Protein AF-A0A8H4FI56-F1 (afdb_monomer_lite)

Structure (mmCIF, N/CA/C/O backbone):
data_AF-A0A8H4FI56-F1
#
_entry.id   AF-A0A8H4FI56-F1
#
loop_
_atom_site.group_PDB
_atom_site.id
_atom_site.type_symbol
_atom_site.label_atom_id
_atom_site.label_alt_id
_atom_site.label_comp_id
_atom_site.label_asym_id
_atom_site.label_entity_id
_atom_site.label_seq_id
_atom_site.pdbx_PDB_ins_code
_atom_site.Cartn_x
_atom_site.Cartn_y
_atom_site.Cartn_z
_atom_site.occupancy
_atom_site.B_iso_or_equiv
_atom_site.auth_seq_id
_atom_site.auth_comp_id
_atom_site.auth_asym_id
_atom_site.auth_atom_id
_atom_site.pdbx_PDB_model_num
ATOM 1 N N . GLN A 1 1 ? 50.919 -42.129 -31.102 1.00 36.25 1 GLN A N 1
ATOM 2 C CA . GLN A 1 1 ? 52.203 -41.890 -30.414 1.00 36.25 1 GLN A CA 1
ATOM 3 C C . GLN A 1 1 ? 51.949 -40.836 -29.340 1.00 36.25 1 GLN A C 1
ATOM 5 O O . GLN A 1 1 ? 51.335 -39.847 -29.699 1.00 36.25 1 GLN A O 1
ATOM 10 N N . THR A 1 2 ? 52.339 -40.893 -28.066 1.00 32.94 2 THR A N 1
ATOM 11 C CA . THR A 1 2 ? 52.724 -41.938 -27.087 1.00 32.94 2 THR A CA 1
ATOM 12 C C . THR A 1 2 ? 53.370 -41.179 -25.913 1.00 32.94 2 THR A C 1
ATOM 14 O O . THR A 1 2 ? 54.327 -40.464 -26.176 1.00 32.94 2 THR A O 1
ATOM 17 N N . PHE A 1 3 ? 52.918 -41.416 -24.668 1.00 32.06 3 PHE A N 1
ATOM 18 C CA . PHE A 1 3 ? 53.574 -41.075 -23.376 1.00 32.06 3 PHE A CA 1
ATOM 19 C C . PHE A 1 3 ? 53.639 -39.567 -22.986 1.00 32.06 3 PHE A C 1
ATOM 21 O O . PHE A 1 3 ? 54.011 -38.738 -23.804 1.00 32.06 3 PHE A O 1
ATOM 28 N N . SER A 1 4 ? 53.087 -39.109 -21.840 1.00 35.12 4 SER A N 1
ATOM 29 C CA . SER A 1 4 ? 53.415 -39.332 -20.391 1.00 35.12 4 SER A CA 1
ATOM 30 C C . SER A 1 4 ? 54.455 -38.313 -19.879 1.00 35.12 4 SER A C 1
ATOM 32 O O . SER A 1 4 ? 55.302 -37.908 -20.660 1.00 35.12 4 SER A O 1
ATOM 34 N N . SER A 1 5 ? 54.519 -37.839 -18.622 1.00 36.38 5 SER A N 1
ATOM 35 C CA . SER A 1 5 ? 53.807 -38.034 -17.324 1.00 36.38 5 SER A CA 1
ATOM 36 C C . SER A 1 5 ? 54.239 -36.871 -16.382 1.00 36.38 5 SER A C 1
ATOM 38 O O . SER A 1 5 ? 55.270 -36.274 -16.661 1.00 36.38 5 SER A O 1
ATOM 40 N N . MET A 1 6 ? 53.553 -36.436 -15.312 1.00 31.11 6 MET A N 1
ATOM 41 C CA . MET A 1 6 ? 53.336 -37.045 -13.972 1.00 31.11 6 MET A CA 1
ATOM 42 C C . MET A 1 6 ? 52.372 -36.114 -13.175 1.00 31.11 6 MET A C 1
ATOM 44 O O . MET A 1 6 ? 52.423 -34.909 -13.386 1.00 31.11 6 MET A O 1
ATOM 48 N N . ALA A 1 7 ? 51.348 -36.599 -12.448 1.00 32.53 7 ALA A N 1
ATOM 49 C CA . ALA A 1 7 ? 51.330 -37.022 -11.021 1.00 32.53 7 ALA A CA 1
ATOM 50 C C . ALA A 1 7 ? 51.568 -35.868 -10.004 1.00 32.53 7 ALA A C 1
ATOM 52 O O . ALA A 1 7 ? 52.431 -35.037 -10.246 1.00 32.53 7 ALA A O 1
ATOM 53 N N . ALA A 1 8 ? 50.908 -35.734 -8.842 1.00 30.38 8 ALA A N 1
ATOM 54 C CA . ALA A 1 8 ? 49.791 -36.430 -8.171 1.00 30.38 8 ALA A CA 1
ATOM 55 C C . ALA A 1 8 ? 49.087 -35.392 -7.236 1.00 30.38 8 ALA A C 1
ATOM 57 O O . ALA A 1 8 ? 49.667 -34.352 -6.946 1.00 30.38 8 ALA A O 1
ATOM 58 N N . SER A 1 9 ? 47.861 -35.557 -6.730 1.00 28.83 9 SER A N 1
ATOM 59 C CA . SER A 1 9 ? 47.464 -36.588 -5.761 1.00 28.83 9 SER A CA 1
ATOM 60 C C . SER A 1 9 ? 45.939 -36.691 -5.616 1.00 28.83 9 SER A C 1
ATOM 62 O O . SER A 1 9 ? 45.189 -35.792 -5.985 1.00 28.83 9 SER A O 1
ATOM 64 N N . SER A 1 10 ? 45.493 -37.832 -5.096 1.00 27.53 10 SER A N 1
ATOM 65 C CA . SER A 1 10 ? 44.099 -38.270 -5.030 1.00 27.53 10 SER A CA 1
ATOM 66 C C . SER A 1 10 ? 43.668 -38.581 -3.600 1.00 27.53 10 SER A C 1
ATOM 68 O O . SER A 1 10 ? 44.426 -39.226 -2.876 1.00 27.53 10 SER A O 1
ATOM 70 N N . SER A 1 11 ? 42.403 -38.329 -3.271 1.00 27.34 11 SER A N 1
ATOM 71 C CA . SER A 1 11 ? 41.674 -39.154 -2.298 1.00 27.34 11 SER A CA 1
ATOM 72 C C . SER A 1 11 ? 40.161 -39.044 -2.500 1.00 27.34 11 SER A C 1
ATOM 74 O O . SER A 1 11 ? 39.512 -38.092 -2.081 1.00 27.34 11 SER A O 1
ATOM 76 N N . GLY A 1 12 ? 39.592 -40.061 -3.144 1.00 28.73 12 GLY A N 1
ATOM 77 C CA . GLY A 1 12 ? 38.156 -40.305 -3.176 1.00 28.73 12 GLY A CA 1
ATOM 78 C C . GLY A 1 12 ? 37.890 -41.778 -2.888 1.00 28.73 12 GLY A C 1
ATOM 79 O O . GLY A 1 12 ? 38.498 -42.638 -3.520 1.00 28.73 12 GLY A O 1
ATOM 80 N N . SER A 1 13 ? 37.006 -42.047 -1.929 1.00 27.70 13 SER A N 1
ATOM 81 C CA . SER A 1 13 ? 36.428 -43.360 -1.603 1.00 27.70 13 SER A CA 1
ATOM 82 C C . SER A 1 13 ? 35.533 -43.191 -0.369 1.00 27.70 13 SER A C 1
ATOM 84 O O . SER A 1 13 ? 35.938 -42.483 0.546 1.00 27.70 13 SER A O 1
ATOM 86 N N . SER A 1 14 ? 34.388 -43.842 -0.173 1.00 27.80 14 SER A N 1
ATOM 87 C CA . SER A 1 14 ? 33.391 -44.516 -1.027 1.00 27.80 14 SER A CA 1
ATOM 88 C C . SER A 1 14 ? 32.421 -45.225 -0.065 1.00 27.80 14 SER A C 1
ATOM 90 O O . SER A 1 14 ? 32.820 -45.597 1.035 1.00 27.80 14 SER A O 1
ATOM 92 N N . PHE A 1 15 ? 31.174 -45.437 -0.485 1.00 29.56 15 PHE A N 1
ATOM 93 C CA . PHE A 1 15 ? 30.120 -46.162 0.243 1.00 29.56 15 PHE A CA 1
ATOM 94 C C . PHE A 1 15 ? 30.553 -47.426 1.015 1.00 29.56 15 PHE A C 1
ATOM 96 O O . PHE A 1 15 ? 31.252 -48.280 0.472 1.00 29.56 15 PHE A O 1
ATOM 103 N N . THR A 1 16 ? 29.936 -47.639 2.183 1.00 27.47 16 THR A N 1
ATOM 104 C CA . THR A 1 16 ? 29.592 -48.972 2.711 1.00 27.47 16 THR A CA 1
ATOM 105 C C . THR A 1 16 ? 28.159 -48.976 3.260 1.00 27.47 16 THR A C 1
ATOM 107 O O . THR A 1 16 ? 27.634 -47.946 3.677 1.00 27.47 16 THR A O 1
ATOM 110 N N . SER A 1 17 ? 27.497 -50.136 3.203 1.00 29.23 17 SER A N 1
ATOM 111 C CA . SER A 1 17 ? 26.104 -50.350 3.620 1.00 29.23 17 SER A CA 1
ATOM 112 C C . SER A 1 17 ? 25.955 -51.731 4.262 1.00 29.23 17 SER A C 1
ATOM 114 O O . SER A 1 17 ? 26.362 -52.721 3.657 1.00 29.23 17 SER A O 1
ATOM 116 N N . SER A 1 18 ? 25.365 -51.778 5.461 1.00 27.78 18 SER A N 1
ATOM 117 C CA . SER A 1 18 ? 24.793 -52.962 6.137 1.00 27.78 18 SER A CA 1
ATOM 118 C C . SER A 1 18 ? 24.203 -52.488 7.484 1.00 27.78 18 SER A C 1
ATOM 120 O O . SER A 1 18 ? 24.958 -51.925 8.269 1.00 27.78 18 SER A O 1
ATOM 122 N N . SER A 1 19 ? 22.901 -52.485 7.808 1.00 28.89 19 SER A N 1
ATOM 123 C CA . SER A 1 19 ? 21.794 -53.466 7.710 1.00 28.89 19 SER A CA 1
ATOM 124 C C . SER A 1 19 ? 21.613 -54.329 8.975 1.00 28.89 19 SER A C 1
ATOM 126 O O . SER A 1 19 ? 22.568 -54.974 9.393 1.00 28.89 19 SER A O 1
ATOM 128 N N . LEU A 1 20 ? 20.351 -54.450 9.439 1.00 28.12 20 LEU A N 1
ATOM 129 C CA . LEU A 1 20 ? 19.827 -55.298 10.543 1.00 28.12 20 LEU A CA 1
ATOM 130 C C . LEU A 1 20 ? 20.104 -54.775 11.980 1.00 28.12 20 LEU A C 1
ATOM 132 O O . LEU A 1 20 ? 21.231 -54.434 12.299 1.00 28.12 20 LEU A O 1
ATOM 136 N N . GLY A 1 21 ? 19.152 -54.722 12.927 1.00 24.56 21 GLY A N 1
ATOM 137 C CA . GLY A 1 21 ? 17.684 -54.859 12.850 1.00 24.56 21 GLY A CA 1
ATOM 138 C C . GLY A 1 21 ? 17.033 -55.344 14.167 1.00 24.56 21 GLY A C 1
ATOM 139 O O . GLY A 1 21 ? 17.520 -56.321 14.724 1.00 24.56 21 GLY A O 1
ATOM 140 N N . ARG A 1 22 ? 15.930 -54.702 14.622 1.00 26.75 22 ARG A N 1
ATOM 141 C CA . ARG A 1 22 ? 14.758 -55.243 15.388 1.00 26.75 22 ARG A CA 1
ATOM 142 C C . ARG A 1 22 ? 14.023 -54.182 16.256 1.00 26.75 22 ARG A C 1
ATOM 144 O O . ARG A 1 22 ? 14.681 -53.519 17.049 1.00 26.75 22 ARG A O 1
ATOM 151 N N . PRO A 1 23 ? 12.675 -54.102 16.196 1.00 40.78 23 PRO A N 1
ATOM 152 C CA . PRO A 1 23 ? 11.778 -53.650 17.282 1.00 40.78 23 PRO A CA 1
ATOM 153 C C . PRO A 1 23 ? 11.349 -54.867 18.165 1.00 40.78 23 PRO A C 1
ATOM 155 O O . PRO A 1 23 ? 11.703 -55.992 17.786 1.00 40.78 23 PRO A O 1
ATOM 158 N N . PRO A 1 24 ? 10.669 -54.730 19.337 1.00 39.53 24 PRO A N 1
ATOM 159 C CA . PRO A 1 24 ? 9.262 -54.277 19.507 1.00 39.53 24 PRO A CA 1
ATOM 160 C C . PRO A 1 24 ? 9.117 -53.312 20.735 1.00 39.53 24 PRO A C 1
ATOM 162 O O . PRO A 1 24 ? 10.091 -52.624 21.012 1.00 39.53 24 PRO A O 1
ATOM 165 N N . SER A 1 25 ? 8.022 -53.113 21.502 1.00 26.92 25 SER A N 1
ATOM 166 C CA . SER A 1 25 ? 6.653 -53.688 21.622 1.00 26.92 25 SER A CA 1
ATOM 167 C C . SER A 1 25 ? 5.662 -52.702 22.298 1.00 26.92 25 SER A C 1
ATOM 169 O O . SER A 1 25 ? 6.083 -51.775 22.980 1.00 26.92 25 SER A O 1
ATOM 171 N N . TYR A 1 26 ? 4.350 -52.950 22.166 1.00 29.66 26 TYR A N 1
ATOM 172 C CA . TYR A 1 26 ? 3.237 -52.293 22.893 1.00 29.66 26 TYR A CA 1
ATOM 173 C C . TYR A 1 26 ? 2.880 -52.979 24.238 1.00 29.66 26 TYR A C 1
ATOM 175 O O . TYR A 1 26 ? 3.225 -54.147 24.407 1.00 29.66 26 TYR A O 1
ATOM 183 N N . ALA A 1 27 ? 2.079 -52.276 25.074 1.00 26.28 27 ALA A N 1
ATOM 184 C CA . ALA A 1 27 ? 1.256 -52.682 26.254 1.00 26.28 27 ALA A CA 1
ATOM 185 C C . ALA A 1 27 ? 1.642 -51.913 27.545 1.00 26.28 27 ALA A C 1
ATOM 187 O O . ALA A 1 27 ? 2.825 -51.702 27.774 1.00 26.28 27 ALA A O 1
ATOM 188 N N . GLN A 1 28 ? 0.743 -51.474 28.443 1.00 29.70 28 GLN A N 1
ATOM 189 C CA . GLN A 1 28 ? -0.738 -51.481 28.514 1.00 29.70 28 GLN A CA 1
ATOM 190 C C . GLN A 1 28 ? -1.218 -50.290 29.416 1.00 29.70 28 GLN A C 1
ATOM 192 O O . GLN A 1 28 ? -0.362 -49.578 29.942 1.00 29.70 28 GLN A O 1
ATOM 197 N N . PRO A 1 29 ? -2.534 -50.007 29.584 1.00 33.06 29 PRO A N 1
ATOM 198 C CA . PRO A 1 29 ? -3.024 -48.785 30.240 1.00 33.06 29 PRO A CA 1
ATOM 199 C C . PRO A 1 29 ? -3.115 -48.891 31.772 1.00 33.06 29 PRO A C 1
ATOM 201 O O . PRO A 1 29 ? -3.218 -49.988 32.317 1.00 33.06 29 PRO A O 1
ATOM 204 N N . TYR A 1 30 ? -3.192 -47.742 32.455 1.00 25.28 30 TYR A N 1
ATOM 205 C CA . TYR A 1 30 ? -3.590 -47.669 33.865 1.00 25.28 30 TYR A CA 1
ATOM 206 C C . TYR A 1 30 ? -5.029 -47.166 34.010 1.00 25.28 30 TYR A C 1
ATOM 208 O O . TYR A 1 30 ? -5.388 -46.116 33.480 1.00 25.28 30 TYR A O 1
ATOM 216 N N . ALA A 1 31 ? -5.838 -47.937 34.735 1.00 27.17 31 ALA A N 1
ATOM 217 C CA . ALA A 1 31 ? -7.211 -47.609 35.099 1.00 27.17 31 ALA A CA 1
ATOM 218 C C . ALA A 1 31 ? -7.295 -47.099 36.549 1.00 27.17 31 ALA A C 1
ATOM 220 O O . ALA A 1 31 ? -6.373 -47.283 37.346 1.00 27.17 31 ALA A O 1
ATOM 221 N N . SER A 1 32 ? -8.420 -46.465 36.878 1.00 28.72 32 SER A N 1
ATOM 222 C CA . SER A 1 32 ? -8.768 -45.974 38.215 1.00 28.72 32 SER A CA 1
ATOM 223 C C . SER A 1 32 ? -8.839 -47.079 39.276 1.00 28.72 32 SER A C 1
ATOM 225 O O . SER A 1 32 ? -9.089 -48.242 38.956 1.00 28.72 32 SER A O 1
ATOM 227 N N . PRO A 1 33 ? -8.822 -46.670 40.552 1.00 31.88 33 PRO A N 1
ATOM 228 C CA . PRO A 1 33 ? -9.726 -47.247 41.538 1.00 31.88 33 PRO A CA 1
ATOM 229 C C . PRO A 1 33 ? -10.733 -46.206 42.049 1.00 31.88 33 PRO A C 1
ATOM 231 O O . PRO A 1 33 ? -10.364 -45.188 42.631 1.00 31.88 33 PRO A O 1
ATOM 234 N N . LEU A 1 34 ? -12.018 -46.527 41.890 1.00 25.83 34 LEU A N 1
ATOM 235 C CA . LEU A 1 34 ? -12.984 -46.375 42.984 1.00 25.83 34 LEU A CA 1
ATOM 236 C C . LEU A 1 34 ? -12.501 -47.304 44.135 1.00 25.83 34 LEU A C 1
ATOM 238 O O . LEU A 1 34 ? -11.790 -48.273 43.878 1.00 25.83 34 LEU A O 1
ATOM 242 N N . ASP A 1 35 ? -12.801 -47.101 45.413 1.00 24.52 35 ASP A N 1
ATOM 243 C CA . ASP A 1 35 ? -14.032 -46.544 45.961 1.00 24.52 35 ASP A CA 1
ATOM 244 C C . ASP A 1 35 ? -13.861 -46.129 47.441 1.00 24.52 35 ASP A C 1
ATOM 246 O O . ASP A 1 35 ? -12.836 -46.402 48.068 1.00 24.52 35 ASP A O 1
ATOM 250 N N . SER A 1 36 ? -14.963 -45.627 48.004 1.00 25.52 36 SER A N 1
ATOM 251 C CA . SER A 1 36 ? -15.395 -45.702 49.413 1.00 25.52 36 SER A CA 1
ATOM 252 C C . SER A 1 36 ? -15.419 -44.405 50.238 1.00 25.52 36 SER A C 1
ATOM 254 O O . SER A 1 36 ? -14.457 -44.005 50.878 1.00 25.52 36 SER A O 1
ATOM 256 N N . THR A 1 37 ? -16.635 -43.842 50.297 1.00 25.50 37 THR A N 1
ATOM 257 C CA . THR A 1 37 ? -17.363 -43.415 51.517 1.00 25.50 37 THR A CA 1
ATOM 258 C C . THR A 1 37 ? -16.670 -42.511 52.548 1.00 25.50 37 THR A C 1
ATOM 260 O O . THR A 1 37 ? -15.665 -42.886 53.132 1.00 25.50 37 THR A O 1
ATOM 263 N N . TRP A 1 38 ? -17.337 -41.419 52.943 1.00 23.73 38 TRP A N 1
ATOM 264 C CA . TRP A 1 38 ? -18.018 -41.301 54.253 1.00 23.73 38 TRP A CA 1
ATOM 265 C C . TRP A 1 38 ? -18.738 -39.939 54.350 1.00 23.73 38 TRP A C 1
ATOM 267 O O . TRP A 1 38 ? -18.118 -38.881 54.289 1.00 23.73 38 TRP A O 1
ATOM 277 N N . THR A 1 39 ? -20.064 -39.971 54.494 1.00 26.44 39 THR A N 1
ATOM 278 C CA . THR A 1 39 ? -20.932 -38.814 54.797 1.00 26.44 39 THR A CA 1
ATOM 279 C C . THR A 1 39 ? -21.144 -38.680 56.326 1.00 26.44 39 THR A C 1
ATOM 281 O O . THR A 1 39 ? -20.649 -39.520 57.079 1.00 26.44 39 THR A O 1
ATOM 284 N N . PRO A 1 40 ? -21.750 -37.587 56.838 1.00 36.50 40 PRO A N 1
ATOM 285 C CA . PRO A 1 40 ? -21.234 -36.929 58.040 1.00 36.50 40 PRO A CA 1
ATOM 286 C C . PRO A 1 40 ? -21.939 -37.316 59.345 1.00 36.50 40 PRO A C 1
ATOM 288 O O . PRO A 1 40 ? -23.089 -37.750 59.352 1.00 36.50 40 PRO A O 1
ATOM 291 N N . THR A 1 41 ? -21.294 -36.998 60.470 1.00 26.11 41 THR A N 1
ATOM 292 C CA . THR A 1 41 ? -21.938 -36.952 61.792 1.00 26.11 41 THR A CA 1
ATOM 293 C C . THR A 1 41 ? -21.767 -35.596 62.463 1.00 26.11 41 THR A C 1
ATOM 295 O O . THR A 1 41 ? -20.663 -35.171 62.797 1.00 26.11 41 THR A O 1
ATOM 298 N N . SER A 1 42 ? -22.907 -34.960 62.707 1.00 30.38 42 SER A N 1
ATOM 299 C CA . SER A 1 42 ? -23.114 -33.855 63.640 1.00 30.38 42 SER A CA 1
ATOM 300 C C . SER A 1 42 ? -22.668 -34.193 65.069 1.00 30.38 42 SER A C 1
ATOM 302 O O . SER A 1 42 ? -22.961 -35.284 65.557 1.00 30.38 42 SER A O 1
ATOM 304 N N . GLY A 1 43 ? -22.088 -33.221 65.776 1.00 25.72 43 GLY A N 1
ATOM 305 C CA . GLY A 1 43 ? -21.849 -33.269 67.221 1.00 25.72 43 GLY A CA 1
ATOM 306 C C . GLY A 1 43 ? -22.146 -31.906 67.845 1.00 25.72 43 GLY A C 1
ATOM 307 O O . GLY A 1 43 ? -21.622 -30.895 67.385 1.00 25.72 43 GLY A O 1
ATOM 308 N N . ALA A 1 44 ? -23.024 -31.873 68.846 1.00 25.59 44 ALA A N 1
ATOM 309 C CA . ALA A 1 44 ? -23.480 -30.651 69.509 1.00 25.59 44 ALA A CA 1
ATOM 310 C C . ALA A 1 44 ? -22.858 -30.494 70.909 1.00 25.59 44 ALA A C 1
ATOM 312 O O . ALA A 1 44 ? -22.434 -31.482 71.508 1.00 25.59 44 ALA A O 1
ATOM 313 N N . SER A 1 45 ? -22.948 -29.273 71.457 1.00 24.95 45 SER A N 1
ATOM 314 C CA . SER A 1 45 ? -22.621 -28.911 72.855 1.00 24.95 45 SER A CA 1
ATOM 315 C C . SER A 1 45 ? -21.104 -28.828 73.164 1.00 24.95 45 SER A C 1
ATOM 317 O O . SER A 1 45 ? -20.302 -29.492 72.526 1.00 24.95 45 SER A O 1
ATOM 319 N N . SER A 1 46 ? -20.618 -28.011 74.110 1.00 24.81 46 SER A N 1
ATOM 320 C CA . SER A 1 46 ? -21.307 -27.295 75.197 1.00 24.81 46 SER A CA 1
ATOM 321 C C . SER A 1 46 ? -20.660 -25.954 75.592 1.00 24.81 46 SER A C 1
ATOM 323 O O . SER A 1 46 ? -19.458 -25.753 75.467 1.00 24.81 46 SER A O 1
ATOM 325 N N . ILE A 1 47 ? -21.502 -25.102 76.179 1.00 27.92 47 ILE A N 1
ATOM 326 C CA . ILE A 1 47 ? -21.250 -23.837 76.889 1.00 27.92 47 ILE A CA 1
ATOM 327 C C . ILE A 1 47 ? -20.016 -23.849 77.819 1.00 27.92 47 ILE A C 1
ATOM 329 O O . ILE A 1 47 ? -19.870 -24.751 78.643 1.00 27.92 47 ILE A O 1
ATOM 333 N N . SER A 1 48 ? -19.261 -22.745 77.834 1.00 26.34 48 SER A N 1
ATOM 334 C CA . SER A 1 48 ? -18.648 -22.201 79.056 1.00 26.34 48 SER A CA 1
ATOM 335 C C . SER A 1 48 ? -18.668 -20.666 79.013 1.00 26.34 48 SER A C 1
ATOM 337 O O . SER A 1 48 ? -18.343 -20.055 77.998 1.00 26.34 48 SER A O 1
ATOM 339 N N . ALA A 1 49 ? -19.121 -20.036 80.098 1.00 26.92 49 ALA A N 1
ATOM 340 C CA . ALA A 1 49 ? -19.210 -18.581 80.219 1.00 26.92 49 ALA A CA 1
ATOM 341 C C . ALA A 1 49 ? -18.064 -18.044 81.084 1.00 26.92 49 ALA A C 1
ATOM 343 O O . ALA A 1 49 ? -17.700 -18.677 82.073 1.00 26.92 49 ALA A O 1
ATOM 344 N N . LEU A 1 50 ? -17.565 -16.848 80.765 1.00 26.34 50 LEU A N 1
ATOM 345 C CA . LEU A 1 50 ? -16.792 -16.017 81.688 1.00 26.34 50 LEU A CA 1
ATOM 346 C C . LEU A 1 50 ? -17.069 -14.535 81.408 1.00 26.34 50 LEU A C 1
ATOM 348 O O . LEU A 1 50 ? -17.185 -14.112 80.261 1.00 26.34 50 LEU A O 1
ATOM 352 N N . THR A 1 51 ? -17.228 -13.773 82.484 1.00 26.73 51 THR A N 1
ATOM 353 C CA . THR A 1 51 ? -17.727 -12.394 82.511 1.00 26.73 51 THR A CA 1
ATOM 354 C C . THR A 1 51 ? -16.607 -11.373 82.701 1.00 26.73 51 THR A C 1
ATOM 356 O O . THR A 1 51 ? -15.788 -11.546 83.603 1.00 26.73 51 THR A O 1
ATOM 359 N N . SER A 1 52 ? -16.669 -10.242 81.999 1.00 28.31 52 SER A N 1
ATOM 360 C CA . SER A 1 52 ? -16.187 -8.953 82.518 1.00 28.31 52 SER A CA 1
ATOM 361 C C . SER A 1 52 ? -16.910 -7.784 81.840 1.00 28.31 52 SER A C 1
ATOM 363 O O . SER A 1 52 ? -17.198 -7.818 80.645 1.00 28.31 52 SER A O 1
ATOM 365 N N . GLU A 1 53 ? -17.258 -6.767 82.627 1.00 27.28 53 GLU A N 1
ATOM 366 C CA . GLU A 1 53 ? -18.026 -5.600 82.183 1.00 27.28 53 GLU A CA 1
ATOM 367 C C . GLU A 1 53 ? -17.130 -4.524 81.547 1.00 27.28 53 GLU A C 1
ATOM 369 O O . GLU A 1 53 ? -16.038 -4.241 82.038 1.00 27.28 53 GLU A O 1
ATOM 374 N N . ALA A 1 54 ? -17.643 -3.851 80.513 1.00 27.16 54 ALA A N 1
ATOM 375 C CA . ALA A 1 54 ? -17.229 -2.505 80.114 1.00 27.16 54 ALA A CA 1
ATOM 376 C C . ALA A 1 54 ? -18.419 -1.785 79.451 1.00 27.16 54 ALA A C 1
ATOM 378 O O . ALA A 1 54 ? -19.213 -2.399 78.737 1.00 27.16 54 ALA A O 1
ATOM 379 N N . SER A 1 55 ? -18.585 -0.491 79.726 1.00 27.78 55 SER A N 1
ATOM 380 C CA . SER A 1 55 ? -19.874 0.200 79.604 1.00 27.78 55 SER A CA 1
ATOM 381 C C . SER A 1 55 ? -19.977 1.199 78.440 1.00 27.78 55 SER A C 1
ATOM 383 O O . SER A 1 55 ? -19.344 2.248 78.504 1.00 27.78 55 SER A O 1
ATOM 385 N N . ALA A 1 56 ? -20.900 0.912 77.507 1.00 28.16 56 ALA A N 1
ATOM 386 C CA . ALA A 1 56 ? -21.727 1.835 76.696 1.00 28.16 56 ALA A CA 1
ATOM 387 C C . ALA A 1 56 ? -21.063 2.898 75.766 1.00 28.16 56 ALA A C 1
ATOM 389 O O . ALA A 1 56 ? -19.919 3.288 75.974 1.00 28.16 56 ALA A O 1
ATOM 390 N N . PRO A 1 57 ? -21.793 3.465 74.772 1.00 34.00 57 PRO A N 1
ATOM 391 C CA . PRO A 1 57 ? -23.062 3.038 74.168 1.00 34.00 57 PRO A CA 1
ATOM 392 C C . PRO A 1 57 ? -22.933 2.783 72.647 1.00 34.00 57 PRO A C 1
ATOM 394 O O . PRO A 1 57 ? -22.630 3.697 71.882 1.00 34.00 57 PRO A O 1
ATOM 397 N N . HIS A 1 58 ? -23.271 1.581 72.167 1.00 26.06 58 HIS A N 1
ATOM 398 C CA . HIS A 1 58 ? -23.570 1.405 70.739 1.00 26.06 58 HIS A CA 1
ATOM 399 C C . HIS A 1 58 ? -25.046 1.701 70.465 1.00 26.06 58 HIS A C 1
ATOM 401 O O . HIS A 1 58 ? -25.923 1.270 71.213 1.00 26.06 58 HIS A O 1
ATOM 407 N N . ALA A 1 59 ? -25.297 2.456 69.393 1.00 26.45 59 ALA A N 1
ATOM 408 C CA . ALA A 1 59 ? -26.629 2.868 68.973 1.00 26.45 59 ALA A CA 1
ATOM 409 C C . ALA A 1 59 ? -27.578 1.671 68.823 1.00 26.45 59 ALA A C 1
ATOM 411 O O . ALA A 1 59 ? -27.206 0.624 68.286 1.00 26.45 59 ALA A O 1
ATOM 412 N N . SER A 1 60 ? -28.822 1.855 69.265 1.00 25.70 60 SER A N 1
ATOM 413 C CA . SER A 1 60 ? -29.884 0.873 69.100 1.00 25.70 60 SER A CA 1
ATOM 414 C C . SER A 1 60 ? -30.084 0.543 67.620 1.00 25.70 60 SER A C 1
ATOM 416 O O . SER A 1 60 ? -30.470 1.384 66.809 1.00 25.70 60 SER A O 1
ATOM 418 N N . LEU A 1 61 ? -29.864 -0.726 67.277 1.00 28.42 61 LEU A N 1
ATOM 419 C CA . LEU A 1 61 ? -30.480 -1.327 66.101 1.00 28.42 61 LEU A CA 1
ATOM 420 C C . LEU A 1 61 ? -31.997 -1.147 66.243 1.00 28.42 61 LEU A C 1
ATOM 422 O O . LEU A 1 61 ? -32.598 -1.722 67.152 1.00 28.42 61 LEU A O 1
ATOM 426 N N . ARG A 1 62 ? -32.611 -0.336 65.371 1.00 31.70 62 ARG A N 1
ATOM 427 C CA . ARG A 1 62 ? -34.071 -0.355 65.221 1.00 31.70 62 ARG A CA 1
ATOM 428 C C . ARG A 1 62 ? -34.477 -1.784 64.814 1.00 31.70 62 ARG A C 1
ATOM 430 O O . ARG A 1 62 ? -33.757 -2.387 64.013 1.00 31.70 62 ARG A O 1
ATOM 437 N N . PRO A 1 63 ? -35.577 -2.341 65.352 1.00 33.22 63 PRO A N 1
ATOM 438 C CA . PRO A 1 63 ? -36.148 -3.579 64.827 1.00 33.22 63 PRO A CA 1
ATOM 439 C C . PRO A 1 63 ? -36.408 -3.447 63.322 1.00 33.22 63 PRO A C 1
ATOM 441 O O . PRO A 1 63 ? -36.677 -2.338 62.856 1.00 33.22 63 PRO A O 1
ATOM 444 N N . LEU A 1 64 ? -36.359 -4.557 62.574 1.00 39.78 64 LEU A N 1
ATOM 445 C CA . LEU A 1 64 ? -36.892 -4.554 61.212 1.00 39.78 64 LEU A CA 1
ATOM 446 C C . LEU A 1 64 ? -38.384 -4.233 61.290 1.00 39.78 64 LEU A C 1
ATOM 448 O O . LEU A 1 64 ? -39.175 -5.042 61.778 1.00 39.78 64 LEU A O 1
ATOM 452 N N . ASP A 1 65 ? -38.738 -3.048 60.809 1.00 44.41 65 ASP A N 1
ATOM 453 C CA . ASP A 1 65 ? -40.112 -2.652 60.558 1.00 44.41 65 ASP A CA 1
ATOM 454 C C . ASP A 1 65 ? -40.573 -3.477 59.347 1.00 44.41 65 ASP A C 1
ATOM 456 O O . ASP A 1 65 ? -40.214 -3.195 58.203 1.00 44.41 65 ASP A O 1
ATOM 460 N N . LEU A 1 66 ? -41.260 -4.594 59.608 1.00 54.28 66 LEU A N 1
ATOM 461 C CA . LEU A 1 66 ? -41.878 -5.396 58.554 1.00 54.28 66 LEU A CA 1
ATOM 462 C C . LEU A 1 66 ? -42.972 -4.532 57.930 1.00 54.28 66 LEU A C 1
ATOM 464 O O . LEU A 1 66 ? -44.035 -4.353 58.527 1.00 54.28 66 LEU A O 1
ATOM 468 N N . GLY A 1 67 ? -42.664 -3.964 56.762 1.00 60.94 67 GLY A N 1
ATOM 469 C CA . GLY A 1 67 ? -43.508 -2.979 56.102 1.00 60.94 67 GLY A CA 1
ATOM 470 C C . GLY A 1 67 ? -44.944 -3.471 55.860 1.00 60.94 67 GLY A C 1
ATOM 471 O O . GLY A 1 67 ? -45.205 -4.680 55.832 1.00 60.94 67 GLY A O 1
ATOM 472 N N . PRO A 1 68 ? -45.896 -2.539 55.684 1.00 72.06 68 PRO A N 1
ATOM 473 C CA . PRO A 1 68 ? -47.310 -2.850 55.496 1.00 72.06 68 PRO A CA 1
ATOM 474 C C . PRO A 1 68 ? -47.528 -3.867 54.355 1.00 72.06 68 PRO A C 1
ATOM 476 O O . PRO A 1 68 ? -46.893 -3.743 53.306 1.00 72.06 68 PRO A O 1
ATOM 479 N N . PRO A 1 69 ? -48.419 -4.868 54.516 1.00 69.62 69 PRO A N 1
ATOM 480 C CA . PRO A 1 69 ? -48.551 -5.961 53.553 1.00 69.62 69 PRO A CA 1
ATOM 481 C C . PRO A 1 69 ? -48.795 -5.483 52.114 1.00 69.62 69 PRO A C 1
ATOM 483 O O . PRO A 1 69 ? -49.766 -4.780 51.847 1.00 69.62 69 PRO A O 1
ATOM 486 N N . GLY A 1 70 ? -47.945 -5.924 51.181 1.00 73.56 70 GLY A N 1
ATOM 487 C CA . GLY A 1 70 ? -48.091 -5.652 49.746 1.00 73.56 70 GLY A CA 1
ATOM 488 C C . GLY A 1 70 ? -47.248 -4.500 49.183 1.00 73.56 70 GLY A C 1
ATOM 489 O O . GLY A 1 70 ? -47.359 -4.226 47.988 1.00 73.56 70 GLY A O 1
ATOM 490 N N . TYR A 1 71 ? -46.394 -3.852 49.984 1.00 84.56 71 TYR A N 1
ATOM 491 C CA . TYR A 1 71 ? -45.430 -2.877 49.459 1.00 84.56 71 TYR A CA 1
ATOM 492 C C . TYR A 1 71 ? -44.397 -3.524 48.510 1.00 84.56 71 TYR A C 1
ATOM 494 O O . TYR A 1 71 ? -43.956 -4.662 48.695 1.00 84.56 71 TYR A O 1
ATOM 502 N N . GLN A 1 72 ? -44.029 -2.790 47.461 1.00 86.75 72 GLN A N 1
ATOM 503 C CA . GLN A 1 72 ? -43.109 -3.198 46.396 1.00 86.75 72 GLN A CA 1
ATOM 504 C C . GLN A 1 72 ? -41.767 -2.463 46.464 1.00 86.75 72 GLN A C 1
ATOM 506 O O . GLN A 1 72 ? -40.759 -3.023 46.035 1.00 86.75 72 GLN A O 1
ATOM 511 N N . ALA A 1 73 ? -41.745 -1.246 47.017 1.00 89.62 73 ALA A N 1
ATOM 512 C CA . ALA A 1 73 ? -40.528 -0.477 47.259 1.00 89.62 73 ALA A CA 1
ATOM 513 C C . ALA A 1 73 ? -40.672 0.485 48.452 1.00 89.62 73 ALA A C 1
ATOM 515 O O . ALA A 1 73 ? -41.766 0.692 48.978 1.00 89.62 73 ALA A O 1
ATOM 516 N N . THR A 1 74 ? -39.575 1.107 48.870 1.00 89.94 74 THR A N 1
ATOM 517 C CA . THR A 1 74 ? -39.551 2.247 49.795 1.00 89.94 74 THR A CA 1
ATOM 518 C C . THR A 1 74 ? -38.806 3.430 49.174 1.00 89.94 74 THR A C 1
ATOM 520 O O . THR A 1 74 ? -38.013 3.261 48.249 1.00 89.94 74 THR A O 1
ATOM 523 N N . ILE A 1 75 ? -39.067 4.638 49.678 1.00 89.75 75 ILE A N 1
ATOM 524 C CA . ILE A 1 75 ? -38.273 5.850 49.418 1.00 89.75 75 ILE A CA 1
ATOM 525 C C . ILE A 1 75 ? -38.165 6.661 50.711 1.00 89.75 75 ILE A C 1
ATOM 527 O O . ILE A 1 75 ? -39.143 6.779 51.451 1.00 89.75 75 ILE A O 1
ATOM 531 N N . THR A 1 76 ? -37.000 7.243 50.991 1.00 88.44 76 THR A N 1
ATOM 532 C CA . THR A 1 76 ? -36.802 8.110 52.164 1.00 88.44 76 THR A CA 1
ATOM 533 C C . THR A 1 76 ? -36.926 9.576 51.765 1.00 88.44 76 THR A C 1
ATOM 535 O O . THR A 1 76 ? -36.134 10.081 50.978 1.00 88.44 76 THR A O 1
ATOM 538 N N . LEU A 1 77 ? -37.917 10.269 52.328 1.00 86.50 77 LEU A N 1
ATOM 539 C CA . LEU A 1 77 ? -38.101 11.714 52.206 1.00 86.50 77 LEU A CA 1
ATOM 540 C C . LEU A 1 77 ? -37.399 12.439 53.362 1.00 86.50 77 LEU A C 1
ATOM 542 O O . LEU A 1 77 ? -37.362 11.936 54.484 1.00 86.50 77 LEU A O 1
ATOM 546 N N . PHE A 1 78 ? -36.897 13.648 53.095 1.00 83.50 78 PHE A N 1
ATOM 547 C CA . PHE A 1 78 ? -36.200 14.501 54.072 1.00 83.50 78 PHE A CA 1
ATOM 548 C C . PHE A 1 78 ? -34.981 13.836 54.756 1.00 83.50 78 PHE A C 1
ATOM 550 O O . PHE A 1 78 ? -34.740 14.062 55.946 1.00 83.50 78 PHE A O 1
ATOM 557 N N . GLU A 1 79 ? -34.229 13.027 54.000 1.00 80.06 79 GLU A N 1
ATOM 558 C CA . GLU A 1 79 ? -33.001 12.330 54.423 1.00 80.06 79 GLU A CA 1
ATOM 559 C C . GLU A 1 79 ? -32.033 13.272 55.173 1.00 80.06 79 GLU A C 1
ATOM 561 O O . GLU A 1 79 ? -31.785 14.398 54.737 1.00 80.06 79 GLU A O 1
ATOM 566 N N . ASN A 1 80 ? -31.476 12.815 56.298 1.00 77.88 80 ASN A N 1
ATOM 567 C CA . ASN A 1 80 ? -30.576 13.565 57.186 1.00 77.88 80 ASN A CA 1
ATOM 568 C C . ASN A 1 80 ? -31.189 14.811 57.868 1.00 77.88 80 ASN A C 1
ATOM 570 O O . ASN A 1 80 ? -30.457 15.682 58.345 1.00 77.88 80 ASN A O 1
ATOM 574 N N . THR A 1 81 ? -32.520 14.906 57.972 1.00 80.81 81 THR A N 1
ATOM 575 C CA . THR A 1 81 ? -33.204 15.982 58.719 1.00 80.81 81 THR A CA 1
ATOM 576 C C . THR A 1 81 ? -34.007 15.441 59.912 1.00 80.81 81 THR A C 1
ATOM 578 O O . THR A 1 81 ? -34.357 14.262 59.937 1.00 80.81 81 THR A O 1
ATOM 581 N N . PRO A 1 82 ? -34.409 16.287 60.885 1.00 77.00 82 PRO A N 1
ATOM 582 C CA . PRO A 1 82 ? -35.327 15.880 61.958 1.00 77.00 82 PRO A CA 1
ATOM 583 C C . PRO A 1 82 ? -36.706 15.382 61.484 1.00 77.00 82 PRO A C 1
ATOM 585 O O . PRO A 1 82 ? -37.446 14.819 62.286 1.00 77.00 82 PRO A O 1
ATOM 588 N N . ASN A 1 83 ? -37.054 15.602 60.210 1.00 79.75 83 ASN A N 1
ATOM 589 C CA . ASN A 1 83 ? -38.330 15.227 59.597 1.00 79.75 83 ASN A CA 1
ATOM 590 C C . ASN A 1 83 ? -38.215 14.003 58.665 1.00 79.75 83 ASN A C 1
ATOM 592 O O . ASN A 1 83 ? -39.156 13.726 57.920 1.00 79.75 83 ASN A O 1
ATOM 596 N N . GLU A 1 84 ? -37.077 13.298 58.679 1.00 83.81 84 GLU A N 1
ATOM 597 C CA . GLU A 1 84 ? -36.827 12.116 57.847 1.00 83.81 84 GLU A CA 1
ATOM 598 C C . GLU A 1 84 ? -37.950 11.072 57.975 1.00 83.81 84 GLU A C 1
ATOM 600 O O . GLU A 1 84 ? -38.351 10.688 59.079 1.00 83.81 84 GLU A O 1
ATOM 605 N N . ARG A 1 85 ? -38.467 10.610 56.831 1.00 85.88 85 ARG A N 1
ATOM 606 C CA . ARG A 1 85 ? -39.572 9.650 56.762 1.00 85.88 85 ARG A CA 1
ATOM 607 C C . ARG A 1 85 ? -39.406 8.692 55.588 1.00 85.88 85 ARG A C 1
ATOM 609 O O . ARG A 1 85 ? -39.403 9.116 54.436 1.00 85.88 85 ARG A O 1
ATOM 616 N N . THR A 1 86 ? -39.390 7.397 55.878 1.00 86.62 86 THR A N 1
ATOM 617 C CA . THR A 1 86 ? -39.537 6.343 54.868 1.00 86.62 86 THR A CA 1
ATOM 618 C C . THR A 1 86 ? -41.008 6.202 54.471 1.00 86.62 86 THR A C 1
ATOM 620 O O . THR A 1 86 ? -41.883 6.093 55.331 1.00 86.62 86 THR A O 1
ATOM 623 N N . VAL A 1 87 ? -41.287 6.220 53.170 1.00 88.75 87 VAL A N 1
ATOM 624 C CA . VAL A 1 87 ? -42.614 6.010 52.581 1.00 88.75 87 VAL A CA 1
ATOM 625 C C . VAL A 1 87 ? -42.640 4.631 51.927 1.00 88.75 87 VAL A C 1
ATOM 627 O O . VAL A 1 87 ? -41.780 4.315 51.106 1.00 88.75 87 VAL A O 1
ATOM 630 N N . TYR A 1 88 ? -43.627 3.813 52.295 1.00 89.12 88 TYR A N 1
ATOM 631 C CA . TYR A 1 88 ? -43.833 2.470 51.750 1.00 89.12 88 TYR A CA 1
ATOM 632 C C . TYR A 1 88 ? -44.690 2.533 50.482 1.00 89.12 88 TYR A C 1
ATOM 634 O O . TYR A 1 88 ? -45.866 2.905 50.535 1.00 89.12 88 TYR A O 1
ATOM 642 N N . LEU A 1 89 ? -44.116 2.144 49.349 1.00 89.88 89 LEU A N 1
ATOM 643 C CA . LEU A 1 89 ? -44.700 2.248 48.015 1.00 89.88 89 LEU A CA 1
ATOM 644 C C . LEU A 1 89 ? -45.271 0.893 47.583 1.00 89.88 89 LEU A C 1
ATOM 646 O O . LEU A 1 89 ? -44.561 -0.109 47.583 1.00 89.88 89 LEU A O 1
ATOM 650 N N . GLY A 1 90 ? -46.552 0.858 47.234 1.00 87.94 90 GLY A N 1
ATOM 651 C CA . GLY A 1 90 ? -47.256 -0.281 46.643 1.00 87.94 90 GLY A CA 1
ATOM 652 C C . GLY A 1 90 ? -47.104 -0.317 45.115 1.00 87.94 90 GLY A C 1
ATOM 653 O O . GLY A 1 90 ? -46.025 -0.016 44.612 1.00 87.94 90 GLY A O 1
ATOM 654 N N . PRO A 1 91 ? -48.152 -0.687 44.355 1.00 87.19 91 PRO A N 1
ATOM 655 C CA . PRO A 1 91 ? -48.111 -0.686 42.893 1.00 87.19 91 PRO A CA 1
ATOM 656 C C . PRO A 1 91 ? -47.837 0.697 42.287 1.00 87.19 91 PRO A C 1
ATOM 658 O O . PRO A 1 91 ? -48.315 1.715 42.801 1.00 87.19 91 PRO A O 1
ATOM 661 N N . TRP A 1 92 ? -47.132 0.715 41.152 1.00 91.88 92 TRP A N 1
ATOM 662 C CA . TRP A 1 92 ? -46.935 1.910 40.329 1.00 91.88 92 TRP A CA 1
ATOM 663 C C . TRP A 1 92 ? -47.725 1.872 39.013 1.00 91.88 92 TRP A C 1
ATOM 665 O O . TRP A 1 92 ? -48.007 0.808 38.461 1.00 91.88 92 TRP A O 1
ATOM 675 N N . GLU A 1 93 ? -48.015 3.054 38.473 1.00 89.06 93 GLU A N 1
ATOM 676 C CA . GLU A 1 93 ? -48.510 3.268 37.111 1.00 89.06 93 GLU A CA 1
ATOM 677 C C . GLU A 1 93 ? -47.666 4.354 36.422 1.00 89.06 93 GLU A C 1
ATOM 679 O O . GLU A 1 93 ? -47.367 5.386 37.025 1.00 89.06 93 GLU A O 1
ATOM 684 N N . VAL A 1 94 ? -47.271 4.147 35.162 1.00 85.62 94 VAL A N 1
ATOM 685 C CA . VAL A 1 94 ? -46.553 5.160 34.366 1.00 85.62 94 VAL A CA 1
ATOM 686 C C . VAL A 1 94 ? -47.555 5.878 33.465 1.00 85.62 94 VAL A C 1
ATOM 688 O O . VAL A 1 94 ? -48.158 5.258 32.591 1.00 85.62 94 VAL A O 1
ATOM 691 N N . VAL A 1 95 ? -47.746 7.183 33.677 1.00 82.31 95 VAL A N 1
ATOM 692 C CA . VAL A 1 95 ? -48.863 7.953 33.108 1.00 82.31 95 VAL A CA 1
ATOM 693 C C . VAL A 1 95 ? -48.381 9.132 32.257 1.00 82.31 95 VAL A C 1
ATOM 695 O O . VAL A 1 95 ? -47.487 9.896 32.629 1.00 82.31 95 VAL A O 1
ATOM 698 N N . GLY A 1 96 ? -49.049 9.319 31.116 1.00 68.94 96 GLY A N 1
ATOM 699 C CA . GLY A 1 96 ? -48.802 10.386 30.143 1.00 68.94 96 GLY A CA 1
ATOM 700 C C . GLY A 1 96 ? -48.251 9.852 28.820 1.00 68.94 96 GLY A C 1
ATOM 701 O O . GLY A 1 96 ? -47.559 8.840 28.794 1.00 68.94 96 GLY A O 1
ATOM 702 N N . SER A 1 97 ? -48.533 10.554 27.717 1.00 56.94 97 SER A N 1
ATOM 703 C CA . SER A 1 97 ? -48.172 10.140 26.347 1.00 56.94 97 SER A CA 1
ATOM 704 C C . SER A 1 97 ? -46.667 9.971 26.096 1.00 56.94 97 SER A C 1
ATOM 706 O O . SER A 1 97 ? -46.282 9.344 25.119 1.00 56.94 97 SER A O 1
ATOM 708 N N . GLU A 1 98 ? -45.830 10.516 26.979 1.00 57.78 98 GLU A N 1
ATOM 709 C CA . GLU A 1 98 ? -44.363 10.461 26.928 1.00 57.78 98 GLU A CA 1
ATOM 710 C C . GLU A 1 98 ? -43.769 10.056 28.294 1.00 57.78 98 GLU A C 1
ATOM 712 O O . GLU A 1 98 ? -42.730 10.563 28.699 1.00 57.78 98 GLU A O 1
ATOM 717 N N . GLN A 1 99 ? -44.473 9.215 29.067 1.00 61.34 99 GLN A N 1
ATOM 718 C CA . GLN A 1 99 ? -44.015 8.689 30.369 1.00 61.34 99 GLN A CA 1
ATOM 719 C C . GLN A 1 99 ? -43.535 9.736 31.397 1.00 61.34 99 GLN A C 1
ATOM 721 O O . GLN A 1 99 ? -42.658 9.482 32.216 1.00 61.34 99 GLN A O 1
ATOM 726 N N . ARG A 1 100 ? -44.125 10.933 31.407 1.00 69.00 100 ARG A N 1
ATOM 727 C CA . ARG A 1 100 ? -43.599 12.052 32.210 1.00 69.00 100 ARG A CA 1
ATOM 728 C C . ARG A 1 100 ? -43.805 11.910 33.732 1.00 69.00 100 ARG A C 1
ATOM 730 O O . ARG A 1 100 ? -43.212 12.683 34.485 1.00 69.00 100 ARG A O 1
ATOM 737 N N . ARG A 1 101 ? -44.648 10.975 34.199 1.00 85.25 101 ARG A N 1
ATOM 738 C CA . ARG A 1 101 ? -44.964 10.739 35.625 1.00 85.25 101 ARG A CA 1
ATOM 739 C C . ARG A 1 101 ? -45.085 9.249 35.945 1.00 85.25 101 ARG A C 1
ATOM 741 O O . ARG A 1 101 ? -45.827 8.539 35.272 1.00 85.25 101 ARG A O 1
ATOM 748 N N . VAL A 1 102 ? -44.454 8.817 37.033 1.00 89.38 102 VAL A N 1
ATOM 749 C CA . VAL A 1 102 ? -44.787 7.575 37.742 1.00 89.38 102 VAL A CA 1
ATOM 750 C C . VAL A 1 102 ? -45.678 7.919 38.934 1.00 89.38 102 VAL A C 1
ATOM 752 O O . VAL A 1 102 ? -45.361 8.826 39.704 1.00 89.38 102 VAL A O 1
ATOM 755 N N . LEU A 1 103 ? -46.788 7.204 39.085 1.00 90.62 103 LEU A N 1
ATOM 756 C CA . LEU A 1 103 ? -47.707 7.296 40.214 1.00 90.62 103 LEU A CA 1
ATOM 757 C C . LEU A 1 103 ? -47.552 6.050 41.082 1.00 90.62 103 LEU A C 1
ATOM 759 O O . LEU A 1 103 ? -47.870 4.955 40.633 1.00 90.62 103 LEU A O 1
ATOM 763 N N . TRP A 1 104 ? -47.094 6.215 42.317 1.00 91.44 104 TRP A N 1
ATOM 764 C CA . TRP A 1 104 ? -47.008 5.158 43.319 1.00 91.44 104 TRP A CA 1
ATOM 765 C C . TRP A 1 104 ? -48.196 5.242 44.277 1.00 91.44 104 TRP A C 1
ATOM 767 O O . TRP A 1 104 ? -48.403 6.271 44.927 1.00 91.44 104 TRP A O 1
ATOM 777 N N . GLN A 1 105 ? -48.949 4.149 44.410 1.00 86.94 105 GLN A N 1
ATOM 778 C CA . GLN A 1 105 ? -49.931 4.007 45.486 1.00 86.94 105 GLN A CA 1
ATOM 779 C C . GLN A 1 105 ? -49.185 3.758 46.796 1.00 86.94 105 GLN A C 1
ATOM 781 O O . GLN A 1 105 ? -48.532 2.728 46.944 1.00 86.94 105 GLN A O 1
ATOM 786 N N . CYS A 1 106 ? -49.244 4.683 47.749 1.00 85.50 106 CYS A N 1
ATOM 787 C CA . CYS A 1 106 ? -48.566 4.501 49.029 1.00 85.50 106 CYS A CA 1
ATOM 788 C C . CYS A 1 106 ? -49.378 3.577 49.952 1.00 85.50 106 CYS A C 1
ATOM 790 O O . CYS A 1 106 ? -50.595 3.448 49.840 1.00 85.50 106 CYS A O 1
ATOM 792 N N . SER A 1 107 ? -48.688 2.895 50.864 1.00 68.31 107 SER A N 1
ATOM 793 C CA . SER A 1 107 ? -49.271 1.784 51.635 1.00 68.31 107 SER A CA 1
ATOM 794 C C . SER A 1 107 ? -50.166 2.229 52.801 1.00 68.31 107 SER A C 1
ATOM 796 O O . SER A 1 107 ? -50.902 1.416 53.362 1.00 68.31 107 SER A O 1
ATOM 798 N N . TYR A 1 108 ? -50.123 3.512 53.170 1.00 67.06 108 TYR A N 1
ATOM 799 C CA . TYR A 1 108 ? -51.120 4.135 54.039 1.00 67.06 108 TYR A CA 1
ATOM 800 C C . TYR A 1 108 ? -52.290 4.638 53.180 1.00 67.06 108 TYR A C 1
ATOM 802 O O . TYR A 1 108 ? -52.092 5.175 52.092 1.00 67.06 108 TYR A O 1
ATOM 810 N N . GLN A 1 109 ? -53.523 4.420 53.646 1.00 63.09 109 GLN A N 1
ATOM 811 C CA . GLN A 1 109 ? -54.719 4.543 52.806 1.00 63.09 109 GLN A CA 1
ATOM 812 C C . GLN A 1 109 ? -54.865 5.930 52.152 1.00 63.09 109 GLN A C 1
ATOM 814 O O . GLN A 1 109 ? -54.801 6.961 52.819 1.00 63.09 109 GLN A O 1
ATOM 819 N N . SER A 1 110 ? -55.119 5.916 50.840 1.00 72.19 110 SER A N 1
ATOM 820 C CA . SER A 1 110 ? -55.318 7.088 49.970 1.00 72.19 110 SER A CA 1
ATOM 821 C C . SER A 1 110 ? -54.104 8.009 49.771 1.00 72.19 110 SER A C 1
ATOM 823 O O . SER A 1 110 ? -54.244 9.046 49.127 1.00 72.19 110 SER A O 1
ATOM 825 N N . GLU A 1 111 ? -52.917 7.655 50.266 1.00 86.12 111 GLU A N 1
ATOM 826 C CA . GLU A 1 111 ? -51.698 8.422 49.998 1.00 86.12 111 GLU A CA 1
ATOM 827 C C . GLU A 1 111 ? -51.141 8.161 48.584 1.00 86.12 111 GLU A C 1
ATOM 829 O O . GLU A 1 111 ? -51.163 7.035 48.080 1.00 86.12 111 GLU A O 1
ATOM 834 N N . LEU A 1 112 ? -50.593 9.204 47.953 1.00 90.38 112 LEU A N 1
ATOM 835 C CA . LEU A 1 112 ? -50.052 9.162 46.590 1.00 90.38 112 LEU A CA 1
ATOM 836 C C . LEU A 1 112 ? -48.649 9.773 46.549 1.00 90.38 112 LEU A C 1
ATOM 838 O O . LEU A 1 112 ? -48.437 10.879 47.058 1.00 90.38 112 LEU A O 1
ATOM 842 N N . LEU A 1 113 ? -47.712 9.097 45.883 1.00 93.06 113 LEU A N 1
ATOM 843 C CA . LEU A 1 113 ? -46.416 9.668 45.521 1.00 93.06 113 LEU A CA 1
ATOM 844 C C . LEU A 1 113 ? -46.281 9.759 43.997 1.00 93.06 113 LEU A C 1
ATOM 846 O O . LEU A 1 113 ? -46.424 8.775 43.279 1.00 93.06 113 LEU A O 1
ATOM 850 N N . GLU A 1 114 ? -46.004 10.961 43.503 1.00 92.44 114 GLU A N 1
ATOM 851 C CA . GLU A 1 114 ? -45.743 11.257 42.100 1.00 92.44 114 GLU A CA 1
ATOM 852 C C . GLU A 1 114 ? -44.245 11.490 41.882 1.00 92.44 114 GLU A C 1
ATOM 854 O O . GLU A 1 114 ? -43.640 12.361 42.514 1.00 92.44 114 GLU A O 1
ATOM 859 N N . HIS A 1 115 ? -43.655 10.770 40.934 1.00 91.62 115 HIS A N 1
ATOM 860 C CA . HIS A 1 115 ? -42.275 10.957 40.495 1.00 91.62 115 HIS A CA 1
ATOM 861 C C . HIS A 1 115 ? -42.266 11.463 39.057 1.00 91.62 115 HIS A C 1
ATOM 863 O O . HIS A 1 115 ? -42.745 10.787 38.149 1.00 91.62 115 HIS A O 1
ATOM 869 N N . PHE A 1 116 ? -41.754 12.674 38.848 1.00 87.38 116 PHE A N 1
ATOM 870 C CA . PHE A 1 116 ? -41.697 13.300 37.529 1.00 87.38 116 PHE A CA 1
ATOM 871 C C . PHE A 1 116 ? -40.349 12.984 36.873 1.00 87.38 116 PHE A C 1
ATOM 873 O O . PHE A 1 116 ? -39.295 13.273 37.447 1.00 87.38 116 PHE A O 1
ATOM 880 N N . LEU A 1 117 ? -40.389 12.397 35.677 1.00 81.50 117 LEU A N 1
ATOM 881 C CA . LEU A 1 117 ? -39.202 12.034 34.901 1.00 81.50 117 LEU A CA 1
ATOM 882 C C . LEU A 1 117 ? -38.806 13.204 33.974 1.00 81.50 117 LEU A C 1
ATOM 884 O O . LEU A 1 117 ? -39.690 13.791 33.344 1.00 81.50 117 LEU A O 1
ATOM 888 N N . PRO A 1 118 ? -37.512 13.578 33.892 1.00 70.81 118 PRO A N 1
ATOM 889 C CA . PRO A 1 118 ? -37.060 14.738 33.114 1.00 70.81 118 PRO A CA 1
ATOM 890 C C . PRO A 1 118 ? -36.934 14.463 31.606 1.00 70.81 118 PRO A C 1
ATOM 892 O O . PRO A 1 118 ? -36.907 15.407 30.821 1.00 70.81 118 PRO A O 1
ATOM 895 N N . SER A 1 119 ? -36.861 13.191 31.208 1.00 66.75 119 SER A N 1
ATOM 896 C CA . SER A 1 119 ? -36.650 12.718 29.835 1.00 66.75 119 SER A CA 1
ATOM 897 C C . SER A 1 119 ? -37.491 11.465 29.575 1.00 66.75 119 SER A C 1
ATOM 899 O O . SER A 1 119 ? -37.816 10.732 30.511 1.00 66.75 119 SER A O 1
ATOM 901 N N . ASP A 1 120 ? -37.825 11.216 28.309 1.00 57.56 120 ASP A N 1
ATOM 902 C CA . ASP A 1 120 ? -38.581 10.050 27.838 1.00 57.56 120 ASP A CA 1
ATOM 903 C C . ASP A 1 120 ? -37.712 8.777 27.755 1.00 57.56 120 ASP A C 1
ATOM 905 O O . ASP A 1 120 ? -38.218 7.651 27.791 1.00 57.56 120 ASP A O 1
ATOM 909 N N . VAL A 1 121 ? -36.393 8.944 27.668 1.00 58.19 121 VAL A N 1
ATOM 910 C CA . VAL A 1 121 ? -35.400 7.931 28.033 1.00 58.19 121 VAL A CA 1
ATOM 911 C C . VAL A 1 121 ? -34.642 8.471 29.247 1.00 58.19 121 VAL A C 1
ATOM 913 O O . VAL A 1 121 ? -33.796 9.357 29.089 1.00 58.19 121 VAL A O 1
ATOM 916 N N . PRO A 1 122 ? -34.919 7.990 30.474 1.00 56.06 122 PRO A N 1
ATOM 917 C CA . PRO A 1 122 ? -34.071 8.293 31.614 1.00 56.06 122 PRO A CA 1
ATOM 918 C C . PRO A 1 122 ? -32.741 7.579 31.380 1.00 56.06 122 PRO A C 1
ATOM 920 O O . PRO A 1 122 ? -32.641 6.361 31.532 1.00 56.06 122 PRO A O 1
ATOM 923 N N . ALA A 1 123 ? -31.735 8.354 30.971 1.00 46.84 123 ALA A N 1
ATOM 924 C CA . ALA A 1 123 ? -30.442 7.877 30.472 1.00 46.84 123 ALA A CA 1
ATOM 925 C C . ALA A 1 123 ? -29.639 7.031 31.481 1.00 46.84 123 ALA A C 1
ATOM 927 O O . ALA A 1 123 ? -28.621 6.448 31.135 1.00 46.84 123 ALA A O 1
ATOM 928 N N . ASP A 1 124 ? -30.090 7.014 32.733 1.00 53.84 124 ASP A N 1
ATOM 929 C CA . ASP A 1 124 ? -29.236 6.957 33.906 1.00 53.84 124 ASP A CA 1
ATOM 930 C C . ASP A 1 124 ? -30.023 6.405 35.113 1.00 53.84 124 ASP A C 1
ATOM 932 O O . ASP A 1 124 ? -30.141 7.036 36.165 1.00 53.84 124 ASP A O 1
ATOM 936 N N . VAL A 1 125 ? -30.605 5.212 34.941 1.00 54.84 125 VAL A N 1
ATOM 937 C CA . VAL A 1 125 ? -31.186 4.411 36.032 1.00 54.84 125 VAL A CA 1
ATOM 938 C C . VAL A 1 125 ? -30.099 3.476 36.571 1.00 54.84 125 VAL A C 1
ATOM 940 O O . VAL A 1 125 ? -29.692 2.537 35.887 1.00 54.84 125 VAL A O 1
ATOM 943 N N . PHE A 1 126 ? -29.611 3.721 37.787 1.00 57.50 126 PHE A N 1
ATOM 944 C CA . PHE A 1 126 ? -28.560 2.919 38.426 1.00 57.50 126 PHE A CA 1
ATOM 945 C C . PHE A 1 126 ? -29.140 2.002 39.492 1.00 57.50 126 PHE A C 1
ATOM 947 O O . PHE A 1 126 ? -29.940 2.472 40.297 1.00 57.50 126 PHE A O 1
ATOM 954 N N . PRO A 1 127 ? -28.651 0.762 39.631 1.00 50.00 127 PRO A N 1
ATOM 955 C CA . PRO A 1 127 ? -28.606 0.137 40.936 1.00 50.00 127 PRO A CA 1
ATOM 956 C C . PRO A 1 127 ? -27.656 0.930 41.836 1.00 50.00 127 PRO A C 1
ATOM 958 O O . PRO A 1 127 ? -26.483 1.112 41.501 1.00 50.00 127 PRO A O 1
ATOM 961 N N . HIS A 1 128 ? -28.165 1.455 42.949 1.00 41.22 128 HIS A N 1
ATOM 962 C CA . HIS A 1 128 ? -27.391 2.347 43.809 1.00 41.22 128 HIS A CA 1
ATOM 963 C C . HIS A 1 128 ? -26.767 1.616 44.993 1.00 41.22 128 HIS A C 1
ATOM 965 O O . HIS A 1 128 ? -27.446 1.279 45.960 1.00 41.22 128 HIS A O 1
ATOM 971 N N . THR A 1 129 ? -25.445 1.462 44.975 1.00 35.47 129 THR A N 1
ATOM 972 C CA . THR A 1 129 ? -24.693 1.109 46.183 1.00 35.47 129 THR A CA 1
ATOM 973 C C . THR A 1 129 ? -24.430 2.350 47.030 1.00 35.47 129 THR A C 1
ATOM 975 O O . THR A 1 129 ? -23.398 3.003 46.853 1.00 35.47 129 THR A O 1
ATOM 978 N N . LEU A 1 130 ? -25.304 2.639 47.999 1.00 30.78 130 LEU A N 1
ATOM 979 C CA . LEU A 1 130 ? -24.923 3.456 49.154 1.00 30.78 130 LEU A CA 1
ATOM 980 C C . LEU A 1 130 ? -24.506 2.545 50.309 1.00 30.78 130 LEU A C 1
ATOM 982 O O . LEU A 1 130 ? -25.158 1.553 50.627 1.00 30.78 130 LEU A O 1
ATOM 986 N N . HIS A 1 131 ? -23.392 2.897 50.946 1.00 36.38 131 HIS A N 1
ATOM 987 C CA . HIS A 1 131 ? -22.891 2.228 52.138 1.00 36.38 131 HIS A CA 1
ATOM 988 C C . HIS A 1 131 ? -23.962 2.137 53.236 1.00 36.38 131 HIS A C 1
ATOM 990 O O . HIS A 1 131 ? -24.256 3.127 53.904 1.00 36.38 131 HIS A O 1
ATOM 996 N N . SER A 1 132 ? -24.385 0.916 53.566 1.00 30.27 132 SER A N 1
ATOM 997 C CA . SER A 1 132 ? -24.714 0.586 54.950 1.00 30.27 132 SER A CA 1
ATOM 998 C C . SER A 1 132 ? -23.771 -0.514 55.467 1.00 30.27 132 SER A C 1
ATOM 1000 O O . SER A 1 132 ? -23.909 -1.698 55.192 1.00 30.27 132 SER A O 1
ATOM 1002 N N . ARG A 1 133 ? -22.780 -0.084 56.266 1.00 35.44 133 ARG A N 1
ATOM 1003 C CA . ARG A 1 133 ? -21.977 -0.919 57.187 1.00 35.44 133 ARG A CA 1
ATOM 1004 C C . ARG A 1 133 ? -21.052 -1.988 56.569 1.00 35.44 133 ARG A C 1
ATOM 1006 O O . ARG A 1 133 ? -21.261 -3.176 56.787 1.00 35.44 133 ARG A O 1
ATOM 1013 N N . HIS A 1 134 ? -19.948 -1.553 55.952 1.00 35.38 134 HIS A N 1
ATOM 1014 C CA . HIS A 1 134 ? -18.676 -2.304 55.838 1.00 35.38 134 HIS A CA 1
ATOM 1015 C C . HIS A 1 134 ? -18.774 -3.837 55.640 1.00 35.38 134 HIS A C 1
ATOM 1017 O O . HIS A 1 134 ? -18.081 -4.605 56.312 1.00 35.38 134 HIS A O 1
ATOM 1023 N N . ARG A 1 135 ? -19.606 -4.294 54.701 1.00 37.78 135 ARG A N 1
ATOM 1024 C CA . ARG A 1 135 ? -19.616 -5.679 54.221 1.00 37.78 135 ARG A CA 1
ATOM 1025 C C . ARG A 1 135 ? -19.433 -5.698 52.705 1.00 37.78 135 ARG A C 1
ATOM 1027 O O . ARG A 1 135 ? -20.078 -4.900 52.030 1.00 37.78 135 ARG A O 1
ATOM 1034 N N . PRO A 1 136 ? -18.592 -6.592 52.160 1.00 41.72 136 PRO A N 1
ATOM 1035 C CA . PRO A 1 136 ? -18.703 -6.961 50.758 1.00 41.72 136 PRO A CA 1
ATOM 1036 C C . PRO A 1 136 ? -20.034 -7.698 50.547 1.00 41.72 136 PRO A C 1
ATOM 1038 O O . PRO A 1 136 ? -20.398 -8.551 51.360 1.00 41.72 136 PRO A O 1
ATOM 1041 N N . TYR A 1 137 ? -20.745 -7.361 49.471 1.00 45.19 137 TYR A N 1
ATOM 1042 C CA . TYR A 1 137 ? -21.930 -8.096 49.027 1.00 45.19 137 TYR A CA 1
ATOM 1043 C C . TYR A 1 137 ? -21.536 -9.522 48.629 1.00 45.19 137 TYR A C 1
ATOM 1045 O O . TYR A 1 137 ? -20.475 -9.727 48.031 1.00 45.19 137 TYR A O 1
ATOM 1053 N N . THR A 1 138 ? -22.378 -10.497 48.963 1.00 46.00 138 THR A N 1
ATOM 1054 C CA . THR A 1 138 ? -22.153 -11.915 48.618 1.00 46.00 138 THR A CA 1
ATOM 1055 C C . THR A 1 138 ? -22.985 -12.387 47.429 1.00 46.00 138 THR A C 1
ATOM 1057 O O . THR A 1 138 ? -22.673 -13.436 46.874 1.00 46.00 138 THR A O 1
ATOM 1060 N N . ASP A 1 139 ? -24.004 -11.625 47.024 1.00 57.88 139 ASP A N 1
ATOM 1061 C CA . ASP A 1 139 ? -24.902 -11.957 45.916 1.00 57.88 139 ASP A CA 1
ATOM 1062 C C . ASP A 1 139 ? -25.141 -10.714 45.023 1.00 57.88 139 ASP A C 1
ATOM 1064 O O . ASP A 1 139 ? -25.576 -9.678 45.536 1.00 57.88 139 ASP A O 1
ATOM 1068 N N . PRO A 1 140 ? -24.892 -10.776 43.696 1.00 57.25 140 PRO A N 1
ATOM 1069 C CA . PRO A 1 140 ? -25.219 -9.697 42.756 1.00 57.25 140 PRO A CA 1
ATOM 1070 C C . PRO A 1 140 ? -26.681 -9.227 42.814 1.00 57.25 140 PRO A C 1
ATOM 1072 O O . PRO A 1 140 ? -26.961 -8.072 42.495 1.00 57.25 140 PRO A O 1
ATOM 1075 N N . CYS A 1 141 ? -27.612 -10.082 43.248 1.00 62.69 141 CYS A N 1
ATOM 1076 C CA . CYS A 1 141 ? -29.023 -9.738 43.412 1.00 62.69 141 CYS A CA 1
ATOM 1077 C C . CYS A 1 141 ? -29.257 -8.635 44.458 1.00 62.69 141 CYS A C 1
ATOM 1079 O O . CYS A 1 141 ? -30.209 -7.869 44.314 1.00 62.69 141 CYS A O 1
ATOM 1081 N N . GLU A 1 142 ? -28.385 -8.499 45.467 1.00 63.59 142 GLU A N 1
ATOM 1082 C CA . GLU A 1 142 ? -28.481 -7.443 46.491 1.00 63.59 142 GLU A CA 1
ATOM 1083 C C . GLU A 1 142 ? -28.295 -6.038 45.890 1.00 63.59 142 GLU A C 1
ATOM 1085 O O . GLU A 1 142 ? -28.867 -5.069 46.388 1.00 63.59 142 GLU A O 1
ATOM 1090 N N . LEU A 1 143 ? -27.547 -5.920 44.786 1.00 60.44 143 LEU A N 1
ATOM 1091 C CA . LEU A 1 143 ? -27.347 -4.655 44.072 1.00 60.44 143 LEU A CA 1
ATOM 1092 C C . LEU A 1 143 ? -28.622 -4.203 43.349 1.00 60.44 143 LEU A C 1
ATOM 1094 O O . LEU A 1 143 ? -28.867 -3.008 43.215 1.00 60.44 143 LEU A O 1
ATOM 1098 N N . GLU A 1 144 ? -29.438 -5.149 42.883 1.00 71.06 144 GLU A N 1
ATOM 1099 C CA . GLU A 1 144 ? -30.589 -4.863 42.020 1.00 71.06 144 GLU A CA 1
ATOM 1100 C C . GLU A 1 144 ? -31.826 -4.400 42.785 1.00 71.06 144 GLU A C 1
ATOM 1102 O O . GLU A 1 144 ? -32.751 -3.868 42.176 1.00 71.06 144 GLU A O 1
ATOM 1107 N N . LEU A 1 145 ? -31.853 -4.585 44.105 1.00 76.62 145 LEU A N 1
ATOM 1108 C CA . LEU A 1 145 ? -32.939 -4.104 44.957 1.00 76.62 145 LEU A CA 1
ATOM 1109 C C . LEU A 1 145 ? -32.938 -2.576 45.074 1.00 76.62 145 LEU A C 1
ATOM 1111 O O . LEU A 1 145 ? -33.989 -1.982 45.281 1.00 76.62 145 LEU A O 1
ATOM 1115 N N . TYR A 1 146 ? -31.796 -1.920 44.896 1.00 77.31 146 TYR A N 1
ATOM 1116 C CA . TYR A 1 146 ? -31.703 -0.464 44.954 1.00 77.31 146 TYR A CA 1
ATOM 1117 C C . TYR A 1 146 ? -31.856 0.134 43.557 1.00 77.31 146 TYR A C 1
ATOM 1119 O O . TYR A 1 146 ? -31.343 -0.424 42.595 1.00 77.31 146 TYR A O 1
ATOM 1127 N N . VAL A 1 147 ? -32.526 1.281 43.429 1.00 80.12 147 VAL A N 1
ATOM 1128 C CA . VAL A 1 147 ? -32.599 2.055 42.178 1.00 80.12 147 VAL A CA 1
ATOM 1129 C C . VAL A 1 147 ? -32.446 3.545 42.475 1.00 80.12 147 VAL A C 1
ATOM 1131 O O . VAL A 1 147 ? -33.229 4.105 43.240 1.00 80.12 147 VAL A O 1
ATOM 1134 N N . SER A 1 148 ? -31.482 4.209 41.839 1.00 77.88 148 SER A N 1
ATOM 1135 C CA . SER A 1 148 ? -31.344 5.666 41.848 1.00 77.88 148 SER A CA 1
ATOM 1136 C C . SER A 1 148 ? -31.176 6.257 40.452 1.00 77.88 148 SER A C 1
ATOM 1138 O O . SER A 1 148 ? -31.015 5.551 39.457 1.00 77.88 148 SER A O 1
ATOM 1140 N N . PHE A 1 149 ? -31.196 7.584 40.402 1.00 76.94 149 PHE A N 1
ATOM 1141 C CA . PHE A 1 149 ? -31.014 8.391 39.201 1.00 76.94 149 PHE A CA 1
ATOM 1142 C C . PHE A 1 149 ? -29.783 9.292 39.396 1.00 76.94 149 PHE A C 1
ATOM 1144 O O . PHE A 1 149 ? -29.467 9.639 40.536 1.00 76.94 149 PHE A O 1
ATOM 1151 N N . ARG A 1 150 ? -29.053 9.641 38.322 1.00 69.44 150 ARG A N 1
ATOM 1152 C CA . ARG A 1 150 ? -27.854 10.514 38.429 1.00 69.44 150 ARG A CA 1
ATOM 1153 C C . ARG A 1 150 ? -28.198 11.944 38.837 1.00 69.44 150 ARG A C 1
ATOM 1155 O O . ARG A 1 150 ? -27.387 12.606 39.474 1.00 69.44 150 ARG A O 1
ATOM 1162 N N . GLU A 1 151 ? -29.373 12.413 38.433 1.00 77.38 151 GLU A N 1
ATOM 1163 C CA . GLU A 1 151 ? -29.839 13.776 38.666 1.00 77.38 151 GLU A CA 1
ATOM 1164 C C . GLU A 1 151 ? -30.975 13.794 39.704 1.00 77.38 151 GLU A C 1
ATOM 1166 O O . GLU A 1 151 ? -31.738 12.827 39.805 1.00 77.38 151 GLU A O 1
ATOM 1171 N N . PRO A 1 152 ? -31.138 14.883 40.478 1.00 83.06 152 PRO A N 1
ATOM 1172 C CA . PRO A 1 152 ? -32.297 15.056 41.343 1.00 83.06 152 PRO A CA 1
ATOM 1173 C C . PRO A 1 152 ? -33.594 15.144 40.529 1.00 83.06 152 PRO A C 1
ATOM 1175 O O . PRO A 1 152 ? -33.738 16.008 39.666 1.00 83.06 152 PRO A O 1
ATOM 1178 N N . HIS A 1 153 ? -34.573 14.289 40.825 1.00 86.69 153 HIS A N 1
ATOM 1179 C CA . HIS A 1 153 ? -35.889 14.318 40.180 1.00 86.69 153 HIS A CA 1
ATOM 1180 C C . HIS A 1 153 ? -36.927 14.945 41.114 1.00 86.69 153 HIS A C 1
ATOM 1182 O O . HIS A 1 153 ? -36.777 14.957 42.338 1.00 86.69 153 HIS A O 1
ATOM 1188 N N . ARG A 1 154 ? -38.018 15.467 40.544 1.00 90.50 154 ARG A N 1
ATOM 1189 C CA . ARG A 1 154 ? -39.103 16.052 41.337 1.00 90.50 154 ARG A CA 1
ATOM 1190 C C . ARG A 1 154 ? -39.973 14.937 41.910 1.00 90.50 154 ARG A C 1
ATOM 1192 O O . ARG A 1 154 ? -40.560 14.162 41.153 1.00 90.50 154 ARG A O 1
ATOM 1199 N N . ILE A 1 155 ? -40.087 14.909 43.235 1.00 92.50 155 ILE A N 1
ATOM 1200 C CA . ILE A 1 155 ? -40.984 14.023 43.978 1.00 92.50 155 ILE A CA 1
ATOM 1201 C C . ILE A 1 155 ? -42.072 14.865 44.635 1.00 92.50 155 ILE A C 1
ATOM 1203 O O . ILE A 1 155 ? -41.771 15.755 45.437 1.00 92.50 155 ILE A O 1
ATOM 1207 N N . ARG A 1 156 ? -43.337 14.549 44.343 1.00 92.38 156 ARG A N 1
ATOM 1208 C CA . ARG A 1 156 ? -44.479 15.033 45.121 1.00 92.38 156 ARG A CA 1
ATOM 1209 C C . ARG A 1 156 ? -45.060 13.898 45.951 1.00 92.38 156 ARG A C 1
ATOM 1211 O O . ARG A 1 156 ? -45.339 12.839 45.414 1.00 92.38 156 ARG A O 1
ATOM 1218 N N . TYR A 1 157 ? -45.315 14.133 47.231 1.00 91.56 157 TYR A N 1
ATOM 1219 C CA . TYR A 1 157 ? -46.017 13.192 48.106 1.00 91.56 157 TYR A CA 1
ATOM 1220 C C . TYR A 1 157 ? -47.209 13.889 48.762 1.00 91.56 157 TYR A C 1
ATOM 1222 O O . TYR A 1 157 ? -47.084 15.000 49.284 1.00 91.56 157 TYR A O 1
ATOM 1230 N N . THR A 1 158 ? -48.380 13.264 48.663 1.00 90.31 158 THR A N 1
ATOM 1231 C CA . THR A 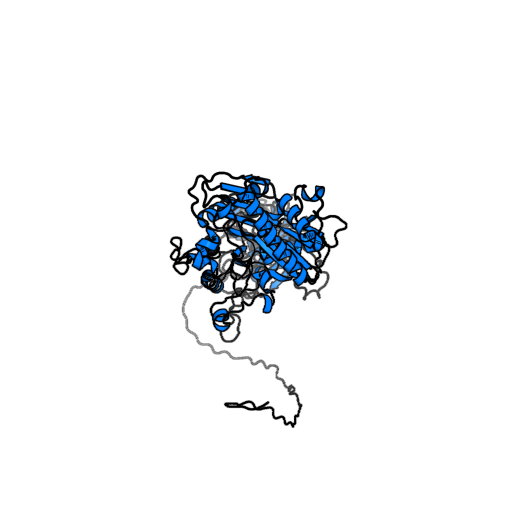1 158 ? -49.679 13.809 49.078 1.00 90.31 158 THR A CA 1
ATOM 1232 C C . THR A 1 158 ? -50.380 12.818 50.003 1.00 90.31 158 THR A C 1
ATOM 1234 O O . THR A 1 158 ? -50.446 11.627 49.698 1.00 90.31 158 THR A O 1
ATOM 1237 N N . THR A 1 159 ? -50.888 13.302 51.140 1.00 84.75 159 THR A N 1
ATOM 1238 C CA . THR A 1 159 ? -51.612 12.464 52.110 1.00 84.75 159 THR A CA 1
ATOM 1239 C C . THR A 1 159 ? -52.997 12.067 51.596 1.00 84.75 159 THR A C 1
ATOM 1241 O O . THR A 1 159 ? -53.534 12.694 50.682 1.00 84.75 159 THR A O 1
ATOM 1244 N N . GLY A 1 160 ? -53.635 11.095 52.255 1.00 78.06 160 GLY A N 1
ATOM 1245 C CA . GLY A 1 160 ? -55.028 10.719 51.987 1.00 78.06 160 GLY A CA 1
ATOM 1246 C C . GLY A 1 160 ? -56.064 11.834 52.198 1.00 78.06 160 GLY A C 1
ATOM 1247 O O . GLY A 1 160 ? -57.187 11.715 51.717 1.00 78.06 160 GLY A O 1
ATOM 1248 N N . GLU A 1 161 ? -55.690 12.934 52.860 1.00 81.19 161 GLU A N 1
ATOM 1249 C CA . GLU A 1 161 ? -56.512 14.146 53.014 1.00 81.19 161 GLU A CA 1
ATOM 1250 C C . GLU A 1 161 ? -56.273 15.182 51.893 1.00 81.19 161 GLU A C 1
ATOM 1252 O O . GLU A 1 161 ? -56.853 16.265 51.907 1.00 81.19 161 GLU A O 1
ATOM 1257 N N . GLY A 1 162 ? -55.414 14.874 50.913 1.00 80.69 162 GLY A N 1
ATOM 1258 C CA . GLY A 1 162 ? -55.067 15.769 49.805 1.00 80.69 162 GLY A CA 1
ATOM 1259 C C . GLY A 1 162 ? -54.003 16.822 50.140 1.00 80.69 162 GLY A C 1
ATOM 1260 O O . GLY A 1 162 ? -53.763 17.723 49.336 1.00 80.69 162 GLY A O 1
ATOM 1261 N N . MET A 1 163 ? -53.349 16.733 51.304 1.00 85.69 163 MET A N 1
ATOM 1262 C CA . MET A 1 163 ? -52.312 17.687 51.707 1.00 85.69 163 MET A CA 1
ATOM 1263 C C . MET A 1 163 ? -50.953 17.307 51.110 1.00 85.69 163 MET A C 1
ATOM 1265 O O . MET A 1 163 ? -50.458 16.198 51.317 1.00 85.69 163 MET A O 1
ATOM 1269 N N . VAL A 1 164 ? -50.328 18.240 50.390 1.00 89.12 164 VAL A N 1
ATOM 1270 C CA . VAL A 1 164 ? -48.984 18.059 49.823 1.00 89.12 164 VAL A CA 1
ATOM 1271 C C . VAL A 1 164 ? -47.944 18.187 50.936 1.00 89.12 164 VAL A C 1
ATOM 1273 O O . VAL A 1 164 ? -47.747 19.266 51.488 1.00 89.12 164 VAL A O 1
ATOM 1276 N N . MET A 1 165 ? -47.277 17.079 51.257 1.00 86.88 165 MET A N 1
ATOM 1277 C CA . MET A 1 165 ? -46.243 17.003 52.298 1.00 86.88 165 MET A CA 1
ATOM 1278 C C . MET A 1 165 ? -44.845 17.296 51.754 1.00 86.88 165 MET A C 1
ATOM 1280 O O . MET A 1 165 ? -43.997 17.799 52.481 1.00 86.88 165 MET A O 1
ATOM 1284 N N . HIS A 1 166 ? -44.600 16.970 50.485 1.00 88.06 166 HIS A N 1
ATOM 1285 C CA . HIS A 1 166 ? -43.332 17.179 49.786 1.00 88.06 166 HIS A CA 1
ATOM 1286 C C . HIS A 1 166 ? -43.638 17.529 48.326 1.00 88.06 166 HIS A C 1
ATOM 1288 O O . HIS A 1 166 ? -44.499 16.881 47.735 1.00 88.06 166 HIS A O 1
ATOM 1294 N N . ASP A 1 167 ? -42.960 18.522 47.744 1.00 92.19 167 ASP A N 1
ATOM 1295 C CA . ASP A 1 167 ? -42.999 18.837 46.303 1.00 92.19 167 ASP A CA 1
ATOM 1296 C C . ASP A 1 167 ? -41.697 19.547 45.882 1.00 92.19 167 ASP A C 1
ATOM 1298 O O . ASP A 1 167 ? -41.662 20.754 45.630 1.00 92.19 167 ASP A O 1
ATOM 1302 N N . HIS A 1 168 ? -40.595 18.793 45.878 1.00 88.44 168 HIS A N 1
ATOM 1303 C CA . HIS A 1 168 ? -39.243 19.304 45.641 1.00 88.44 168 HIS A CA 1
ATOM 1304 C C . HIS A 1 168 ? -38.416 18.361 44.757 1.00 88.44 168 HIS A C 1
ATOM 1306 O O . HIS A 1 168 ? -38.754 17.188 44.583 1.00 88.44 168 HIS A O 1
ATOM 1312 N N . LEU A 1 169 ? -37.325 18.893 44.195 1.00 87.25 169 LEU A N 1
ATOM 1313 C CA . LEU A 1 169 ? -36.259 18.100 43.580 1.00 87.25 169 LEU A CA 1
ATOM 1314 C C . LEU A 1 169 ? -35.450 17.408 44.683 1.00 87.25 169 LEU A C 1
ATOM 1316 O O . LEU A 1 169 ? -35.038 18.066 45.637 1.00 87.25 169 LEU A O 1
ATOM 1320 N N . MET A 1 170 ? -35.205 16.109 44.539 1.00 86.94 170 MET A N 1
ATOM 1321 C CA . MET A 1 170 ? -34.360 15.333 45.448 1.00 86.94 170 MET A CA 1
ATOM 1322 C C . MET A 1 170 ? -33.649 14.198 44.709 1.00 86.94 170 MET A C 1
ATOM 1324 O O . MET A 1 170 ? -34.116 13.747 43.662 1.00 86.94 170 MET A O 1
ATOM 1328 N N . GLU A 1 171 ? -32.541 13.706 45.265 1.00 84.44 171 GLU A N 1
ATOM 1329 C CA . GLU A 1 171 ? -31.992 12.414 44.848 1.00 84.44 171 GLU A CA 1
ATOM 1330 C C . GLU A 1 171 ? -33.033 11.326 45.114 1.00 84.44 171 GLU A C 1
ATOM 1332 O O . GLU A 1 171 ? -33.474 11.128 46.247 1.00 84.44 171 GLU A O 1
ATOM 1337 N N . VAL A 1 172 ? -33.448 10.625 44.062 1.00 84.56 172 VAL A N 1
ATOM 1338 C CA . VAL A 1 172 ? -34.416 9.536 44.183 1.00 84.56 172 VAL A CA 1
ATOM 1339 C C . VAL A 1 172 ? -33.656 8.243 44.417 1.00 84.56 172 VAL A C 1
ATOM 1341 O O . VAL A 1 172 ? -32.825 7.862 43.596 1.00 84.56 172 VAL A O 1
ATOM 1344 N N . LYS A 1 173 ? -33.952 7.585 45.540 1.00 85.81 173 LYS A N 1
ATOM 1345 C CA . LYS A 1 173 ? -33.400 6.292 45.957 1.00 85.81 173 LYS A CA 1
ATOM 1346 C C . LYS A 1 173 ? -34.577 5.390 46.330 1.00 85.81 173 LYS A C 1
ATOM 1348 O O . LYS A 1 173 ? -35.214 5.616 47.358 1.00 85.81 173 LYS A O 1
ATOM 1353 N N . TYR A 1 174 ? -34.882 4.417 45.481 1.00 87.88 174 TYR A N 1
ATOM 1354 C CA . TYR A 1 174 ? -35.855 3.365 45.760 1.00 87.88 174 TYR A CA 1
ATOM 1355 C C . TYR A 1 174 ? -35.145 2.115 46.287 1.00 87.88 174 TYR A C 1
ATOM 1357 O O . TYR A 1 174 ? -34.098 1.738 45.763 1.00 87.88 174 TYR A O 1
ATOM 1365 N N . GLU A 1 175 ? -35.734 1.453 47.278 1.00 87.75 175 GLU A N 1
ATOM 1366 C CA . GLU A 1 175 ? -35.335 0.122 47.754 1.00 87.75 175 GLU A CA 1
ATOM 1367 C C . GLU A 1 175 ? -36.516 -0.838 47.555 1.00 87.75 175 GLU A C 1
ATOM 1369 O O . GLU A 1 175 ? -37.553 -0.715 48.202 1.00 87.75 175 GLU A O 1
ATOM 1374 N N . PHE A 1 176 ? -36.386 -1.758 46.604 1.00 86.19 176 PHE A N 1
ATOM 1375 C CA . PHE A 1 176 ? -37.401 -2.725 46.201 1.00 86.19 176 PHE A CA 1
ATOM 1376 C C . PHE A 1 176 ? -37.420 -3.956 47.105 1.00 86.19 176 PHE A C 1
ATOM 1378 O O . PHE A 1 176 ? -36.386 -4.437 47.561 1.00 86.19 176 PHE A O 1
ATOM 1385 N N . THR A 1 177 ? -38.606 -4.535 47.294 1.00 85.31 177 THR A N 1
ATOM 1386 C CA . THR A 1 177 ? -38.776 -5.781 48.058 1.00 85.31 177 THR A CA 1
ATOM 1387 C C . THR A 1 177 ? -38.371 -7.032 47.279 1.00 85.31 177 THR A C 1
ATOM 1389 O O . THR A 1 177 ? -38.105 -8.066 47.888 1.00 85.31 177 THR A O 1
ATOM 1392 N N . THR A 1 178 ? -38.309 -6.962 45.943 1.00 84.06 178 THR A N 1
ATOM 1393 C CA . THR A 1 178 ? -37.840 -8.061 45.083 1.00 84.06 178 THR A CA 1
ATOM 1394 C C . THR A 1 178 ? -37.069 -7.545 43.867 1.00 84.06 178 THR A C 1
ATOM 1396 O O . THR A 1 178 ? -37.330 -6.449 43.361 1.00 84.06 178 THR A O 1
ATOM 1399 N N . VAL A 1 179 ? -36.157 -8.376 43.352 1.00 79.75 179 VAL A N 1
ATOM 1400 C CA . VAL A 1 179 ? -35.418 -8.112 42.106 1.00 79.75 179 VAL A CA 1
ATOM 1401 C C . VAL A 1 179 ? -36.373 -8.008 40.913 1.00 79.75 179 VAL A C 1
ATOM 1403 O O . VAL A 1 179 ? -36.223 -7.112 40.089 1.00 79.75 179 VAL A O 1
ATOM 1406 N N . GLU A 1 180 ? -37.401 -8.859 40.846 1.00 83.88 180 GLU A N 1
ATOM 1407 C CA . GLU A 1 180 ? -38.405 -8.843 39.773 1.00 83.88 180 GLU A CA 1
ATOM 1408 C C . GLU A 1 180 ? -39.163 -7.505 39.717 1.00 83.88 180 GLU A C 1
ATOM 1410 O O . GLU A 1 180 ? -39.289 -6.912 38.644 1.00 83.88 180 GLU A O 1
ATOM 1415 N N . SER A 1 181 ? -39.585 -6.974 40.873 1.00 83.88 181 SER A N 1
ATOM 1416 C CA . SER A 1 181 ? -40.208 -5.646 40.968 1.00 83.88 181 SER A CA 1
ATOM 1417 C C . SER A 1 181 ? -39.273 -4.544 40.455 1.00 83.88 181 SER A C 1
ATOM 1419 O O . SER A 1 181 ? -39.704 -3.688 39.685 1.00 83.88 181 SER A O 1
ATOM 1421 N N . SER A 1 182 ? -37.992 -4.586 40.834 1.00 86.25 182 SER A N 1
ATOM 1422 C CA . SER A 1 182 ? -36.989 -3.607 40.397 1.00 86.25 182 SER A CA 1
ATOM 1423 C C . SER A 1 182 ? -36.727 -3.673 38.889 1.00 86.25 182 SER A C 1
ATOM 1425 O O . SER A 1 182 ? -36.742 -2.647 38.209 1.00 86.25 182 SER A O 1
ATOM 1427 N N . LEU A 1 183 ? -36.549 -4.875 38.329 1.00 83.12 183 LEU A N 1
ATOM 1428 C CA . LEU A 1 183 ? -36.336 -5.079 36.892 1.00 83.12 183 LEU A CA 1
ATOM 1429 C C . LEU A 1 183 ? -37.549 -4.635 36.068 1.00 83.12 183 LEU A C 1
ATOM 1431 O O . LEU A 1 183 ? -37.388 -3.982 35.034 1.00 83.12 183 LEU A O 1
ATOM 1435 N N . ARG A 1 184 ? -38.765 -4.927 36.546 1.00 86.75 184 ARG A N 1
ATOM 1436 C CA . ARG A 1 184 ? -40.002 -4.465 35.914 1.00 86.75 184 ARG A CA 1
ATOM 1437 C C . ARG A 1 184 ? -40.111 -2.939 35.948 1.00 86.75 184 ARG A C 1
ATOM 1439 O O . ARG A 1 184 ? -40.415 -2.344 34.919 1.00 86.75 184 ARG A O 1
ATOM 1446 N N . PHE A 1 185 ? -39.815 -2.306 37.085 1.00 87.12 185 PHE A N 1
ATOM 1447 C CA . PHE A 1 185 ? -39.799 -0.847 37.206 1.00 87.12 185 PHE A CA 1
ATOM 1448 C C . PHE A 1 185 ? -38.769 -0.207 36.264 1.00 87.12 185 PHE A C 1
ATOM 1450 O O . PHE A 1 185 ? -39.105 0.722 35.531 1.00 87.12 185 PHE A O 1
ATOM 1457 N N . GLN A 1 186 ? -37.545 -0.748 36.215 1.00 84.12 186 GLN A N 1
ATOM 1458 C CA . GLN A 1 186 ? -36.498 -0.326 35.277 1.00 84.12 186 GLN A CA 1
ATOM 1459 C C . GLN A 1 186 ? -36.979 -0.411 33.819 1.00 84.12 186 GLN A C 1
ATOM 1461 O O . GLN A 1 186 ? -36.755 0.525 33.057 1.00 84.12 186 GLN A O 1
ATOM 1466 N N . GLY A 1 187 ? -37.655 -1.496 33.427 1.00 81.75 187 GLY A N 1
ATOM 1467 C CA . GLY A 1 187 ? -38.214 -1.655 32.081 1.00 81.75 187 GLY A CA 1
ATOM 1468 C C . GLY A 1 187 ? -39.355 -0.681 31.776 1.00 81.75 187 GLY A C 1
ATOM 1469 O O . GLY A 1 187 ? -39.338 -0.008 30.743 1.00 81.75 187 GLY A O 1
ATOM 1470 N N . ASP A 1 188 ? -40.310 -0.544 32.700 1.00 84.56 188 ASP A N 1
ATOM 1471 C CA . ASP A 1 188 ? -41.466 0.347 32.559 1.00 84.56 188 ASP A CA 1
ATOM 1472 C C . ASP A 1 188 ? -41.058 1.817 32.428 1.00 84.56 188 ASP A C 1
ATOM 1474 O O . ASP A 1 188 ? -41.603 2.513 31.576 1.00 84.56 188 ASP A O 1
ATOM 1478 N N . VAL A 1 189 ? -40.069 2.265 33.206 1.00 81.69 189 VAL A N 1
ATOM 1479 C CA . VAL A 1 189 ? -39.527 3.637 33.193 1.00 81.69 189 VAL A CA 1
ATOM 1480 C C . VAL A 1 189 ? -38.594 3.903 31.999 1.00 81.69 189 VAL A C 1
ATOM 1482 O O . VAL A 1 189 ? -38.347 5.057 31.663 1.00 81.69 189 VAL A O 1
ATOM 1485 N N . ARG A 1 190 ? -38.081 2.860 31.330 1.00 78.25 190 ARG A N 1
ATOM 1486 C CA . ARG A 1 190 ? -37.171 2.974 30.167 1.00 78.25 190 ARG A CA 1
ATOM 1487 C C . ARG A 1 190 ? -37.822 2.609 28.827 1.00 78.25 190 ARG A C 1
ATOM 1489 O O . ARG A 1 190 ? -37.122 2.614 27.820 1.00 78.25 190 ARG A O 1
ATOM 1496 N N . ARG A 1 191 ? -39.121 2.274 28.800 1.00 78.94 191 ARG A N 1
ATOM 1497 C CA . ARG A 1 191 ? -39.854 1.716 27.633 1.00 78.94 191 ARG A CA 1
ATOM 1498 C C . ARG A 1 191 ? -39.219 0.446 27.047 1.00 78.94 191 ARG A C 1
ATOM 1500 O O . ARG A 1 191 ? -39.333 0.188 25.851 1.00 78.94 191 ARG A O 1
ATOM 1507 N N . LYS A 1 192 ? -38.592 -0.375 27.892 1.00 82.25 192 LYS A N 1
ATOM 1508 C CA . LYS A 1 192 ? -37.890 -1.600 27.485 1.00 82.25 192 LYS A CA 1
ATOM 1509 C C . LYS A 1 192 ? -38.497 -2.844 28.140 1.00 82.25 192 LYS A C 1
ATOM 1511 O O . LYS A 1 192 ? -38.891 -2.828 29.305 1.00 82.25 192 LYS A O 1
ATOM 1516 N N . ASP A 1 193 ? -38.535 -3.937 27.392 1.00 82.88 193 ASP A N 1
ATOM 1517 C CA . ASP A 1 193 ? -38.769 -5.282 27.914 1.00 82.88 193 ASP A CA 1
ATOM 1518 C C . ASP A 1 193 ? -37.421 -5.926 28.237 1.00 82.88 193 ASP A C 1
ATOM 1520 O O . ASP A 1 193 ? -36.499 -5.876 27.419 1.00 82.88 193 ASP A O 1
ATOM 1524 N N . LEU A 1 194 ? -37.293 -6.546 29.410 1.00 81.88 194 LEU A N 1
ATOM 1525 C CA . LEU A 1 194 ? -36.156 -7.417 29.694 1.00 81.88 194 LEU A CA 1
ATOM 1526 C C . LEU A 1 194 ? -36.361 -8.726 28.924 1.00 81.88 194 LEU A C 1
ATOM 1528 O O . LEU A 1 194 ? -37.360 -9.411 29.134 1.00 81.88 194 LEU A O 1
ATOM 1532 N N . VAL A 1 195 ? -35.436 -9.049 28.022 1.00 80.69 195 VAL A N 1
ATOM 1533 C CA . VAL A 1 195 ? -35.450 -10.299 27.251 1.00 80.69 195 VAL A CA 1
ATOM 1534 C C . VAL A 1 195 ? -34.887 -11.430 28.103 1.00 80.69 195 VAL A C 1
ATOM 1536 O O . VAL A 1 195 ? -35.525 -12.468 28.241 1.00 80.69 195 VAL A O 1
ATOM 1539 N N . ASP A 1 196 ? -33.701 -11.213 28.676 1.00 77.69 196 ASP A N 1
ATOM 1540 C CA . ASP A 1 196 ? -33.027 -12.150 29.577 1.00 77.69 196 ASP A CA 1
ATOM 1541 C C . ASP A 1 196 ? -31.914 -11.425 30.362 1.00 77.69 196 ASP A C 1
ATOM 1543 O O . ASP A 1 196 ? -31.516 -10.304 30.011 1.00 77.69 196 ASP A O 1
ATOM 1547 N N . TYR A 1 197 ? -31.385 -12.062 31.406 1.00 77.94 197 TYR A N 1
ATOM 1548 C CA . TYR A 1 197 ? -30.198 -11.591 32.119 1.00 77.94 197 TYR A CA 1
ATOM 1549 C C . TYR A 1 197 ? -29.268 -12.744 32.510 1.00 77.94 197 TYR A C 1
ATOM 1551 O O . TYR A 1 197 ? -29.705 -13.850 32.820 1.00 77.94 197 TYR A O 1
ATOM 1559 N N . TYR A 1 198 ? -27.964 -12.471 32.508 1.00 70.44 198 TYR A N 1
ATOM 1560 C CA . TYR A 1 198 ? -26.922 -13.472 32.724 1.00 70.44 198 TYR A CA 1
ATOM 1561 C C . TYR A 1 198 ? -25.912 -12.975 33.752 1.00 70.44 198 TYR A C 1
ATOM 1563 O O . TYR A 1 198 ? -25.340 -11.897 33.588 1.00 70.44 198 TYR A O 1
ATOM 1571 N N . ASP A 1 199 ? -25.654 -13.785 34.774 1.00 68.94 199 ASP A N 1
ATOM 1572 C CA . ASP A 1 199 ? -24.477 -13.627 35.624 1.00 68.94 199 ASP A CA 1
ATOM 1573 C C . ASP A 1 199 ? -23.281 -14.278 34.929 1.00 68.94 199 ASP A C 1
ATOM 1575 O O . ASP A 1 199 ? -23.326 -15.458 34.573 1.00 68.94 199 ASP A O 1
ATOM 1579 N N . ILE A 1 200 ? -22.223 -13.499 34.709 1.00 60.06 200 ILE A N 1
ATOM 1580 C CA . ILE A 1 200 ? -21.005 -13.942 34.033 1.00 60.06 200 ILE A CA 1
ATOM 1581 C C . ILE A 1 200 ? -19.764 -13.606 34.863 1.00 60.06 200 ILE A C 1
ATOM 1583 O O . ILE A 1 200 ? -19.576 -12.479 35.325 1.00 60.06 200 ILE A O 1
ATOM 1587 N N . ASP A 1 201 ? -18.870 -14.579 35.014 1.00 52.75 201 ASP A N 1
ATOM 1588 C CA . ASP A 1 201 ? -17.518 -14.325 35.505 1.00 52.75 201 ASP A CA 1
ATOM 1589 C C . ASP A 1 201 ? -16.684 -13.733 34.366 1.00 52.75 201 ASP A C 1
ATOM 1591 O O . ASP A 1 201 ? -16.377 -14.409 33.381 1.00 52.75 201 ASP A O 1
ATOM 1595 N N . VAL A 1 202 ? -16.316 -12.456 34.485 1.00 49.41 202 VAL A N 1
ATOM 1596 C CA . VAL A 1 202 ? -15.519 -11.775 33.458 1.00 49.41 202 VAL A CA 1
ATOM 1597 C C . VAL A 1 202 ? -14.041 -11.895 33.791 1.00 49.41 202 VAL A C 1
ATOM 1599 O O . VAL A 1 202 ? -13.481 -11.156 34.608 1.00 49.41 202 VAL A O 1
ATOM 1602 N N . ILE A 1 203 ? -13.402 -12.838 33.104 1.00 46.31 203 ILE A N 1
ATOM 1603 C CA . ILE A 1 203 ? -11.950 -12.947 33.037 1.00 46.31 203 ILE A CA 1
ATOM 1604 C C . ILE A 1 203 ? -11.448 -11.801 32.155 1.00 46.31 203 ILE A C 1
ATOM 1606 O O . ILE A 1 203 ? -11.520 -11.865 30.930 1.00 46.31 203 ILE A O 1
ATOM 1610 N N . TRP A 1 204 ? -10.933 -10.747 32.784 1.00 43.59 204 TRP A N 1
ATOM 1611 C CA . TRP A 1 204 ? -10.182 -9.714 32.081 1.00 43.59 204 TRP A CA 1
ATOM 1612 C C . TRP A 1 204 ? -8.772 -10.243 31.810 1.00 43.59 204 TRP A C 1
ATOM 1614 O O . TRP A 1 204 ? -7.938 -10.278 32.712 1.00 43.59 204 TRP A O 1
ATOM 1624 N N . SER A 1 205 ? -8.496 -10.644 30.573 1.00 39.97 205 SER A N 1
ATOM 1625 C CA . SER A 1 205 ? -7.124 -10.719 30.070 1.00 39.97 205 SER A CA 1
ATOM 1626 C C . SER A 1 205 ? -6.789 -9.409 29.370 1.00 39.97 205 SER A C 1
ATOM 1628 O O . SER A 1 205 ? -7.511 -9.014 28.454 1.00 39.97 205 SER A O 1
ATOM 1630 N N . ASP A 1 206 ? -5.677 -8.769 29.732 1.00 39.69 206 ASP A N 1
ATOM 1631 C CA . ASP A 1 206 ? -5.019 -7.912 28.749 1.00 39.69 206 ASP A CA 1
ATOM 1632 C C . ASP A 1 206 ? -4.506 -8.783 27.585 1.00 39.69 206 ASP A C 1
ATOM 1634 O O . ASP A 1 206 ? -4.240 -9.982 27.732 1.00 39.69 206 ASP A O 1
ATOM 1638 N N . VAL A 1 207 ? -4.386 -8.184 26.401 1.00 44.38 207 VAL A N 1
ATOM 1639 C CA . VAL A 1 207 ? -3.944 -8.872 25.173 1.00 44.38 207 VAL A CA 1
ATOM 1640 C C . VAL A 1 207 ? -2.443 -9.238 25.244 1.00 44.38 207 VAL A C 1
ATOM 1642 O O . VAL A 1 207 ? -1.880 -9.800 24.306 1.00 44.38 207 VAL A O 1
ATOM 1645 N N . HIS A 1 208 ? -1.756 -8.919 26.349 1.00 42.25 208 HIS A N 1
ATOM 1646 C CA . HIS A 1 208 ? -0.297 -8.964 26.494 1.00 42.25 208 HIS A CA 1
ATOM 1647 C C . HIS A 1 208 ? 0.191 -9.813 27.677 1.00 42.25 208 HIS A C 1
ATOM 1649 O O . HIS A 1 208 ? 1.340 -9.702 28.101 1.00 42.25 208 HIS A O 1
ATOM 1655 N N . GLY A 1 209 ? -0.642 -10.764 28.102 1.00 50.41 209 GLY A N 1
ATOM 1656 C CA . GLY A 1 209 ? -0.219 -12.046 28.646 1.00 50.41 209 GLY A CA 1
ATOM 1657 C C . GLY A 1 209 ? 0.485 -11.996 29.999 1.00 50.41 209 GLY A C 1
ATOM 1658 O O . GLY A 1 209 ? 1.698 -11.817 30.091 1.00 50.41 209 GLY A O 1
ATOM 1659 N N . ARG A 1 210 ? -0.245 -12.386 31.050 1.00 54.12 210 ARG A N 1
ATOM 1660 C CA . ARG A 1 210 ? 0.352 -13.042 32.222 1.00 54.12 210 ARG A CA 1
ATOM 1661 C C . ARG A 1 210 ? -0.592 -14.044 32.874 1.00 54.12 210 ARG A C 1
ATOM 1663 O O . ARG A 1 210 ? -1.366 -13.733 33.780 1.00 54.12 210 ARG A O 1
ATOM 1670 N N . THR A 1 211 ? -0.377 -15.305 32.520 1.00 50.59 211 THR A N 1
ATOM 1671 C CA . THR A 1 211 ? -0.228 -16.285 33.591 1.00 50.59 211 THR A CA 1
ATOM 1672 C C . THR A 1 211 ? 0.996 -15.924 34.439 1.00 50.59 211 THR A C 1
ATOM 1674 O O . THR A 1 211 ? 1.960 -15.346 33.932 1.00 50.59 211 THR A O 1
ATOM 1677 N N . ASP A 1 212 ? 1.003 -16.266 35.724 1.00 46.19 212 ASP A N 1
ATOM 1678 C CA . ASP A 1 212 ? 2.242 -16.239 36.502 1.00 46.19 212 ASP A CA 1
ATOM 1679 C C . ASP A 1 212 ? 3.257 -17.293 36.003 1.00 46.19 212 ASP A C 1
ATOM 1681 O O . ASP A 1 212 ? 2.999 -18.042 35.056 1.00 46.19 212 ASP A O 1
ATOM 1685 N N . GLY A 1 213 ? 4.425 -17.369 36.652 1.00 37.94 213 GLY A N 1
ATOM 1686 C CA . GLY A 1 213 ? 5.477 -18.339 36.315 1.00 37.94 213 GLY A CA 1
ATOM 1687 C C . GLY A 1 213 ? 5.092 -19.819 36.486 1.00 37.94 213 GLY A C 1
ATOM 1688 O O . GLY A 1 213 ? 5.936 -20.677 36.247 1.00 37.94 213 GLY A O 1
ATOM 1689 N N . PHE A 1 214 ? 3.852 -20.119 36.892 1.00 39.25 214 PHE A N 1
ATOM 1690 C CA . PHE A 1 214 ? 3.293 -21.464 37.031 1.00 39.25 214 PHE A CA 1
ATOM 1691 C C . PHE A 1 214 ? 2.058 -21.713 36.147 1.00 39.25 214 PHE A C 1
ATOM 1693 O O . PHE A 1 214 ? 1.493 -22.803 36.208 1.00 39.25 214 PHE A O 1
ATOM 1700 N N . GLY A 1 215 ? 1.644 -20.755 35.309 1.00 42.66 215 GLY A N 1
ATOM 1701 C CA . GLY A 1 215 ? 0.515 -20.935 34.389 1.00 42.66 215 GLY A CA 1
ATOM 1702 C C . GLY A 1 215 ? -0.849 -20.469 34.918 1.00 42.66 215 GLY A C 1
ATOM 1703 O O . GLY A 1 215 ? -1.854 -20.713 34.256 1.00 42.66 215 GLY A O 1
ATOM 1704 N N . ASN A 1 216 ? -0.919 -19.768 36.058 1.00 43.91 216 ASN A N 1
ATOM 1705 C CA . ASN A 1 216 ? -2.195 -19.295 36.616 1.00 43.91 216 ASN A CA 1
ATOM 1706 C C . ASN A 1 216 ? -2.524 -17.859 36.182 1.00 43.91 216 ASN A C 1
ATOM 1708 O O . ASN A 1 216 ? -1.704 -16.957 36.360 1.00 43.91 216 ASN A O 1
ATOM 1712 N N . ILE A 1 217 ? -3.732 -17.633 35.651 1.00 49.03 217 ILE A N 1
ATOM 1713 C CA . ILE A 1 217 ? -4.227 -16.309 35.229 1.00 49.03 217 ILE A CA 1
ATOM 1714 C C . ILE A 1 217 ? -4.289 -15.358 36.434 1.00 49.03 217 ILE A C 1
ATOM 1716 O O . ILE A 1 217 ? -4.900 -15.671 37.459 1.00 49.03 217 ILE A O 1
ATOM 1720 N N . ARG A 1 218 ? -3.688 -14.168 36.313 1.00 39.47 218 ARG A N 1
ATOM 1721 C CA . ARG A 1 218 ? -3.737 -13.146 37.367 1.00 39.47 218 ARG A CA 1
ATOM 1722 C C . ARG A 1 218 ? -5.010 -12.299 37.297 1.00 39.47 218 ARG A C 1
ATOM 1724 O O . ARG A 1 218 ? -5.032 -11.275 36.629 1.00 39.47 218 ARG A O 1
ATOM 1731 N N . GLY A 1 219 ? -5.998 -12.669 38.109 1.00 43.69 219 GLY A N 1
ATOM 1732 C CA . GLY A 1 219 ? -7.120 -11.801 38.478 1.00 43.69 219 GLY A CA 1
ATOM 1733 C C . GLY A 1 219 ? -8.446 -12.182 37.826 1.00 43.69 219 GLY A C 1
ATOM 1734 O O . GLY A 1 219 ? -8.726 -11.817 36.690 1.00 43.69 219 GLY A O 1
ATOM 1735 N N . MET A 1 220 ? -9.306 -12.854 38.590 1.00 41.19 220 MET A N 1
ATOM 1736 C CA . MET A 1 220 ? -10.729 -12.948 38.261 1.00 41.19 220 MET A CA 1
ATOM 1737 C C . MET A 1 220 ? -11.408 -11.632 38.654 1.00 41.19 220 MET A C 1
ATOM 1739 O O . MET A 1 220 ? -11.377 -11.247 39.825 1.00 41.19 220 MET A O 1
ATOM 1743 N N . GLY A 1 221 ? -12.020 -10.942 37.690 1.00 44.84 221 GLY A N 1
ATOM 1744 C CA . GLY A 1 221 ? -12.936 -9.846 37.984 1.00 44.84 221 GLY A CA 1
ATOM 1745 C C . GLY A 1 221 ? -14.251 -10.421 38.501 1.00 44.84 221 GLY A C 1
ATOM 1746 O O . GLY A 1 221 ? -14.871 -11.225 37.811 1.00 44.84 221 GLY A O 1
ATOM 1747 N N . LEU A 1 222 ? -14.660 -10.029 39.710 1.00 52.25 222 LEU A N 1
ATOM 1748 C CA . LEU A 1 222 ? -15.901 -10.498 40.334 1.00 52.25 222 LEU A CA 1
ATOM 1749 C C . LEU A 1 222 ? -17.122 -10.238 39.436 1.00 52.25 222 LEU A C 1
ATOM 1751 O O . LEU A 1 222 ? -17.244 -9.144 38.879 1.00 52.25 222 LEU A O 1
ATOM 1755 N N . VAL A 1 223 ? -17.983 -11.261 39.355 1.00 52.34 223 VAL A N 1
ATOM 1756 C CA . VAL A 1 223 ? -19.283 -11.371 38.667 1.00 52.34 223 VAL A CA 1
ATOM 1757 C C . VAL A 1 223 ? -19.833 -10.065 38.084 1.00 52.34 223 VAL A C 1
ATOM 1759 O O . VAL A 1 223 ? -20.138 -9.115 38.809 1.00 52.34 223 VAL A O 1
ATOM 1762 N N . GLN A 1 224 ? -20.039 -10.057 36.767 1.00 62.00 224 GLN A N 1
ATOM 1763 C CA . GLN A 1 224 ? -20.793 -9.022 36.062 1.00 62.00 224 GLN A CA 1
ATOM 1764 C C . GLN A 1 224 ? -22.182 -9.545 35.700 1.00 62.00 224 GLN A C 1
ATOM 1766 O O . GLN A 1 224 ? -22.327 -10.707 35.326 1.00 62.00 224 GLN A O 1
ATOM 1771 N N . ARG A 1 225 ? -23.198 -8.680 35.767 1.00 72.00 225 ARG A N 1
ATOM 1772 C CA . ARG A 1 225 ? -24.555 -9.007 35.305 1.00 72.00 225 ARG A CA 1
ATOM 1773 C C . ARG A 1 225 ? -24.812 -8.339 33.960 1.00 72.00 225 ARG A C 1
ATOM 1775 O O . ARG A 1 225 ? -24.769 -7.113 33.853 1.00 72.00 225 ARG A O 1
ATOM 1782 N N . LEU A 1 226 ? -25.084 -9.146 32.941 1.00 72.44 226 LEU A N 1
ATOM 1783 C CA . LEU A 1 226 ? -25.580 -8.699 31.643 1.00 72.44 226 LEU A CA 1
ATOM 1784 C C . LEU A 1 226 ? -27.106 -8.672 31.656 1.00 72.44 226 LEU A C 1
ATOM 1786 O O . LEU A 1 226 ? -27.725 -9.628 32.114 1.00 72.44 226 LEU A O 1
ATOM 1790 N N . LYS A 1 227 ? -27.717 -7.627 31.095 1.00 78.81 227 LYS A N 1
ATOM 1791 C CA . LYS A 1 227 ? -29.161 -7.566 30.816 1.00 78.81 227 LYS A CA 1
ATOM 1792 C C . LYS A 1 227 ? -29.384 -7.261 29.347 1.00 78.81 227 LYS A C 1
ATOM 1794 O O . LYS A 1 227 ? -28.934 -6.215 28.877 1.00 78.81 227 LYS A O 1
ATOM 1799 N N . LEU A 1 228 ? -30.088 -8.142 28.645 1.00 80.00 228 LEU A N 1
ATOM 1800 C CA . LEU A 1 228 ? -30.533 -7.888 27.281 1.00 80.00 228 LEU A CA 1
ATOM 1801 C C . LEU A 1 228 ? -31.927 -7.267 27.327 1.00 80.00 228 LEU A C 1
ATOM 1803 O O . LEU A 1 228 ? -32.881 -7.890 27.787 1.00 80.00 228 LEU A O 1
ATOM 1807 N N . TRP A 1 229 ? -32.044 -6.047 26.824 1.00 82.25 229 TRP A N 1
ATOM 1808 C CA . TRP A 1 229 ? -33.302 -5.328 26.703 1.00 82.25 229 TRP A CA 1
ATOM 1809 C C . TRP A 1 229 ? -33.748 -5.266 25.244 1.00 82.25 229 TRP A C 1
ATOM 1811 O O . TRP A 1 229 ? -32.918 -5.161 24.341 1.00 82.25 229 TRP A O 1
ATOM 1821 N N . ARG A 1 230 ? -35.060 -5.256 25.025 1.00 82.88 230 ARG A N 1
ATOM 1822 C CA . ARG A 1 230 ? -35.700 -4.930 23.747 1.00 82.88 230 ARG A CA 1
ATOM 1823 C C . ARG A 1 230 ? -36.539 -3.674 23.930 1.00 82.88 230 ARG A C 1
ATOM 1825 O O . ARG A 1 230 ? -37.280 -3.570 24.905 1.00 82.88 230 ARG A O 1
ATOM 1832 N N . ASP A 1 231 ? -36.438 -2.727 23.012 1.00 80.44 231 ASP A N 1
ATOM 1833 C CA . ASP A 1 231 ? -37.305 -1.550 23.009 1.00 80.44 231 ASP A CA 1
ATOM 1834 C C . ASP A 1 231 ? -38.768 -1.937 22.698 1.00 80.44 231 ASP A C 1
ATOM 1836 O O . ASP A 1 231 ? -39.030 -2.800 21.861 1.00 80.44 231 ASP A O 1
ATOM 1840 N N . ARG A 1 232 ? -39.747 -1.334 23.388 1.00 81.25 232 ARG A N 1
ATOM 1841 C CA . ARG A 1 232 ? -41.172 -1.697 23.231 1.00 81.25 232 ARG A CA 1
ATOM 1842 C C . ARG A 1 232 ? -41.809 -1.191 21.931 1.00 81.25 232 ARG A C 1
ATOM 1844 O O . ARG A 1 232 ? -42.903 -1.642 21.592 1.00 81.25 232 ARG A O 1
ATOM 1851 N N . TYR A 1 233 ? -41.173 -0.254 21.226 1.00 76.00 233 TYR A N 1
ATOM 1852 C CA . TYR A 1 233 ? -41.755 0.464 20.085 1.00 76.00 233 TYR A CA 1
ATOM 1853 C C . TYR A 1 233 ? -40.925 0.352 18.795 1.00 76.00 233 TYR A C 1
ATOM 1855 O O . TYR A 1 233 ? -41.330 0.870 17.754 1.00 76.00 233 TYR A O 1
ATOM 1863 N N . SER A 1 234 ? -39.792 -0.348 18.838 1.00 72.06 234 SER A N 1
ATOM 1864 C CA . SER A 1 234 ? -38.879 -0.564 17.717 1.00 72.06 234 SER A CA 1
ATOM 1865 C C . SER A 1 234 ? -38.260 -1.967 17.764 1.00 72.06 234 SER A C 1
ATOM 1867 O O . SER A 1 234 ? -38.493 -2.742 18.687 1.00 72.06 234 SER A O 1
ATOM 1869 N N . THR A 1 235 ? -37.474 -2.327 16.749 1.00 68.94 235 THR A N 1
ATOM 1870 C CA . THR A 1 235 ? -36.751 -3.611 16.696 1.00 68.94 235 THR A CA 1
ATOM 1871 C C . THR A 1 235 ? -35.392 -3.573 17.403 1.00 68.94 235 THR A C 1
ATOM 1873 O O . THR A 1 235 ? -34.669 -4.573 17.395 1.00 68.94 235 THR A O 1
ATOM 1876 N N . TYR A 1 236 ? -35.014 -2.433 17.989 1.00 71.56 236 TYR A N 1
ATOM 1877 C CA . TYR A 1 236 ? -33.712 -2.261 18.623 1.00 71.56 236 TYR A CA 1
ATOM 1878 C C . TYR A 1 236 ? -33.616 -3.015 19.948 1.00 71.56 236 TYR A C 1
ATOM 1880 O O . TYR A 1 236 ? -34.570 -3.108 20.726 1.00 71.56 236 TYR A O 1
ATOM 1888 N N . HIS A 1 237 ? -32.420 -3.534 20.204 1.00 77.31 237 HIS A N 1
ATOM 1889 C CA . HIS A 1 237 ? -32.060 -4.160 21.467 1.00 77.31 237 HIS A CA 1
ATOM 1890 C C . HIS A 1 237 ? -30.920 -3.365 22.117 1.00 77.31 237 HIS A C 1
ATOM 1892 O O . HIS A 1 237 ? -30.211 -2.615 21.446 1.00 77.31 237 HIS A O 1
ATOM 1898 N N . SER A 1 238 ? -30.724 -3.516 23.424 1.00 72.94 238 SER A N 1
ATOM 1899 C CA . SER A 1 238 ? -29.554 -2.964 24.112 1.00 72.94 238 SER A CA 1
ATOM 1900 C C . SER A 1 238 ? -29.039 -3.905 25.193 1.00 72.94 238 SER A C 1
ATOM 1902 O O . SER A 1 238 ? -29.815 -4.575 25.875 1.00 72.94 238 SER A O 1
ATOM 1904 N N . LEU A 1 239 ? -27.718 -3.957 25.354 1.00 76.31 239 LEU A N 1
ATOM 1905 C CA . LEU A 1 239 ? -27.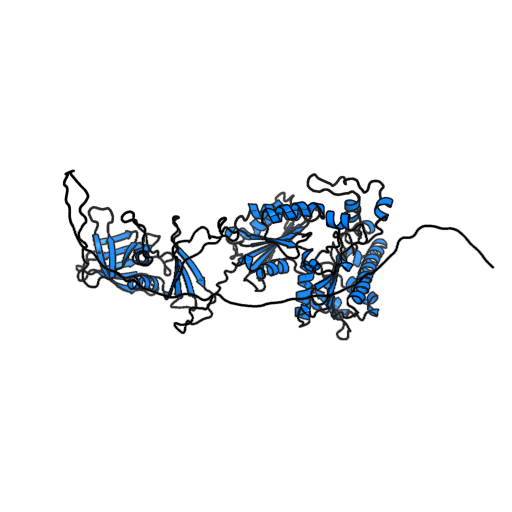053 -4.758 26.377 1.00 76.31 239 LEU A CA 1
ATOM 1906 C C . LEU A 1 239 ? -26.575 -3.842 27.502 1.00 76.31 239 LEU A C 1
ATOM 1908 O O . LEU A 1 239 ? -25.708 -3.003 27.277 1.00 76.31 239 LEU A O 1
ATOM 1912 N N . THR A 1 240 ? -27.106 -4.004 28.714 1.00 73.62 240 THR A N 1
ATOM 1913 C CA . THR A 1 240 ? -26.556 -3.345 29.908 1.00 73.62 240 THR A CA 1
ATOM 1914 C C . THR A 1 240 ? -25.558 -4.271 30.595 1.00 73.62 240 THR A C 1
ATOM 1916 O O . THR A 1 240 ? -25.911 -5.394 30.951 1.00 73.62 240 THR A O 1
ATOM 1919 N N . VAL A 1 241 ? -24.334 -3.793 30.816 1.00 68.69 241 VAL A N 1
ATOM 1920 C CA . VAL A 1 241 ? -23.265 -4.492 31.542 1.00 68.69 241 VAL A CA 1
ATOM 1921 C C . VAL A 1 241 ? -23.099 -3.853 32.918 1.00 68.69 241 VAL A C 1
ATOM 1923 O O . VAL A 1 241 ? -22.731 -2.682 33.002 1.00 68.69 241 VAL A O 1
ATOM 1926 N N . PHE A 1 242 ? -23.342 -4.604 33.993 1.00 65.81 242 PHE A N 1
ATOM 1927 C CA . PHE A 1 242 ? -23.073 -4.179 35.371 1.00 65.81 242 PHE A CA 1
ATOM 1928 C C . PHE A 1 242 ? -21.740 -4.739 35.854 1.00 65.81 242 PHE A C 1
ATOM 1930 O O . PHE A 1 242 ? -21.571 -5.956 35.903 1.00 65.81 242 PHE A O 1
ATOM 1937 N N . ALA A 1 243 ? -20.809 -3.863 36.240 1.00 58.50 243 ALA A N 1
ATOM 1938 C CA . ALA A 1 243 ? -19.464 -4.250 36.651 1.00 58.50 243 ALA A CA 1
ATOM 1939 C C . ALA A 1 243 ? -19.085 -3.654 38.011 1.00 58.50 243 ALA A C 1
ATOM 1941 O O . ALA A 1 243 ? -19.142 -2.441 38.226 1.00 58.50 243 ALA A O 1
ATOM 1942 N N . ASN A 1 244 ? -18.612 -4.509 38.920 1.00 51.59 244 ASN A N 1
ATOM 1943 C CA . ASN A 1 244 ? -18.134 -4.097 40.236 1.00 51.59 244 ASN A CA 1
ATOM 1944 C C . ASN A 1 244 ? -16.738 -3.443 40.140 1.00 51.59 244 ASN A C 1
ATOM 1946 O O . ASN A 1 244 ? -15.712 -4.079 40.378 1.00 51.59 244 ASN A O 1
ATOM 1950 N N . ARG A 1 245 ? -16.691 -2.164 39.738 1.00 47.41 245 ARG A N 1
ATOM 1951 C CA . ARG A 1 245 ? -15.471 -1.339 39.703 1.00 47.41 245 ARG A CA 1
ATOM 1952 C C . ARG A 1 245 ? -15.480 -0.294 40.820 1.00 47.41 245 ARG A C 1
ATOM 1954 O O . ARG A 1 245 ? -16.425 0.479 40.953 1.00 47.41 245 ARG A O 1
ATOM 1961 N N . ALA A 1 246 ? -14.369 -0.186 41.548 1.00 38.31 246 ALA A N 1
ATOM 1962 C CA . ALA A 1 246 ? -14.161 0.759 42.654 1.00 38.31 246 ALA A CA 1
ATOM 1963 C C . ALA A 1 246 ? -13.954 2.236 42.217 1.00 38.31 246 ALA A C 1
ATOM 1965 O O . ALA A 1 246 ? -13.226 2.977 42.871 1.00 38.31 246 ALA A O 1
ATOM 1966 N N . GLY A 1 247 ? -14.541 2.659 41.089 1.00 40.09 247 GLY A N 1
ATOM 1967 C CA . GLY A 1 247 ? -14.177 3.894 40.373 1.00 40.09 247 GLY A CA 1
ATOM 1968 C C . GLY A 1 247 ? -15.339 4.675 39.746 1.00 40.09 247 GLY A C 1
ATOM 1969 O O . GLY A 1 247 ? -15.148 5.333 38.729 1.00 40.09 247 GLY A O 1
ATOM 1970 N N . GLY A 1 248 ? -16.554 4.585 40.295 1.00 42.91 248 GLY A N 1
ATOM 1971 C CA . GLY A 1 248 ? -17.667 5.501 39.976 1.00 42.91 248 GLY A CA 1
ATOM 1972 C C . GLY A 1 248 ? -18.408 5.298 38.642 1.00 42.91 248 GLY A C 1
ATOM 1973 O O . GLY A 1 248 ? -19.534 5.768 38.510 1.00 42.91 248 GLY A O 1
ATOM 1974 N N . ARG A 1 249 ? -17.854 4.560 37.670 1.00 44.66 249 ARG A N 1
ATOM 1975 C CA . ARG A 1 249 ? -18.595 4.054 36.494 1.00 44.66 249 ARG A CA 1
ATOM 1976 C C . ARG A 1 249 ? -18.909 2.565 36.691 1.00 44.66 249 ARG A C 1
ATOM 1978 O O . ARG A 1 249 ? -18.050 1.721 36.450 1.00 44.66 249 ARG A O 1
ATOM 1985 N N . GLN A 1 250 ? -20.116 2.266 37.182 1.00 58.06 250 GLN A N 1
ATOM 1986 C CA . GLN A 1 250 ? -20.555 0.913 37.583 1.00 58.06 250 GLN A CA 1
ATOM 1987 C C . GLN A 1 250 ? -21.416 0.170 36.541 1.00 58.06 250 GLN A C 1
ATOM 1989 O O . GLN A 1 250 ? -21.668 -1.024 36.706 1.00 58.06 250 GLN A O 1
ATOM 1994 N N . HIS A 1 251 ? -21.856 0.830 35.465 1.00 57.41 251 HIS A N 1
ATOM 1995 C CA . HIS A 1 251 ? -22.486 0.148 34.333 1.00 57.41 251 HIS A CA 1
ATOM 1996 C C . HIS A 1 251 ? -22.212 0.850 33.002 1.00 57.41 251 HIS A C 1
ATOM 1998 O O . HIS A 1 251 ? -21.887 2.039 32.983 1.00 57.41 251 HIS A O 1
ATOM 2004 N N . GLN A 1 252 ? -22.379 0.117 31.902 1.00 57.44 252 GLN A N 1
ATOM 2005 C CA . GLN A 1 252 ? -22.347 0.650 30.540 1.00 57.44 252 GLN A CA 1
ATOM 2006 C C . GLN A 1 252 ? -23.424 -0.036 29.688 1.00 57.44 252 GLN A C 1
ATOM 2008 O O . GLN A 1 252 ? -23.620 -1.245 29.800 1.00 57.44 252 GLN A O 1
ATOM 2013 N N . GLU A 1 253 ? -24.152 0.734 28.878 1.00 62.38 253 GLU A N 1
ATOM 2014 C CA . GLU A 1 253 ? -25.143 0.213 27.929 1.00 62.38 253 GLU A CA 1
ATOM 2015 C C . GLU A 1 253 ? -24.615 0.329 26.494 1.00 62.38 253 GLU A C 1
ATOM 2017 O O . GLU A 1 253 ? -24.010 1.336 26.129 1.00 62.38 253 GLU A O 1
ATOM 2022 N N . TYR A 1 254 ? -24.842 -0.717 25.700 1.00 59.88 254 TYR A N 1
ATOM 2023 C CA . TYR A 1 254 ? -24.453 -0.818 24.296 1.00 59.88 254 TYR A CA 1
ATOM 2024 C C . TYR A 1 254 ? -25.709 -0.991 23.438 1.00 59.88 254 TYR A C 1
ATOM 2026 O O . TYR A 1 254 ? -26.543 -1.853 23.730 1.00 59.88 254 TYR A O 1
ATOM 2034 N N . GLU A 1 255 ? -25.853 -0.186 22.386 1.00 58.84 255 GLU A N 1
ATOM 2035 C CA . GLU A 1 255 ? -26.940 -0.328 21.412 1.00 58.84 255 GLU A CA 1
ATOM 2036 C C . GLU A 1 255 ? -26.656 -1.492 20.452 1.00 58.84 255 GLU A C 1
ATOM 2038 O O . GLU A 1 255 ? -25.533 -1.676 19.984 1.00 58.84 255 GLU A O 1
ATOM 2043 N N . ILE A 1 256 ? -27.681 -2.297 20.165 1.00 58.94 256 ILE A N 1
ATOM 2044 C CA . ILE A 1 256 ? -27.599 -3.450 19.265 1.00 58.94 256 ILE A CA 1
ATOM 2045 C C . ILE A 1 256 ? -28.453 -3.142 18.034 1.00 58.94 256 ILE A C 1
ATOM 2047 O O . ILE A 1 256 ? -29.680 -3.278 18.051 1.00 58.94 256 ILE A O 1
ATOM 2051 N N . HIS A 1 257 ? -27.789 -2.728 16.954 1.00 47.31 257 HIS A N 1
ATOM 2052 C CA . HIS A 1 257 ? -28.450 -2.379 15.692 1.00 47.31 257 HIS A CA 1
ATOM 2053 C C . HIS A 1 257 ? -28.782 -3.601 14.815 1.00 47.31 257 HIS A C 1
ATOM 2055 O O . HIS A 1 257 ? -29.738 -3.540 14.049 1.00 47.31 257 HIS A O 1
ATOM 2061 N N . ASN A 1 258 ? -28.055 -4.716 14.968 1.00 48.03 258 ASN A N 1
ATOM 2062 C CA . ASN A 1 258 ? -28.341 -6.004 14.326 1.00 48.03 258 ASN A CA 1
ATOM 2063 C C . ASN A 1 258 ? -28.455 -7.107 15.389 1.00 48.03 258 ASN A C 1
ATOM 2065 O O . ASN A 1 258 ? -27.488 -7.394 16.093 1.00 48.03 258 ASN A O 1
ATOM 2069 N N . PHE A 1 259 ? -29.626 -7.743 15.488 1.00 45.47 259 PHE A N 1
ATOM 2070 C CA . PHE A 1 259 ? -29.880 -8.864 16.399 1.00 45.47 259 PHE A CA 1
ATOM 2071 C C . PHE A 1 259 ? -30.529 -10.034 15.644 1.00 45.47 259 PHE A C 1
ATOM 2073 O O . PHE A 1 259 ? -31.751 -10.117 15.515 1.00 45.47 259 PHE A O 1
ATOM 2080 N N . GLU A 1 260 ? -29.705 -10.947 15.125 1.00 39.31 260 GLU A N 1
ATOM 2081 C CA . GLU A 1 260 ? -30.172 -12.160 14.444 1.00 39.31 260 GLU A CA 1
ATOM 2082 C C . GLU A 1 260 ? -30.369 -13.325 15.429 1.00 39.31 260 GLU A C 1
ATOM 2084 O O . GLU A 1 260 ? -29.509 -14.194 15.582 1.00 39.31 260 GLU A O 1
ATOM 2089 N N . GLY A 1 261 ? -31.533 -13.388 16.084 1.00 46.75 261 GLY A N 1
ATOM 2090 C CA . GLY A 1 261 ? -31.942 -14.615 16.772 1.00 46.75 261 GLY A CA 1
ATOM 2091 C C . GLY A 1 261 ? -33.064 -14.472 17.794 1.00 46.75 261 GLY A C 1
ATOM 2092 O O . GLY A 1 261 ? -32.860 -13.954 18.884 1.00 46.75 261 GLY A O 1
ATOM 2093 N N . GLU A 1 262 ? -34.225 -15.068 17.517 1.00 41.12 262 GLU A N 1
ATOM 2094 C CA . GLU A 1 262 ? -35.158 -15.414 18.593 1.00 41.12 262 GLU A CA 1
ATOM 2095 C C . GLU A 1 262 ? -34.590 -16.582 19.417 1.00 41.12 262 GLU A C 1
ATOM 2097 O O . GLU A 1 262 ? -34.390 -17.683 18.894 1.00 41.12 262 GLU A O 1
ATOM 2102 N N . LEU A 1 263 ? -34.383 -16.365 20.719 1.00 44.50 263 LEU A N 1
ATOM 2103 C CA . LEU A 1 263 ? -34.141 -17.434 21.691 1.00 44.50 263 LEU A CA 1
ATOM 2104 C C . LEU A 1 263 ? -35.418 -18.273 21.827 1.00 44.50 263 LEU A C 1
ATOM 2106 O O . LEU A 1 263 ? -36.3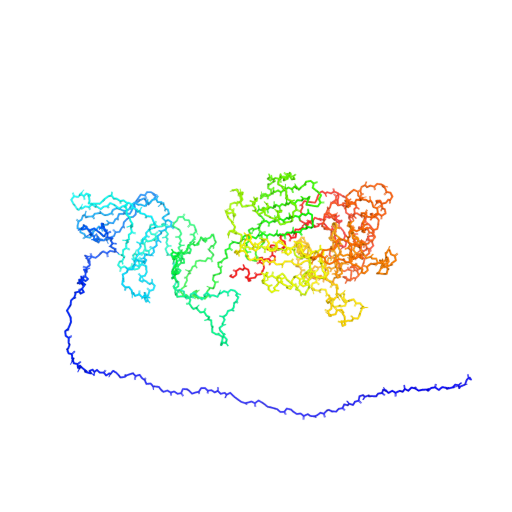75 -17.862 22.480 1.00 44.50 263 LEU A O 1
ATOM 2110 N N . ARG A 1 264 ? -35.453 -19.443 21.176 1.00 44.06 264 ARG A N 1
ATOM 2111 C CA . ARG A 1 264 ? -36.662 -20.283 21.113 1.00 44.06 264 ARG A CA 1
ATOM 2112 C C . ARG A 1 264 ? -36.680 -21.454 22.094 1.00 44.06 264 ARG A C 1
ATOM 2114 O O . ARG A 1 264 ? -37.759 -22.005 22.293 1.00 44.06 264 ARG A O 1
ATOM 2121 N N . ASN A 1 265 ? -35.556 -21.858 22.701 1.00 41.31 265 ASN A N 1
ATOM 2122 C CA . ASN A 1 265 ? -35.544 -22.959 23.675 1.00 41.31 265 ASN A CA 1
ATOM 2123 C C . ASN A 1 265 ? -34.415 -22.912 24.720 1.00 41.31 265 ASN A C 1
ATOM 2125 O O . ASN A 1 265 ? -33.333 -22.377 24.505 1.00 41.31 265 ASN A O 1
ATOM 2129 N N . ARG A 1 266 ? -34.663 -23.590 25.849 1.00 42.31 266 ARG A N 1
ATOM 2130 C CA . ARG A 1 266 ? -33.807 -23.659 27.057 1.00 42.31 266 ARG A CA 1
ATOM 2131 C C . ARG A 1 266 ? -32.473 -24.421 26.880 1.00 42.31 266 ARG A C 1
ATOM 2133 O O . ARG A 1 266 ? -31.670 -24.489 27.819 1.00 42.31 266 ARG A O 1
ATOM 2140 N N . ASP A 1 267 ? -32.246 -24.971 25.689 1.00 42.97 267 ASP A N 1
ATOM 2141 C CA . ASP A 1 267 ? -31.066 -25.760 25.308 1.00 42.97 267 ASP A CA 1
ATOM 2142 C C . ASP A 1 267 ? -30.090 -25.005 24.380 1.00 42.97 267 ASP A C 1
ATOM 2144 O O . ASP A 1 267 ? -28.998 -25.503 24.125 1.00 42.97 267 ASP A O 1
ATOM 2148 N N . ASP A 1 268 ? -30.392 -23.769 23.953 1.00 44.19 268 ASP A N 1
ATOM 2149 C CA . ASP A 1 268 ? -29.490 -22.931 23.128 1.00 44.19 268 ASP A CA 1
ATOM 2150 C C . ASP A 1 268 ? -28.228 -22.415 23.881 1.00 44.19 268 ASP A C 1
ATOM 2152 O O . ASP A 1 268 ? -27.465 -21.605 23.355 1.00 44.19 268 ASP A O 1
ATOM 2156 N N . ARG A 1 269 ? -27.946 -22.926 25.092 1.00 41.34 269 ARG A N 1
ATOM 2157 C CA . ARG A 1 269 ? -26.864 -22.509 26.020 1.00 41.34 269 ARG A CA 1
ATOM 2158 C C . ARG A 1 269 ? -25.419 -22.701 25.514 1.00 41.34 269 ARG A C 1
ATOM 2160 O O . ARG A 1 269 ? -24.477 -22.452 26.260 1.00 41.34 269 ARG A O 1
ATOM 2167 N N . HIS A 1 270 ? -25.232 -23.113 24.262 1.00 34.78 270 HIS A N 1
ATOM 2168 C CA . HIS A 1 270 ? -23.926 -23.250 23.607 1.00 34.78 270 HIS A CA 1
ATOM 2169 C C . HIS A 1 270 ? -23.741 -22.364 22.362 1.00 34.78 270 HIS A C 1
ATOM 2171 O O . HIS A 1 270 ? -22.739 -22.505 21.661 1.00 34.78 270 HIS A O 1
ATOM 2177 N N . ARG A 1 271 ? -24.652 -21.420 22.080 1.00 35.06 271 ARG A N 1
ATOM 2178 C CA . ARG A 1 271 ? -24.410 -20.395 21.052 1.00 35.06 271 ARG A CA 1
ATOM 2179 C C . ARG A 1 271 ? -23.467 -19.311 21.582 1.00 35.06 271 ARG A C 1
ATOM 2181 O O . ARG A 1 271 ? -23.846 -18.518 22.437 1.00 35.06 271 ARG A O 1
ATOM 2188 N N . GLN A 1 272 ? -22.251 -19.251 21.040 1.00 33.25 272 GLN A N 1
ATOM 2189 C CA . GLN A 1 272 ? -21.408 -18.059 21.146 1.00 33.25 272 GLN A CA 1
ATOM 2190 C C . GLN A 1 272 ? -21.937 -16.985 20.189 1.00 33.25 272 GLN A C 1
ATOM 2192 O O . GLN A 1 272 ? -21.760 -17.092 18.976 1.00 33.25 272 GLN A O 1
ATOM 2197 N N . SER A 1 273 ? -22.571 -15.951 20.737 1.00 33.53 273 SER A N 1
ATOM 2198 C CA . SER A 1 273 ? -22.938 -14.740 19.996 1.00 33.53 273 SER A CA 1
ATOM 2199 C C . SER A 1 273 ? -21.788 -13.737 20.069 1.00 33.53 273 SER A C 1
ATOM 2201 O O . SER A 1 273 ? -21.515 -13.188 21.135 1.00 33.53 273 SER A O 1
ATOM 2203 N N . ALA A 1 274 ? -21.099 -13.507 18.950 1.00 35.75 274 ALA A N 1
ATOM 2204 C CA . ALA A 1 274 ? -20.057 -12.489 18.855 1.00 35.75 274 ALA A CA 1
ATOM 2205 C C . ALA A 1 274 ? -20.681 -11.139 18.471 1.00 35.75 274 ALA A C 1
ATOM 2207 O O . ALA A 1 274 ? -21.238 -10.998 17.383 1.00 35.75 274 ALA A O 1
ATOM 2208 N N . PHE A 1 275 ? -20.586 -10.154 19.363 1.00 41.16 275 PHE A N 1
ATOM 2209 C CA . PHE A 1 275 ? -20.989 -8.775 19.092 1.00 41.16 275 PHE A CA 1
ATOM 2210 C C . PHE A 1 275 ? -19.774 -8.004 18.584 1.00 41.16 275 PHE A C 1
ATOM 2212 O O . PHE A 1 275 ? -18.779 -7.886 19.297 1.00 41.16 275 PHE A O 1
ATOM 2219 N N . PHE A 1 276 ? -19.848 -7.471 17.367 1.00 47.81 276 PHE A N 1
ATOM 2220 C CA . PHE A 1 276 ? -18.758 -6.695 16.790 1.00 47.81 276 PHE A CA 1
ATOM 2221 C C . PHE A 1 276 ? -19.076 -5.205 16.853 1.00 47.81 276 PHE A C 1
ATOM 2223 O O . PHE A 1 276 ? -20.015 -4.725 16.223 1.00 47.81 276 PHE A O 1
ATOM 2230 N N . VAL A 1 277 ? -18.286 -4.474 17.638 1.00 64.06 277 VAL A N 1
ATOM 2231 C CA . VAL A 1 277 ? -18.342 -3.012 17.686 1.00 64.06 277 VAL A CA 1
ATOM 2232 C C . VAL A 1 277 ? -17.665 -2.468 16.430 1.00 64.06 277 VAL A C 1
ATOM 2234 O O . VAL A 1 277 ? -16.523 -2.831 16.143 1.00 64.06 277 VAL A O 1
ATOM 2237 N N . MET A 1 278 ? -18.359 -1.598 15.693 1.00 82.19 278 MET A N 1
ATOM 2238 C CA . MET A 1 278 ? -17.788 -0.880 14.552 1.00 82.19 278 MET A CA 1
ATOM 2239 C C . MET A 1 278 ? -16.575 -0.062 15.016 1.00 82.19 278 MET A C 1
ATOM 2241 O O . MET A 1 278 ? -16.681 0.728 15.954 1.00 82.19 278 MET A O 1
ATOM 2245 N N . LYS A 1 279 ? -15.430 -0.234 14.352 1.00 89.88 279 LYS A N 1
ATOM 2246 C CA . LYS A 1 279 ? -14.180 0.472 14.665 1.00 89.88 279 LYS A CA 1
ATOM 2247 C C . LYS A 1 279 ? -13.867 1.525 13.612 1.00 89.88 279 LYS A C 1
ATOM 2249 O O . LYS A 1 279 ? -14.102 1.307 12.421 1.00 89.88 279 LYS A O 1
ATOM 2254 N N . ILE A 1 280 ? -13.309 2.651 14.052 1.00 95.12 280 ILE A N 1
ATOM 2255 C CA . ILE A 1 280 ? -12.755 3.674 13.160 1.00 95.12 280 ILE A CA 1
ATOM 2256 C C . ILE A 1 280 ? -11.268 3.391 12.950 1.00 95.12 280 ILE A C 1
ATOM 2258 O O . ILE A 1 280 ? -10.525 3.180 13.915 1.00 95.12 280 ILE A O 1
ATOM 2262 N N . ILE A 1 281 ? -10.862 3.375 11.679 1.00 97.06 281 ILE A N 1
ATOM 2263 C CA . ILE A 1 281 ? -9.498 3.107 11.221 1.00 97.06 281 ILE A CA 1
ATOM 2264 C C . ILE A 1 281 ? -8.965 4.332 10.472 1.00 97.06 281 ILE A C 1
ATOM 2266 O O . ILE A 1 281 ? -9.582 4.771 9.500 1.00 97.06 281 ILE A O 1
ATOM 2270 N N . LEU A 1 282 ? -7.797 4.843 10.868 1.00 97.44 282 LEU A N 1
ATOM 2271 C CA . LEU A 1 282 ? -7.013 5.775 10.047 1.00 97.44 282 LEU A CA 1
ATOM 2272 C C . LEU A 1 282 ? -5.953 5.013 9.249 1.00 97.44 282 LEU A C 1
ATOM 2274 O O . LEU A 1 282 ? -5.062 4.405 9.838 1.00 97.44 282 LEU A O 1
ATOM 2278 N N . ALA A 1 283 ? -6.011 5.071 7.920 1.00 97.50 283 ALA A N 1
ATOM 2279 C CA . ALA A 1 283 ? -4.971 4.545 7.038 1.00 97.50 283 ALA A CA 1
ATOM 2280 C C . ALA A 1 283 ? -4.026 5.668 6.601 1.00 97.50 283 ALA A C 1
ATOM 2282 O O . ALA A 1 283 ? -4.441 6.614 5.929 1.00 97.50 283 ALA A O 1
ATOM 2283 N N . ILE A 1 284 ? -2.756 5.566 6.993 1.00 95.69 284 ILE A N 1
ATOM 2284 C CA . ILE A 1 284 ? -1.776 6.652 6.942 1.00 95.69 284 ILE A CA 1
ATOM 2285 C C . ILE A 1 284 ? -0.631 6.291 5.987 1.00 95.69 284 ILE A C 1
ATOM 2287 O O . ILE A 1 284 ? 0.049 5.274 6.144 1.00 95.69 284 ILE A O 1
ATOM 2291 N N . ASN A 1 285 ? -0.394 7.155 4.996 1.00 93.00 285 ASN A N 1
ATOM 2292 C CA . ASN A 1 285 ? 0.677 7.023 4.006 1.00 93.00 285 ASN A CA 1
ATOM 2293 C C . ASN A 1 285 ? 1.571 8.275 4.054 1.00 93.00 285 ASN A C 1
ATOM 2295 O O . ASN A 1 285 ? 1.162 9.365 3.641 1.00 93.00 285 ASN A O 1
ATOM 2299 N N . ALA A 1 286 ? 2.781 8.118 4.597 1.00 86.38 286 ALA A N 1
ATOM 2300 C CA . ALA A 1 286 ? 3.750 9.191 4.815 1.00 86.38 286 ALA A CA 1
ATOM 2301 C C . ALA A 1 286 ? 4.856 9.161 3.744 1.00 86.38 286 ALA A C 1
ATOM 2303 O O . ALA A 1 286 ? 5.912 8.552 3.915 1.00 86.38 286 ALA A O 1
ATOM 2304 N N . GLY A 1 287 ? 4.617 9.832 2.616 1.00 78.50 287 GLY A N 1
ATOM 2305 C CA . GLY A 1 287 ? 5.614 10.022 1.562 1.00 78.50 287 GLY A CA 1
ATOM 2306 C C . GLY A 1 287 ? 6.548 11.198 1.862 1.00 78.50 287 GLY A C 1
ATOM 2307 O O . GLY A 1 287 ? 6.177 12.138 2.563 1.00 78.50 287 GLY A O 1
ATOM 2308 N N . SER A 1 288 ? 7.752 11.206 1.281 1.00 73.00 288 SER A N 1
ATOM 2309 C CA . SER A 1 288 ? 8.784 12.226 1.565 1.00 73.00 288 SER A CA 1
ATOM 2310 C C . SER A 1 288 ? 8.401 13.677 1.229 1.00 73.00 288 SER A C 1
ATOM 2312 O O . SER A 1 288 ? 9.163 14.583 1.532 1.00 73.00 288 SER A O 1
ATOM 2314 N N . SER A 1 289 ? 7.273 13.900 0.557 1.00 76.31 289 SER A N 1
ATOM 2315 C CA . SER A 1 289 ? 6.783 15.207 0.090 1.00 76.31 289 SER A CA 1
ATOM 2316 C C . SER A 1 289 ? 5.304 15.459 0.417 1.00 76.31 289 SER A C 1
ATOM 2318 O O . SER A 1 289 ? 4.762 16.495 0.028 1.00 76.31 289 SER A O 1
ATOM 2320 N N . SER A 1 290 ? 4.633 14.497 1.058 1.00 87.00 290 SER A N 1
ATOM 2321 C CA . SER A 1 290 ? 3.185 14.513 1.287 1.00 87.00 290 SER A CA 1
ATOM 2322 C C . SER A 1 290 ? 2.762 13.491 2.341 1.00 87.00 290 SER A C 1
ATOM 2324 O O . SER A 1 290 ? 3.261 12.365 2.335 1.00 87.00 290 SER A O 1
ATOM 2326 N N . VAL A 1 291 ? 1.772 13.831 3.162 1.00 91.38 291 VAL A N 1
ATOM 2327 C CA . VAL A 1 291 ? 1.115 12.899 4.093 1.00 91.38 291 VAL A CA 1
ATOM 2328 C C . VAL A 1 291 ? -0.356 12.792 3.701 1.00 91.38 291 VAL A C 1
ATOM 2330 O O . VAL A 1 291 ? -0.996 13.813 3.461 1.00 91.38 291 VAL A O 1
ATOM 2333 N N . LYS A 1 292 ? -0.890 11.570 3.619 1.00 94.31 292 LYS A N 1
ATOM 2334 C CA . LYS A 1 292 ? -2.307 11.294 3.337 1.00 94.31 292 LYS A CA 1
ATOM 2335 C C . LYS A 1 292 ? -2.887 10.380 4.415 1.00 94.31 292 LYS A C 1
ATOM 2337 O O . LYS A 1 292 ? -2.255 9.385 4.771 1.00 94.31 292 LYS A O 1
ATOM 2342 N N . ILE A 1 293 ? -4.086 10.713 4.886 1.00 95.94 293 ILE A N 1
ATOM 2343 C CA . ILE A 1 293 ? -4.887 9.936 5.834 1.00 95.94 293 ILE A CA 1
ATOM 2344 C C . ILE A 1 293 ? -6.251 9.664 5.198 1.00 95.94 293 ILE A C 1
ATOM 2346 O O . ILE A 1 293 ? -6.949 10.602 4.812 1.00 95.94 293 ILE A O 1
ATOM 2350 N N . SER A 1 294 ? -6.651 8.398 5.136 1.00 96.94 294 SER A N 1
ATOM 2351 C CA . SER A 1 294 ? -8.012 7.997 4.763 1.00 96.94 294 SER A CA 1
ATOM 2352 C C . SER A 1 294 ? -8.702 7.374 5.979 1.00 96.94 294 SER A C 1
ATOM 2354 O O . SER A 1 294 ? -8.100 6.579 6.702 1.00 96.94 294 SER A O 1
ATOM 2356 N N . VAL A 1 295 ? -9.946 7.777 6.235 1.00 97.31 295 VAL A N 1
ATOM 2357 C CA . VAL A 1 295 ? -10.743 7.368 7.400 1.00 97.31 295 VAL A CA 1
ATOM 2358 C C . VAL A 1 295 ? -11.740 6.305 6.972 1.00 97.31 295 VAL A C 1
ATOM 2360 O O . VAL A 1 295 ? -12.496 6.532 6.026 1.00 97.31 295 VAL A O 1
ATOM 2363 N N . TYR A 1 296 ? -11.802 5.189 7.694 1.00 96.94 296 TYR A N 1
ATOM 2364 C CA . TYR A 1 296 ? -12.752 4.111 7.430 1.00 96.94 296 TYR A CA 1
ATOM 2365 C C . TYR A 1 296 ? -13.562 3.752 8.674 1.00 96.94 296 TYR A C 1
ATOM 2367 O O . TYR A 1 296 ? -13.015 3.645 9.769 1.00 96.94 296 TYR A O 1
ATOM 2375 N N . ALA A 1 297 ? -14.855 3.500 8.480 1.00 94.56 297 ALA A N 1
ATOM 2376 C CA . ALA A 1 297 ? -15.666 2.707 9.395 1.00 94.56 297 ALA A CA 1
ATOM 2377 C C . ALA A 1 297 ? -15.552 1.233 8.993 1.00 94.56 297 ALA A C 1
ATOM 2379 O O . ALA A 1 297 ? -15.688 0.901 7.812 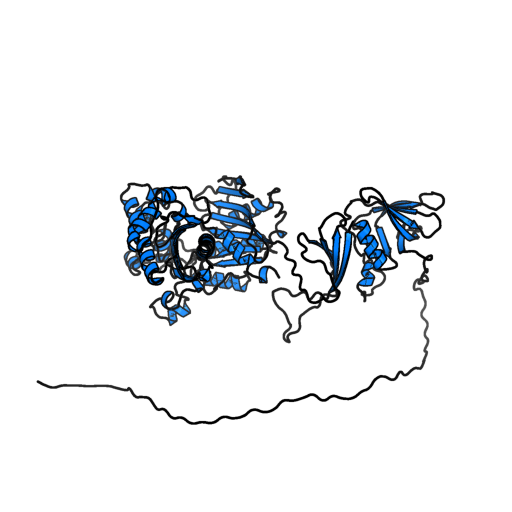1.00 94.56 297 ALA A O 1
ATOM 2380 N N . ALA A 1 298 ? -15.304 0.353 9.956 1.00 92.62 298 ALA A N 1
ATOM 2381 C CA . ALA A 1 298 ? -15.046 -1.052 9.691 1.00 92.62 298 ALA A CA 1
ATOM 2382 C C . ALA A 1 298 ? -15.723 -1.987 10.699 1.00 92.62 298 ALA A C 1
ATOM 2384 O O . ALA A 1 298 ? -15.906 -1.655 11.870 1.00 92.62 298 ALA A O 1
ATOM 2385 N N . GLU A 1 299 ? -15.997 -3.197 10.226 1.00 90.31 299 GLU A N 1
ATOM 2386 C CA . GLU A 1 299 ? -16.409 -4.369 10.997 1.00 90.31 299 GLU A CA 1
ATOM 2387 C C . GLU A 1 299 ? -15.463 -5.535 10.643 1.00 90.31 299 GLU A C 1
ATOM 2389 O O . GLU A 1 299 ? -14.884 -5.541 9.548 1.00 90.31 299 GLU A O 1
ATOM 2394 N N . PRO A 1 300 ? -15.269 -6.530 11.526 1.00 88.12 300 PRO A N 1
ATOM 2395 C CA . PRO A 1 300 ? -14.331 -7.613 11.268 1.00 88.12 300 PRO A CA 1
ATOM 2396 C C . PRO A 1 300 ? -14.782 -8.458 10.081 1.00 88.12 300 PRO A C 1
ATOM 2398 O O . PRO A 1 300 ? -15.941 -8.855 9.975 1.00 88.12 300 PRO A O 1
ATOM 2401 N N . ARG A 1 301 ? -13.826 -8.779 9.205 1.00 85.38 301 ARG A N 1
ATOM 2402 C CA . ARG A 1 301 ? -14.011 -9.553 7.966 1.00 85.38 301 ARG A CA 1
ATOM 2403 C C . ARG A 1 301 ? -15.017 -8.950 6.975 1.00 85.38 301 ARG A C 1
ATOM 2405 O O . ARG A 1 301 ? -15.395 -9.631 6.026 1.00 85.38 301 ARG A O 1
ATOM 2412 N N . GLN A 1 302 ? -15.413 -7.691 7.159 1.00 88.62 302 GLN A N 1
ATOM 2413 C CA . GLN A 1 302 ? -16.221 -6.937 6.203 1.00 88.62 302 GLN A CA 1
ATOM 2414 C C . GLN A 1 302 ? -15.350 -5.932 5.430 1.00 88.62 302 GLN A C 1
ATOM 2416 O O . GLN A 1 302 ? -14.313 -5.491 5.946 1.00 88.62 302 GLN A O 1
ATOM 2421 N N . PRO A 1 303 ? -15.736 -5.550 4.197 1.00 89.31 303 PRO A N 1
ATOM 2422 C CA . PRO A 1 303 ? -15.088 -4.460 3.477 1.00 89.31 303 PRO A CA 1
ATOM 2423 C C . PRO A 1 303 ? -15.216 -3.138 4.260 1.00 89.31 303 PRO A C 1
ATOM 2425 O O . PRO A 1 303 ? -16.336 -2.738 4.584 1.00 89.31 303 PRO A O 1
ATOM 2428 N N . PRO A 1 304 ? -14.108 -2.442 4.573 1.00 94.38 304 PRO A N 1
ATOM 2429 C CA . PRO A 1 304 ? -14.170 -1.161 5.270 1.00 94.38 304 PRO A CA 1
ATOM 2430 C C . PRO A 1 304 ? -14.806 -0.080 4.385 1.00 94.38 304 PRO A C 1
ATOM 2432 O O . PRO A 1 304 ? -14.502 0.032 3.197 1.00 94.38 304 PRO A O 1
ATOM 2435 N N . ARG A 1 305 ? -15.676 0.749 4.971 1.00 93.62 305 ARG A N 1
ATOM 2436 C CA . ARG A 1 305 ? -16.365 1.847 4.283 1.00 93.62 305 ARG A CA 1
ATOM 2437 C C . ARG A 1 305 ? -15.632 3.158 4.531 1.00 93.62 305 ARG A C 1
ATOM 2439 O O . ARG A 1 305 ? -15.540 3.605 5.674 1.00 93.62 305 ARG A O 1
ATOM 2446 N N . GLN A 1 306 ? -15.150 3.793 3.466 1.00 95.25 306 GLN A N 1
ATOM 2447 C CA . GLN A 1 306 ? -14.501 5.098 3.568 1.00 95.25 306 GLN A CA 1
ATOM 2448 C C . GLN A 1 306 ? -15.500 6.159 4.055 1.00 95.25 306 GLN A C 1
ATOM 2450 O O . GLN A 1 306 ? -16.656 6.196 3.631 1.00 95.25 306 GLN A O 1
ATOM 2455 N N . LEU A 1 307 ? -15.051 6.995 4.988 1.00 94.81 307 LEU A N 1
ATOM 2456 C CA . LEU A 1 307 ? -15.793 8.135 5.527 1.00 94.81 307 LEU A CA 1
ATOM 2457 C C . LEU A 1 307 ? -15.240 9.448 4.981 1.00 94.81 307 LEU A C 1
ATOM 2459 O O . LEU A 1 307 ? -16.001 10.341 4.612 1.00 94.81 307 LEU A O 1
ATOM 2463 N N . ALA A 1 308 ? -13.913 9.562 4.946 1.00 96.06 308 ALA A N 1
ATOM 2464 C CA . ALA A 1 308 ? -13.223 10.779 4.564 1.00 96.06 308 ALA A CA 1
ATOM 2465 C C . ALA A 1 308 ? -11.797 10.495 4.071 1.00 96.06 308 ALA A C 1
ATOM 2467 O O . ALA A 1 308 ? -11.234 9.420 4.292 1.00 96.06 308 ALA A O 1
ATOM 2468 N N . GLU A 1 309 ? -11.203 11.485 3.421 1.00 95.94 309 GLU A N 1
ATOM 2469 C CA . GLU A 1 309 ? -9.819 11.489 2.969 1.00 95.94 309 GLU A CA 1
ATOM 2470 C C . GLU A 1 309 ? -9.234 12.888 3.091 1.00 95.94 309 GLU A C 1
ATOM 2472 O O . GLU A 1 309 ? -9.827 13.859 2.628 1.00 95.94 309 GLU A O 1
ATOM 2477 N N . THR A 1 310 ? -8.050 12.992 3.684 1.00 95.50 310 THR A N 1
ATOM 2478 C CA . THR A 1 310 ? -7.352 14.259 3.876 1.00 95.50 310 THR A CA 1
ATOM 2479 C C . THR A 1 310 ? -5.868 14.107 3.552 1.00 95.50 310 THR A C 1
ATOM 2481 O O . THR A 1 310 ? -5.255 13.076 3.841 1.00 95.50 310 THR A O 1
ATOM 2484 N N . SER A 1 311 ? -5.259 15.112 2.924 1.00 94.88 311 SER A N 1
ATOM 2485 C CA . SER A 1 311 ? -3.830 15.077 2.593 1.00 94.88 311 SER A CA 1
ATOM 2486 C C . SER A 1 311 ? -3.177 16.451 2.594 1.00 94.88 311 SER A C 1
ATOM 2488 O O . SER A 1 311 ? -3.790 17.417 2.142 1.00 94.88 311 SER A O 1
ATOM 2490 N N . VAL A 1 312 ? -1.917 16.510 3.037 1.00 93.12 312 VAL A N 1
ATOM 2491 C CA . VAL A 1 312 ? -1.012 17.641 2.792 1.00 93.12 312 VAL A CA 1
ATOM 2492 C C . VAL A 1 312 ? -0.012 17.248 1.713 1.00 93.12 312 VAL A C 1
ATOM 2494 O O . VAL A 1 312 ? 0.626 16.197 1.801 1.00 93.12 312 VAL A O 1
ATOM 2497 N N . SER A 1 313 ? 0.171 18.118 0.725 1.00 89.62 313 SER A N 1
ATOM 2498 C CA . SER A 1 313 ? 1.228 18.036 -0.286 1.00 89.62 313 SER A CA 1
ATOM 2499 C C . SER A 1 313 ? 2.138 19.272 -0.236 1.00 89.62 313 SER A C 1
ATOM 2501 O O . SER A 1 313 ? 1.876 20.215 0.510 1.00 89.62 313 SER A O 1
ATOM 2503 N N . GLY A 1 314 ? 3.238 19.265 -0.996 1.00 81.88 314 GLY A N 1
ATOM 2504 C CA . GLY A 1 314 ? 4.135 20.424 -1.122 1.00 81.88 314 GLY A CA 1
ATOM 2505 C C . GLY A 1 314 ? 5.182 20.579 -0.011 1.00 81.88 314 GLY A C 1
ATOM 2506 O O . GLY A 1 314 ? 5.886 21.583 0.009 1.00 81.88 314 GLY A O 1
ATOM 2507 N N . LEU A 1 315 ? 5.362 19.587 0.874 1.00 81.88 315 LEU A N 1
ATOM 2508 C CA . LEU A 1 315 ? 6.301 19.678 2.012 1.00 81.88 315 LEU A CA 1
ATOM 2509 C C . LEU A 1 315 ? 7.758 19.939 1.586 1.00 81.88 315 LEU A C 1
ATOM 2511 O O . LEU A 1 315 ? 8.492 20.652 2.259 1.00 81.88 315 LEU A O 1
ATOM 2515 N N . THR A 1 316 ? 8.180 19.393 0.442 1.00 76.12 316 THR A N 1
ATOM 2516 C CA . THR A 1 316 ? 9.524 19.605 -0.134 1.00 76.12 316 THR A CA 1
ATOM 2517 C C . THR A 1 316 ? 9.551 20.626 -1.275 1.00 76.12 316 THR A C 1
ATOM 2519 O O . THR A 1 316 ? 10.601 20.853 -1.875 1.00 76.12 316 THR A O 1
ATOM 2522 N N . ALA A 1 317 ? 8.402 21.214 -1.609 1.00 76.88 317 ALA A N 1
ATOM 2523 C CA . ALA A 1 317 ? 8.218 22.153 -2.711 1.00 76.88 317 ALA A CA 1
ATOM 2524 C C . ALA A 1 317 ? 7.092 23.144 -2.341 1.00 76.88 317 ALA A C 1
ATOM 2526 O O . ALA A 1 317 ? 5.977 23.009 -2.850 1.00 76.88 317 ALA A O 1
ATOM 2527 N N . PRO A 1 318 ? 7.355 24.083 -1.410 1.00 75.12 318 PRO A N 1
ATOM 2528 C CA . PRO A 1 318 ? 6.325 24.933 -0.816 1.00 75.12 318 PRO A CA 1
ATOM 2529 C C . PRO A 1 318 ? 5.658 25.881 -1.835 1.00 75.12 318 PRO A C 1
ATOM 2531 O O . PRO A 1 318 ? 6.264 26.219 -2.857 1.00 75.12 318 PRO A O 1
ATOM 2534 N N . PRO A 1 319 ? 4.440 26.385 -1.549 1.00 84.38 319 PRO A N 1
ATOM 2535 C CA . PRO A 1 319 ? 3.710 26.274 -0.279 1.00 84.38 319 PRO A CA 1
ATOM 2536 C C . PRO A 1 319 ? 3.070 24.899 -0.058 1.00 84.38 319 PRO A C 1
ATOM 2538 O O . PRO A 1 319 ? 2.660 24.242 -1.011 1.00 84.38 319 PRO A O 1
ATOM 2541 N N . ALA A 1 320 ? 2.936 24.499 1.209 1.00 87.94 320 ALA A N 1
ATOM 2542 C CA . ALA A 1 320 ? 2.168 23.314 1.570 1.00 87.94 320 ALA A CA 1
ATOM 2543 C C . ALA A 1 320 ? 0.669 23.528 1.280 1.00 87.94 320 ALA A C 1
ATOM 2545 O O . ALA A 1 320 ? 0.121 24.607 1.534 1.00 87.94 320 ALA A O 1
ATOM 2546 N N . GLN A 1 321 ? 0.012 22.501 0.742 1.00 91.38 321 GLN A N 1
ATOM 2547 C CA . GLN A 1 321 ? -1.394 22.547 0.332 1.00 91.38 321 GLN A CA 1
ATOM 2548 C C . GLN A 1 321 ? -2.188 21.414 0.975 1.00 91.38 321 GLN A C 1
ATOM 2550 O O . GLN A 1 321 ? -1.722 20.276 0.971 1.00 91.38 321 GLN A O 1
ATOM 2555 N N . ILE A 1 322 ? -3.383 21.718 1.488 1.00 93.50 322 ILE A N 1
ATOM 2556 C CA . ILE A 1 322 ? -4.324 20.741 2.044 1.00 93.50 322 ILE A CA 1
ATOM 2557 C C . ILE A 1 322 ? -5.494 20.485 1.088 1.00 93.50 322 ILE A C 1
ATOM 2559 O O . ILE A 1 322 ? -6.096 21.415 0.549 1.00 93.50 322 ILE A O 1
ATOM 2563 N N . SER A 1 323 ? -5.842 19.210 0.942 1.00 94.50 323 SER A N 1
ATOM 2564 C CA . SER A 1 323 ? -7.047 18.743 0.251 1.00 94.50 323 SER A CA 1
ATOM 2565 C C . SER A 1 323 ? -7.824 17.812 1.178 1.00 94.50 323 SER A C 1
ATOM 2567 O O . SER A 1 323 ? -7.219 16.967 1.840 1.00 94.50 323 SER A O 1
ATOM 2569 N N . TYR A 1 324 ? -9.145 17.990 1.249 1.00 95.56 324 TYR A N 1
ATOM 2570 C CA . TYR A 1 324 ? -10.042 17.266 2.152 1.00 95.56 324 TYR A CA 1
ATOM 2571 C C . TYR A 1 324 ? -11.355 16.901 1.452 1.00 95.56 324 TYR A C 1
ATOM 2573 O O . TYR A 1 324 ? -12.018 17.762 0.874 1.00 95.56 324 TYR A O 1
ATOM 2581 N N . THR A 1 325 ? -11.734 15.627 1.530 1.00 94.44 325 THR A N 1
ATOM 2582 C CA . THR A 1 325 ? -12.964 15.054 0.971 1.00 94.44 325 THR A CA 1
ATOM 2583 C C . THR A 1 325 ? -13.699 14.273 2.061 1.00 94.44 325 THR A C 1
ATOM 2585 O O . THR A 1 325 ? -13.078 13.487 2.775 1.00 94.44 325 THR A O 1
ATOM 2588 N N . ARG A 1 326 ? -15.018 14.448 2.178 1.00 93.31 326 ARG A N 1
ATOM 2589 C CA . ARG A 1 326 ? -15.889 13.746 3.137 1.00 93.31 326 ARG A CA 1
ATOM 2590 C C . ARG A 1 326 ? -17.047 13.110 2.374 1.00 93.31 326 ARG A C 1
ATOM 2592 O O . ARG A 1 326 ? -17.772 13.826 1.696 1.00 93.31 326 ARG A O 1
ATOM 2599 N N . ALA A 1 327 ? -17.222 11.792 2.482 1.00 85.06 327 ALA A N 1
ATOM 2600 C CA . ALA A 1 327 ? -18.253 11.025 1.768 1.00 85.06 327 ALA A CA 1
ATOM 2601 C C . ALA A 1 327 ? -18.371 11.410 0.272 1.00 85.06 327 ALA A C 1
ATOM 2603 O O . ALA A 1 327 ? -19.441 11.784 -0.201 1.00 85.06 327 ALA A O 1
ATOM 2604 N N . ASP A 1 328 ? -17.236 11.388 -0.437 1.00 80.75 328 ASP A N 1
ATOM 2605 C CA . ASP A 1 328 ? -17.069 11.786 -1.848 1.00 80.75 328 ASP A CA 1
ATOM 2606 C C . ASP A 1 328 ? -17.380 13.263 -2.188 1.00 80.75 328 ASP A C 1
ATOM 2608 O O . ASP A 1 328 ? -17.281 13.672 -3.346 1.00 80.75 328 ASP A O 1
ATOM 2612 N N . VAL A 1 329 ? -17.681 14.104 -1.191 1.00 87.12 329 VAL A N 1
ATOM 2613 C CA . VAL A 1 329 ? -17.826 15.559 -1.342 1.00 87.12 329 VAL A CA 1
ATOM 2614 C C . VAL A 1 329 ? -16.486 16.248 -1.089 1.00 87.12 329 VAL A C 1
ATOM 2616 O O . VAL A 1 329 ? -15.906 16.129 -0.010 1.00 87.12 329 VAL A O 1
ATOM 2619 N N . GLU A 1 330 ? -15.998 17.001 -2.075 1.00 89.75 330 GLU A N 1
ATOM 2620 C CA . GLU A 1 330 ? -14.806 17.848 -1.951 1.00 89.75 330 GLU A CA 1
ATOM 2621 C C . GLU A 1 330 ? -15.097 19.032 -1.010 1.00 89.75 330 GLU A C 1
ATOM 2623 O O . GLU A 1 330 ? -15.894 19.912 -1.333 1.00 89.75 330 GLU A O 1
ATOM 2628 N N . VAL A 1 331 ? -14.462 19.041 0.166 1.00 91.88 331 VAL A N 1
ATOM 2629 C CA . VAL A 1 331 ? -14.629 20.075 1.206 1.00 91.88 331 VAL A CA 1
ATOM 2630 C C . VAL A 1 331 ? -13.534 21.139 1.099 1.00 91.88 331 VAL A C 1
ATOM 2632 O O . VAL A 1 331 ? -13.804 22.322 1.290 1.00 91.88 331 VAL A O 1
ATOM 2635 N N . LYS A 1 332 ? -12.298 20.726 0.784 1.00 90.69 332 LYS A N 1
ATOM 2636 C CA . LYS A 1 332 ? -11.148 21.604 0.511 1.00 90.69 332 LYS A CA 1
ATOM 2637 C C . LYS A 1 332 ? -10.339 21.053 -0.652 1.00 90.69 332 LYS A C 1
ATOM 2639 O O . LYS A 1 332 ? -10.112 19.845 -0.714 1.00 90.69 332 LYS A O 1
ATOM 2644 N N . LYS A 1 333 ? -9.838 21.934 -1.518 1.00 91.12 333 LYS A N 1
ATOM 2645 C CA . LYS A 1 333 ? -9.038 21.559 -2.688 1.00 91.12 333 LYS A CA 1
ATOM 2646 C C . LYS A 1 333 ? -7.802 22.439 -2.823 1.00 91.12 333 LYS A C 1
ATOM 2648 O O . LYS A 1 333 ? -7.912 23.623 -3.135 1.00 91.12 333 LYS A O 1
ATOM 2653 N N . ASP A 1 334 ? -6.640 21.833 -2.615 1.00 86.06 334 ASP A N 1
ATOM 2654 C CA . ASP A 1 334 ? -5.306 22.411 -2.780 1.00 86.06 334 ASP A CA 1
ATOM 2655 C C . ASP A 1 334 ? -5.141 23.780 -2.078 1.00 86.06 334 ASP A C 1
ATOM 2657 O O . ASP A 1 334 ? -4.401 24.666 -2.530 1.00 86.06 334 ASP A O 1
ATOM 2661 N N . GLU A 1 335 ? -5.836 23.956 -0.948 1.00 89.00 335 GLU A N 1
ATOM 2662 C CA . GLU A 1 335 ? -5.833 25.186 -0.161 1.00 89.00 335 GLU A CA 1
ATOM 2663 C C . GLU A 1 335 ? -4.457 25.391 0.467 1.00 89.00 335 GLU A C 1
ATOM 2665 O O . GLU A 1 335 ? -3.902 24.488 1.093 1.00 89.00 335 GLU A O 1
ATOM 2670 N N . LYS A 1 336 ? -3.889 26.591 0.328 1.00 86.31 336 LYS A N 1
ATOM 2671 C CA . LYS A 1 336 ? -2.590 26.905 0.933 1.00 86.31 336 LYS A CA 1
ATOM 2672 C C . LYS A 1 336 ? -2.725 26.979 2.449 1.00 86.31 336 LYS A C 1
ATOM 2674 O O . LYS A 1 336 ? -3.515 27.773 2.960 1.00 86.31 336 LYS A O 1
ATOM 2679 N N . LEU A 1 337 ? -1.908 26.202 3.151 1.00 82.75 337 LEU A N 1
ATOM 2680 C CA . LEU A 1 337 ? -1.784 26.302 4.600 1.00 82.75 337 LEU A CA 1
ATOM 2681 C C . LEU A 1 337 ? -1.077 27.620 4.958 1.00 82.75 337 LEU A C 1
ATOM 2683 O O . LEU A 1 337 ? -0.128 28.024 4.284 1.00 82.75 337 LEU A O 1
ATOM 2687 N N . GLN A 1 338 ? -1.596 28.318 5.972 1.00 63.56 338 GLN A N 1
ATOM 2688 C CA . GLN A 1 338 ? -1.055 29.607 6.432 1.00 63.56 338 GLN A CA 1
ATOM 2689 C C . GLN A 1 338 ? 0.044 29.434 7.490 1.00 63.56 338 GLN A C 1
ATOM 2691 O O . GLN A 1 338 ? 0.904 30.302 7.615 1.00 63.56 338 GLN A O 1
ATOM 2696 N N . ASP A 1 339 ? 0.020 28.315 8.217 1.00 65.38 339 ASP A N 1
ATOM 2697 C CA . ASP A 1 339 ? 1.021 27.945 9.217 1.00 65.38 339 ASP A CA 1
ATOM 2698 C C . ASP A 1 339 ? 2.280 27.344 8.562 1.00 65.38 339 ASP A C 1
ATOM 2700 O O . ASP A 1 339 ? 2.216 26.762 7.474 1.00 65.38 339 ASP A O 1
ATOM 2704 N N . GLU A 1 340 ? 3.428 27.431 9.243 1.00 67.06 340 GLU A N 1
ATOM 2705 C CA . GLU A 1 340 ? 4.694 26.817 8.809 1.00 67.06 340 GLU A CA 1
ATOM 2706 C C . GLU A 1 340 ? 4.669 25.283 8.959 1.00 67.06 340 GLU A C 1
ATOM 2708 O O . GLU A 1 340 ? 5.299 24.703 9.840 1.00 67.06 340 GLU A O 1
ATOM 2713 N N . VAL A 1 341 ? 3.947 24.600 8.068 1.00 80.44 341 VAL A N 1
ATOM 2714 C CA . VAL A 1 341 ? 3.958 23.133 7.966 1.00 80.44 341 VAL A CA 1
ATOM 2715 C C . VAL A 1 341 ? 5.230 22.688 7.241 1.00 80.44 341 VAL A C 1
ATOM 2717 O O . VAL A 1 341 ? 5.247 22.506 6.023 1.00 80.44 341 VAL A O 1
ATOM 2720 N N . ALA A 1 342 ? 6.315 22.567 8.007 1.00 77.88 342 ALA A N 1
ATOM 2721 C CA . ALA A 1 342 ? 7.647 22.237 7.505 1.00 77.88 342 ALA A CA 1
ATOM 2722 C C . ALA A 1 342 ? 7.951 20.728 7.528 1.00 77.88 342 ALA A C 1
ATOM 2724 O O . ALA A 1 342 ? 8.730 20.246 6.704 1.00 77.88 342 ALA A O 1
ATOM 2725 N N . THR A 1 343 ? 7.354 19.970 8.454 1.00 83.94 343 THR A N 1
ATOM 2726 C CA . THR A 1 343 ? 7.613 18.533 8.615 1.00 83.94 343 THR A CA 1
ATOM 2727 C C . THR A 1 343 ? 6.386 17.667 8.323 1.00 83.94 343 THR A C 1
ATOM 2729 O O . THR A 1 343 ? 5.246 18.126 8.243 1.00 83.94 343 THR A O 1
ATOM 2732 N N . GLN A 1 344 ? 6.620 16.362 8.167 1.00 84.94 344 GLN A N 1
ATOM 2733 C CA . GLN A 1 344 ? 5.548 15.373 8.027 1.00 84.94 344 GLN A CA 1
ATOM 2734 C C . GLN A 1 344 ? 4.721 15.234 9.317 1.00 84.94 344 GLN A C 1
ATOM 2736 O O . GLN A 1 344 ? 3.535 14.924 9.244 1.00 84.94 344 GLN A O 1
ATOM 2741 N N . ASP A 1 345 ? 5.330 15.472 10.480 1.00 87.38 345 ASP A N 1
ATOM 2742 C CA . ASP A 1 345 ? 4.657 15.452 11.781 1.00 87.38 345 ASP A CA 1
ATOM 2743 C C . ASP A 1 345 ? 3.694 16.644 11.926 1.00 87.38 345 ASP A C 1
ATOM 2745 O O . ASP A 1 345 ? 2.527 16.456 12.271 1.00 87.38 345 ASP A O 1
ATOM 2749 N N . ASP A 1 346 ? 4.127 17.849 11.536 1.00 88.62 346 ASP A N 1
ATOM 2750 C CA . ASP A 1 346 ? 3.250 19.030 11.460 1.00 88.62 346 ASP A CA 1
ATOM 2751 C C . ASP A 1 346 ? 2.066 18.769 10.521 1.00 88.62 346 ASP A C 1
ATOM 2753 O O . ASP A 1 346 ? 0.912 19.046 10.856 1.00 88.62 346 ASP A O 1
ATOM 2757 N N . ALA A 1 347 ? 2.340 18.169 9.356 1.00 90.56 347 ALA A N 1
ATOM 2758 C CA . ALA A 1 347 ? 1.313 17.792 8.396 1.00 90.56 347 ALA A CA 1
ATOM 2759 C C . ALA A 1 347 ? 0.316 16.792 8.998 1.00 90.56 347 ALA A C 1
ATOM 2761 O O . ALA A 1 347 ? -0.890 17.008 8.905 1.00 90.56 347 ALA A O 1
ATOM 2762 N N . PHE A 1 348 ? 0.789 15.733 9.661 1.00 91.81 348 PHE A N 1
ATOM 2763 C CA . PHE A 1 348 ? -0.079 14.770 10.340 1.00 91.81 348 PHE A CA 1
ATOM 2764 C C . PHE A 1 348 ? -0.955 15.438 11.412 1.00 91.81 348 PHE A C 1
ATOM 2766 O O . PHE A 1 348 ? -2.162 15.200 11.439 1.00 91.81 348 PHE A O 1
ATOM 2773 N N . LYS A 1 349 ? -0.390 16.330 12.235 1.00 91.75 349 LYS A N 1
ATOM 2774 C CA . LYS A 1 349 ? -1.130 17.084 13.263 1.00 91.75 349 LYS A CA 1
ATOM 2775 C C . LYS A 1 349 ? -2.225 17.969 12.659 1.00 91.75 349 LYS A C 1
ATOM 2777 O O . LYS A 1 349 ? -3.346 17.977 13.168 1.00 91.75 349 LYS A O 1
ATOM 2782 N N . VAL A 1 350 ? -1.943 18.660 11.550 1.00 92.38 350 VAL A N 1
ATOM 2783 C CA . VAL A 1 350 ? -2.936 19.462 10.808 1.00 92.38 350 VAL A CA 1
ATOM 2784 C C . VAL A 1 350 ? -4.046 18.586 10.218 1.00 92.38 350 VAL A C 1
ATOM 2786 O O . VAL A 1 350 ? -5.221 18.951 10.297 1.00 92.38 350 VAL A O 1
ATOM 2789 N N . LEU A 1 351 ? -3.707 17.419 9.665 1.00 94.00 351 LEU A N 1
ATOM 2790 C CA . LEU A 1 351 ? -4.685 16.483 9.102 1.00 94.00 351 LEU A CA 1
ATOM 2791 C C . LEU A 1 351 ? -5.577 15.869 10.183 1.00 94.00 351 LEU A C 1
ATOM 2793 O O . LEU A 1 351 ? -6.796 15.891 10.040 1.00 94.00 351 LEU A O 1
ATOM 2797 N N . LEU A 1 352 ? -4.994 15.395 11.287 1.00 93.62 352 LEU A N 1
ATOM 2798 C CA . LEU A 1 352 ? -5.739 14.845 12.419 1.00 93.62 352 LEU A CA 1
ATOM 2799 C C . LEU A 1 352 ? -6.684 15.890 13.027 1.00 93.62 352 LEU A C 1
ATOM 2801 O O . LEU A 1 352 ? -7.852 15.594 13.265 1.00 93.62 352 LEU A O 1
ATOM 2805 N N . LYS A 1 353 ? -6.212 17.131 13.204 1.00 92.88 353 LYS A N 1
ATOM 2806 C CA . LYS A 1 353 ? -7.060 18.246 13.642 1.00 92.88 353 LYS A CA 1
ATOM 2807 C C . LYS A 1 353 ? -8.200 18.518 12.656 1.00 92.88 353 LYS A C 1
ATOM 2809 O O . LYS A 1 353 ? -9.333 18.676 13.084 1.00 92.88 353 LYS A O 1
ATOM 2814 N N . THR A 1 354 ? -7.926 18.516 11.350 1.00 93.19 354 THR A N 1
ATOM 2815 C CA . THR A 1 354 ? -8.953 18.725 10.308 1.00 93.19 354 THR A CA 1
ATOM 2816 C C . THR A 1 354 ? -10.060 17.665 10.353 1.00 93.19 354 THR A C 1
ATOM 2818 O O . THR A 1 354 ? -11.199 17.986 10.036 1.00 93.19 354 THR A O 1
ATOM 2821 N N . LEU A 1 355 ? -9.744 16.428 10.754 1.00 94.06 355 LEU A N 1
ATOM 2822 C CA . LEU A 1 355 ? -10.726 15.348 10.908 1.00 94.06 355 LEU A CA 1
ATOM 2823 C C . LEU A 1 355 ? -11.549 15.458 12.202 1.00 94.06 355 LEU A C 1
ATOM 2825 O O . LEU A 1 355 ? -12.729 15.134 12.186 1.00 94.06 355 LEU A O 1
ATOM 2829 N N . ILE A 1 356 ? -10.942 15.895 13.311 1.00 92.12 356 ILE A N 1
ATOM 2830 C CA . ILE A 1 356 ? -11.616 16.016 14.619 1.00 92.12 356 ILE A CA 1
ATOM 2831 C C . ILE A 1 356 ? -12.474 17.289 14.701 1.00 92.12 356 ILE A C 1
ATOM 2833 O O . ILE A 1 356 ? -13.553 17.270 15.284 1.00 92.12 356 ILE A O 1
ATOM 2837 N N . ASP A 1 357 ? -12.014 18.393 14.106 1.00 92.38 357 ASP A N 1
ATOM 2838 C CA . ASP A 1 357 ? -12.720 19.683 14.115 1.00 92.38 357 ASP A CA 1
ATOM 2839 C C . ASP A 1 357 ? -13.905 19.725 13.114 1.00 92.38 357 ASP A C 1
ATOM 2841 O O . ASP A 1 357 ? -14.539 20.772 12.963 1.00 92.38 357 ASP A O 1
ATOM 2845 N N . ASP A 1 358 ? -14.207 18.626 12.408 1.00 90.94 358 ASP A N 1
ATOM 2846 C CA . ASP A 1 358 ? -15.278 18.540 11.406 1.00 90.94 358 ASP A CA 1
ATOM 2847 C C . ASP A 1 358 ? -16.605 18.026 12.009 1.00 90.94 358 ASP A C 1
ATOM 2849 O O . ASP A 1 358 ? -16.788 16.815 12.163 1.00 90.94 358 ASP A O 1
ATOM 2853 N N . PRO A 1 359 ? -17.590 18.902 12.295 1.00 87.00 359 PRO A N 1
ATOM 2854 C CA . PRO A 1 359 ? -18.841 18.502 12.938 1.00 87.00 359 PRO A CA 1
ATOM 2855 C C . PRO A 1 359 ? -19.745 17.636 12.046 1.00 87.00 359 PRO A C 1
ATOM 2857 O O . PRO A 1 359 ? -20.687 17.023 12.551 1.00 87.00 359 PRO A O 1
ATOM 2860 N N . GLU A 1 360 ? -19.499 17.585 10.733 1.00 88.88 360 GLU A N 1
ATOM 2861 C CA . GLU A 1 360 ? -20.248 16.722 9.815 1.00 88.88 360 GLU A CA 1
ATOM 2862 C C . GLU A 1 360 ? -19.658 15.302 9.730 1.00 88.88 360 GLU A C 1
ATOM 2864 O O . GLU A 1 360 ? -20.352 14.374 9.304 1.00 88.88 360 GLU A O 1
ATOM 2869 N N . LEU A 1 361 ? -18.424 15.080 10.203 1.00 89.00 361 LEU A N 1
ATOM 2870 C CA . LEU A 1 361 ? -17.823 13.749 10.341 1.00 89.00 361 LEU A CA 1
ATOM 2871 C C . LEU A 1 361 ? -18.262 13.093 11.663 1.00 89.00 361 LEU A C 1
ATOM 2873 O O . LEU A 1 361 ? -17.457 12.761 12.523 1.00 89.00 361 LEU A O 1
ATOM 2877 N N . SER A 1 362 ? -19.573 12.887 11.825 1.00 85.94 362 SER A N 1
ATOM 2878 C CA . SER A 1 362 ? -20.224 12.469 13.088 1.00 85.94 362 SER A CA 1
ATOM 2879 C C . SER A 1 362 ? -19.681 11.201 13.781 1.00 85.94 362 SER A C 1
ATOM 2881 O O . SER A 1 362 ? -20.020 10.952 14.941 1.00 85.94 362 SER A O 1
ATOM 2883 N N . GLN A 1 363 ? -18.874 10.395 13.082 1.00 86.00 363 GLN A N 1
ATOM 2884 C CA . GLN A 1 363 ? -18.177 9.214 13.598 1.00 86.00 363 GLN A CA 1
ATOM 2885 C C . GLN A 1 363 ? -16.883 9.536 14.368 1.00 86.00 363 GLN A C 1
ATOM 2887 O O . GLN A 1 363 ? -16.381 8.657 15.059 1.00 86.00 363 GLN A O 1
ATOM 2892 N N . ILE A 1 364 ? -16.340 10.752 14.245 1.00 87.62 364 ILE A N 1
ATOM 2893 C CA . ILE A 1 364 ? -15.180 11.239 15.000 1.00 87.62 364 ILE A CA 1
ATOM 2894 C C . ILE A 1 364 ? -15.612 12.514 15.728 1.00 87.62 364 ILE A C 1
ATOM 2896 O O . ILE A 1 364 ? -15.688 13.588 15.143 1.00 87.62 364 ILE A O 1
ATOM 2900 N N . LYS A 1 365 ? -15.923 12.389 17.018 1.00 82.69 365 LYS A N 1
ATOM 2901 C CA . LYS A 1 365 ? -16.232 13.506 17.928 1.00 82.69 365 LYS A CA 1
ATOM 2902 C C . LYS A 1 365 ? -15.025 13.867 18.792 1.00 82.69 365 LYS A C 1
ATOM 2904 O O . LYS A 1 365 ? -14.961 14.966 19.338 1.00 82.69 365 LYS A O 1
ATOM 2909 N N . GLY A 1 366 ? -14.081 12.941 18.930 1.00 84.50 366 GLY A N 1
ATOM 2910 C CA . GLY A 1 366 ? -12.814 13.132 19.616 1.00 84.50 366 GLY A CA 1
ATOM 2911 C C . GLY A 1 366 ? -11.754 12.134 19.159 1.00 84.50 366 GLY A C 1
ATOM 2912 O O . GLY A 1 366 ? -11.963 11.316 18.267 1.00 84.50 366 GLY A O 1
ATOM 2913 N N . LYS A 1 367 ? -10.587 12.211 19.800 1.00 86.12 367 LYS A N 1
ATOM 2914 C CA . LYS A 1 367 ? -9.457 11.302 19.555 1.00 86.12 367 LYS A CA 1
ATOM 2915 C C . LYS A 1 367 ? -9.802 9.852 19.900 1.00 86.12 367 LYS A C 1
ATOM 2917 O O . LYS A 1 367 ? -9.430 8.949 19.163 1.00 86.12 367 LYS A O 1
ATOM 2922 N N . ASP A 1 368 ? -10.556 9.667 20.977 1.00 84.50 368 ASP A N 1
ATOM 2923 C CA . ASP A 1 368 ? -10.913 8.380 21.577 1.00 84.50 368 ASP A CA 1
ATOM 2924 C C . ASP A 1 368 ? -11.810 7.514 20.661 1.00 84.50 368 ASP A C 1
ATOM 2926 O O . ASP A 1 368 ? -11.852 6.295 20.812 1.00 84.50 368 ASP A O 1
ATOM 2930 N N . ASP A 1 369 ? -12.499 8.119 19.681 1.00 86.31 369 ASP A N 1
ATOM 2931 C CA . ASP A 1 369 ? -13.278 7.388 18.667 1.00 86.31 369 ASP A CA 1
ATOM 2932 C C . ASP A 1 369 ? -12.368 6.653 17.656 1.00 86.31 369 ASP A C 1
ATOM 2934 O O . ASP A 1 369 ? -12.785 5.687 17.009 1.00 86.31 369 ASP A O 1
ATOM 2938 N N . ILE A 1 370 ? -11.109 7.087 17.510 1.00 91.31 370 ILE A N 1
ATOM 2939 C CA . ILE A 1 370 ? -10.127 6.498 16.593 1.00 91.31 370 ILE A CA 1
ATOM 2940 C C . ILE A 1 370 ? -9.471 5.290 17.266 1.00 91.31 370 ILE A C 1
ATOM 2942 O O . ILE A 1 370 ? -8.435 5.379 17.917 1.00 91.31 370 ILE A O 1
ATOM 2946 N N . THR A 1 371 ? -10.081 4.124 17.079 1.00 89.94 371 THR A N 1
ATOM 2947 C CA . THR A 1 371 ? -9.640 2.877 17.728 1.00 89.94 371 THR A CA 1
ATOM 2948 C C . THR A 1 371 ? -8.419 2.207 17.086 1.00 89.94 371 THR A C 1
ATOM 2950 O O . THR A 1 371 ? -7.712 1.455 17.756 1.00 89.94 371 THR A O 1
ATOM 2953 N N . LEU A 1 372 ? -8.184 2.425 15.787 1.00 95.25 372 LEU A N 1
ATOM 2954 C CA . LEU A 1 372 ? -7.136 1.758 15.008 1.00 95.25 372 LEU A CA 1
ATOM 2955 C C . LEU A 1 372 ? -6.415 2.760 14.100 1.00 95.25 372 LEU A C 1
ATOM 2957 O O . LEU A 1 372 ? -7.044 3.595 13.446 1.00 95.25 372 LEU A O 1
ATOM 2961 N N . THR A 1 373 ? -5.100 2.616 13.970 1.00 96.50 373 THR A N 1
ATOM 2962 C CA . THR A 1 373 ? -4.317 3.280 12.920 1.00 96.50 373 THR A CA 1
ATOM 2963 C C . THR A 1 373 ? -3.506 2.235 12.161 1.00 96.50 373 THR A C 1
ATOM 2965 O O . THR A 1 373 ? -2.941 1.316 12.752 1.00 96.50 373 THR A O 1
ATOM 2968 N N . CYS A 1 374 ? -3.448 2.341 10.837 1.00 96.75 374 CYS A N 1
ATOM 2969 C CA . CYS A 1 374 ? -2.598 1.500 10.004 1.00 96.75 374 CYS A CA 1
ATOM 2970 C C . CYS A 1 374 ? -1.639 2.362 9.183 1.00 96.75 374 CYS A C 1
ATOM 2972 O O . CYS A 1 374 ? -2.019 3.368 8.588 1.00 96.75 374 CYS A O 1
ATOM 2974 N N . HIS A 1 375 ? -0.371 1.966 9.180 1.00 95.62 375 HIS A N 1
ATOM 2975 C CA . HIS A 1 375 ? 0.758 2.743 8.687 1.00 95.62 375 HIS A CA 1
ATOM 2976 C C . HIS A 1 375 ? 1.418 2.017 7.532 1.00 95.62 375 HIS A C 1
ATOM 2978 O O . HIS A 1 375 ? 1.812 0.856 7.672 1.00 95.62 375 HIS A O 1
ATOM 2984 N N . ARG A 1 376 ? 1.589 2.700 6.400 1.00 95.19 376 ARG A N 1
ATOM 2985 C CA . ARG A 1 376 ? 2.379 2.156 5.297 1.00 95.19 376 ARG A CA 1
ATOM 2986 C C . ARG A 1 376 ? 3.865 2.227 5.639 1.00 95.19 376 ARG A C 1
ATOM 2988 O O . ARG A 1 376 ? 4.453 3.307 5.654 1.00 95.19 376 ARG A O 1
ATOM 2995 N N . ILE A 1 377 ? 4.476 1.065 5.839 1.00 93.25 377 ILE A N 1
ATOM 2996 C CA . ILE A 1 377 ? 5.920 0.899 6.008 1.00 93.25 377 ILE A CA 1
ATOM 2997 C C . ILE A 1 377 ? 6.484 0.287 4.722 1.00 93.25 377 ILE A C 1
ATOM 2999 O O . ILE A 1 377 ? 5.976 -0.712 4.215 1.00 93.25 377 ILE A O 1
ATOM 3003 N N . VAL A 1 378 ? 7.545 0.869 4.163 1.00 91.31 378 VAL A N 1
ATOM 3004 C CA . VAL A 1 378 ? 8.060 0.410 2.863 1.00 91.31 378 VAL A CA 1
ATOM 3005 C C . VAL A 1 378 ? 8.793 -0.927 2.994 1.00 91.31 378 VAL A C 1
ATOM 3007 O O . VAL A 1 378 ? 8.565 -1.823 2.188 1.00 91.31 378 VAL A O 1
ATOM 3010 N N . HIS A 1 379 ? 9.642 -1.099 4.009 1.00 92.06 379 HIS A N 1
ATOM 3011 C CA . HIS A 1 379 ? 10.453 -2.303 4.178 1.00 92.06 379 HIS A CA 1
ATOM 3012 C C . HIS A 1 379 ? 10.128 -3.033 5.488 1.00 92.06 379 HIS A C 1
ATOM 3014 O O . HIS A 1 379 ? 10.618 -2.657 6.550 1.00 92.06 379 HIS A O 1
ATOM 3020 N N . GLY A 1 380 ? 9.337 -4.110 5.411 1.00 92.31 380 GLY A N 1
ATOM 3021 C CA . GLY A 1 380 ? 9.001 -4.971 6.558 1.00 92.31 380 GLY A CA 1
ATOM 3022 C C . GLY A 1 380 ? 10.020 -6.069 6.859 1.00 92.31 380 GLY A C 1
ATOM 3023 O O . GLY A 1 380 ? 9.874 -6.796 7.835 1.00 92.31 380 GLY A O 1
ATOM 3024 N N . GLY A 1 381 ? 11.051 -6.217 6.022 1.00 90.19 381 GLY A N 1
ATOM 3025 C CA . GLY A 1 381 ? 12.108 -7.196 6.248 1.00 90.19 381 GLY A CA 1
ATOM 3026 C C . GLY A 1 381 ? 11.591 -8.635 6.228 1.00 90.19 381 GLY A C 1
ATOM 3027 O O . GLY A 1 381 ? 11.103 -9.137 5.213 1.00 90.19 381 GLY A O 1
ATOM 3028 N N . ASP A 1 382 ? 11.795 -9.334 7.333 1.00 88.62 382 ASP A N 1
ATOM 3029 C CA . ASP A 1 382 ? 11.376 -10.712 7.555 1.00 88.62 382 ASP A CA 1
ATOM 3030 C C . ASP A 1 382 ? 9.894 -10.870 7.928 1.00 88.62 382 ASP A C 1
ATOM 3032 O O . ASP A 1 382 ? 9.399 -11.995 7.854 1.00 88.62 382 ASP A O 1
ATOM 3036 N N . TYR A 1 383 ? 9.155 -9.789 8.219 1.00 93.94 383 TYR A N 1
ATOM 3037 C CA . TYR A 1 383 ? 7.709 -9.876 8.444 1.00 93.94 383 TYR A CA 1
ATOM 3038 C C . TYR A 1 383 ? 6.951 -10.295 7.166 1.00 93.94 383 TYR A C 1
ATOM 3040 O O . TYR A 1 383 ? 6.984 -9.577 6.160 1.00 93.94 383 TYR A O 1
ATOM 3048 N N . PRO A 1 384 ? 6.221 -11.432 7.182 1.00 92.56 384 PRO A N 1
ATOM 3049 C CA . PRO A 1 384 ? 5.463 -11.915 6.026 1.00 92.56 384 PRO A CA 1
ATOM 3050 C C . PRO A 1 384 ? 4.059 -11.294 5.924 1.00 92.56 384 PRO A C 1
ATOM 3052 O O . PRO A 1 384 ? 3.385 -11.461 4.912 1.00 92.56 384 PRO A O 1
ATOM 3055 N N . CYS A 1 385 ? 3.606 -10.603 6.971 1.00 93.94 385 CYS A N 1
ATOM 3056 C CA . CYS A 1 385 ? 2.285 -9.994 7.103 1.00 93.94 385 CYS A CA 1
ATOM 3057 C C . CYS A 1 385 ? 2.344 -8.773 8.037 1.00 93.94 385 CYS A C 1
ATOM 3059 O O . CYS A 1 385 ? 3.322 -8.589 8.768 1.00 93.94 385 CYS A O 1
ATOM 3061 N N . SER A 1 386 ? 1.291 -7.955 8.024 1.00 95.44 386 SER A N 1
ATOM 3062 C CA . SER A 1 386 ? 1.162 -6.750 8.849 1.00 95.44 386 SER A CA 1
ATOM 3063 C C . SER A 1 386 ? 1.222 -7.047 10.352 1.00 95.44 386 SER A C 1
ATOM 3065 O O . SER A 1 386 ? 0.539 -7.960 10.827 1.00 95.44 386 SER A O 1
ATOM 3067 N N . GLN A 1 387 ? 1.980 -6.248 11.105 1.00 94.81 387 GLN A N 1
ATOM 3068 C CA . GLN A 1 387 ? 2.186 -6.422 12.550 1.00 94.81 387 GLN A CA 1
ATOM 3069 C C . GLN A 1 387 ? 1.475 -5.349 13.374 1.00 94.81 387 GLN A C 1
ATOM 3071 O O . GLN A 1 387 ? 1.324 -4.217 12.924 1.00 94.81 387 GLN A O 1
ATOM 3076 N N . ILE A 1 388 ? 1.080 -5.690 14.602 1.00 94.06 388 ILE A N 1
ATOM 3077 C CA . ILE A 1 388 ? 0.716 -4.685 15.612 1.00 94.06 388 ILE A CA 1
ATOM 3078 C C . ILE A 1 388 ? 2.015 -4.051 16.108 1.00 94.06 388 ILE A C 1
ATOM 3080 O O . ILE A 1 388 ? 2.971 -4.762 16.409 1.00 94.06 388 ILE A O 1
ATOM 3084 N N . ILE A 1 389 ? 2.063 -2.724 16.177 1.00 91.69 389 ILE A N 1
ATOM 3085 C CA . ILE A 1 389 ? 3.251 -1.983 16.589 1.00 91.69 389 ILE A CA 1
ATOM 3086 C C . ILE A 1 389 ? 3.326 -1.984 18.120 1.00 91.69 389 ILE A C 1
ATOM 3088 O O . ILE A 1 389 ? 2.683 -1.190 18.800 1.00 91.69 389 ILE A O 1
ATOM 3092 N N . THR A 1 390 ? 4.126 -2.907 18.647 1.00 89.12 390 THR A N 1
ATOM 3093 C CA . THR A 1 390 ? 4.623 -2.922 20.032 1.00 89.12 390 THR A CA 1
ATOM 3094 C C . THR A 1 390 ? 5.995 -2.240 20.121 1.00 89.12 390 THR A C 1
ATOM 3096 O O . THR A 1 390 ? 6.590 -1.941 19.086 1.00 89.12 390 THR A O 1
ATOM 3099 N N . SER A 1 391 ? 6.546 -2.056 21.329 1.00 84.38 391 SER A N 1
ATOM 3100 C CA . SER A 1 391 ? 7.946 -1.623 21.528 1.00 84.38 391 SER A CA 1
ATOM 3101 C C . SER A 1 391 ? 8.934 -2.463 20.718 1.00 84.38 391 SER A C 1
ATOM 3103 O O . SER A 1 391 ? 9.789 -1.935 20.014 1.00 84.38 391 SER A O 1
ATOM 3105 N N . ASP A 1 392 ? 8.772 -3.782 20.778 1.00 86.38 392 ASP A N 1
ATOM 3106 C CA . ASP A 1 392 ? 9.692 -4.747 20.182 1.00 86.38 392 ASP A CA 1
ATOM 3107 C C . ASP A 1 392 ? 9.583 -4.719 18.651 1.00 86.38 392 ASP A C 1
ATOM 3109 O O . ASP A 1 392 ? 10.588 -4.756 17.943 1.00 86.38 392 ASP A O 1
ATOM 3113 N N . THR A 1 393 ? 8.355 -4.576 18.138 1.00 90.06 393 THR A N 1
ATOM 3114 C CA . THR A 1 393 ? 8.095 -4.403 16.702 1.00 90.06 393 THR A CA 1
ATOM 3115 C C . THR A 1 393 ? 8.671 -3.080 16.206 1.00 90.06 393 THR A C 1
ATOM 3117 O O . THR A 1 393 ? 9.308 -3.044 15.159 1.00 90.06 393 THR A O 1
ATOM 3120 N N . TYR A 1 394 ? 8.480 -1.994 16.959 1.00 89.00 394 TYR A N 1
ATOM 3121 C CA . TYR A 1 394 ? 9.001 -0.675 16.618 1.00 89.00 394 TYR A CA 1
ATOM 3122 C C . TYR A 1 394 ? 10.539 -0.681 16.553 1.00 89.00 394 TYR A C 1
ATOM 3124 O O . TYR A 1 394 ? 11.095 -0.307 15.523 1.00 89.00 394 TYR A O 1
ATOM 3132 N N . HIS A 1 395 ? 11.229 -1.220 17.565 1.00 87.56 395 HIS A N 1
ATOM 3133 C CA . HIS A 1 395 ? 12.693 -1.339 17.554 1.00 87.56 395 HIS A CA 1
ATOM 3134 C C . HIS A 1 395 ? 13.224 -2.247 16.433 1.00 87.56 395 HIS A C 1
ATOM 3136 O O . HIS A 1 395 ? 14.235 -1.928 15.811 1.00 87.56 395 HIS A O 1
ATOM 3142 N N . HIS A 1 396 ? 12.534 -3.343 16.096 1.00 89.25 396 HIS A N 1
ATOM 3143 C CA . HIS A 1 396 ? 12.917 -4.166 14.938 1.00 89.25 396 HIS A CA 1
ATOM 3144 C C . HIS A 1 396 ? 12.733 -3.421 13.605 1.00 89.25 396 HIS A C 1
ATOM 3146 O O . HIS A 1 396 ? 13.513 -3.612 12.672 1.00 89.25 396 HIS A O 1
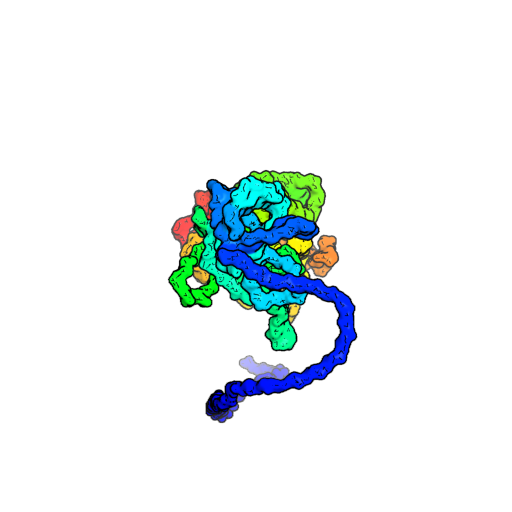ATOM 3152 N N . LEU A 1 397 ? 11.742 -2.529 13.499 1.00 88.38 397 LEU A N 1
ATOM 3153 C CA . LEU A 1 397 ? 11.581 -1.649 12.334 1.00 88.38 397 LEU A CA 1
ATOM 3154 C C . LEU A 1 397 ? 12.631 -0.524 12.285 1.00 88.38 397 LEU A C 1
ATOM 3156 O O . LEU A 1 397 ? 13.022 -0.119 11.186 1.00 88.38 397 LEU A O 1
ATOM 3160 N N . GLU A 1 398 ? 13.132 -0.063 13.435 1.00 85.44 398 GLU A N 1
ATOM 3161 C CA . GLU A 1 398 ? 14.319 0.800 13.511 1.00 85.44 398 GLU A CA 1
ATOM 3162 C C . GLU A 1 398 ? 15.563 0.058 12.994 1.00 85.44 398 GLU A C 1
ATOM 3164 O O . GLU A 1 398 ? 16.201 0.558 12.071 1.00 85.44 398 GLU A O 1
ATOM 3169 N N . GLU A 1 399 ? 15.846 -1.174 13.445 1.00 84.00 399 GLU A N 1
ATOM 3170 C CA . GLU A 1 399 ? 16.939 -2.000 12.882 1.00 84.00 399 GLU A CA 1
ATOM 3171 C C . GLU A 1 399 ? 16.791 -2.228 11.367 1.00 84.00 399 GLU A C 1
ATOM 3173 O O . GLU A 1 399 ? 17.766 -2.222 10.616 1.00 84.00 399 GLU A O 1
ATOM 3178 N N . LEU A 1 400 ? 15.564 -2.446 10.884 1.00 83.25 400 LEU A N 1
ATOM 3179 C CA . LEU A 1 400 ? 15.288 -2.613 9.455 1.00 83.25 400 LEU A CA 1
ATOM 3180 C C . LEU A 1 400 ? 15.411 -1.307 8.659 1.00 83.25 400 LEU A C 1
ATOM 3182 O O . LEU A 1 400 ? 15.466 -1.362 7.428 1.00 83.25 400 LEU A O 1
ATOM 3186 N N . SER A 1 401 ? 15.479 -0.147 9.317 1.00 76.56 401 SER A N 1
ATOM 3187 C CA . SER A 1 401 ? 15.698 1.128 8.632 1.00 76.56 401 SER A CA 1
ATOM 3188 C C . SER A 1 401 ? 17.103 1.221 8.037 1.00 76.56 401 SER A C 1
ATOM 3190 O O . SER A 1 401 ? 17.237 1.835 6.985 1.00 76.56 401 SER A O 1
ATOM 3192 N N . ASP A 1 402 ? 18.102 0.507 8.568 1.00 74.06 402 ASP A N 1
ATOM 3193 C CA . ASP A 1 402 ? 19.434 0.390 7.946 1.00 74.06 402 ASP A CA 1
ATOM 3194 C C . ASP A 1 402 ? 19.401 -0.283 6.555 1.00 74.06 402 ASP A C 1
ATOM 3196 O O . ASP A 1 402 ? 20.288 -0.057 5.735 1.00 74.06 402 ASP A O 1
ATOM 3200 N N . LEU A 1 403 ? 18.374 -1.093 6.248 1.00 75.44 403 LEU A N 1
ATOM 3201 C CA . LEU A 1 403 ? 18.195 -1.708 4.920 1.00 75.44 403 LEU A CA 1
ATOM 3202 C C . LEU A 1 403 ? 17.475 -0.793 3.915 1.00 75.44 403 LEU A C 1
ATOM 3204 O O . LEU A 1 403 ? 17.570 -1.010 2.706 1.00 75.44 403 LEU A O 1
ATOM 3208 N N . ALA A 1 404 ? 16.710 0.191 4.396 1.00 71.25 404 ALA A N 1
ATOM 3209 C CA . ALA A 1 404 ? 15.896 1.081 3.565 1.00 71.25 404 ALA A CA 1
ATOM 3210 C C . ALA A 1 404 ? 15.728 2.487 4.193 1.00 71.25 404 ALA A C 1
ATOM 3212 O O . ALA A 1 404 ? 14.593 2.941 4.409 1.00 71.25 404 ALA A O 1
ATOM 3213 N N . PRO A 1 405 ? 16.831 3.212 4.465 1.00 68.50 405 PRO A N 1
ATOM 3214 C CA . PRO A 1 405 ? 16.810 4.400 5.327 1.00 68.50 405 PRO A CA 1
ATOM 3215 C C . PRO A 1 405 ? 16.003 5.547 4.710 1.00 68.50 405 PRO A C 1
ATOM 3217 O O . PRO A 1 405 ? 15.221 6.209 5.390 1.00 68.50 405 PRO A O 1
ATOM 3220 N N . LEU A 1 406 ? 16.072 5.702 3.382 1.00 71.44 406 LEU A N 1
ATOM 3221 C CA . LEU A 1 406 ? 15.283 6.667 2.601 1.00 71.44 406 LEU A CA 1
ATOM 3222 C C . LEU A 1 406 ? 13.757 6.459 2.659 1.00 71.44 406 LEU A C 1
ATOM 3224 O O . LEU A 1 406 ? 13.022 7.248 2.052 1.00 71.44 406 LEU A O 1
ATOM 3228 N N . HIS A 1 407 ? 13.275 5.374 3.270 1.00 73.50 407 HIS A N 1
ATOM 3229 C CA . HIS A 1 407 ? 11.893 4.919 3.141 1.00 73.50 407 HIS A CA 1
ATOM 3230 C C . HIS A 1 407 ? 11.212 4.607 4.480 1.00 73.50 407 HIS A C 1
ATOM 3232 O O . HIS A 1 407 ? 10.066 5.015 4.656 1.00 73.50 407 HIS A O 1
ATOM 3238 N N . ASN A 1 408 ? 11.886 3.946 5.428 1.00 81.06 408 ASN A N 1
ATOM 3239 C CA . ASN A 1 408 ? 11.267 3.597 6.715 1.00 81.06 408 ASN A CA 1
ATOM 3240 C C . ASN A 1 408 ? 11.267 4.755 7.730 1.00 81.06 408 ASN A C 1
ATOM 3242 O O . ASN A 1 408 ? 10.243 4.987 8.371 1.00 81.06 408 ASN A O 1
ATOM 3246 N N . GLY A 1 409 ? 12.360 5.521 7.842 1.00 78.31 409 GLY A N 1
ATOM 3247 C CA . GLY A 1 409 ? 12.495 6.607 8.830 1.00 78.31 409 GLY A CA 1
ATOM 3248 C C . GLY A 1 409 ? 11.340 7.629 8.831 1.00 78.31 409 GLY A C 1
ATOM 3249 O O . GLY A 1 409 ? 10.771 7.889 9.892 1.00 78.31 409 GLY A O 1
ATOM 3250 N N . PRO A 1 410 ? 10.918 8.162 7.664 1.00 79.94 410 PRO A N 1
ATOM 3251 C CA . PRO A 1 410 ? 9.736 9.020 7.542 1.00 79.94 410 PRO A CA 1
ATOM 3252 C C . PRO A 1 410 ? 8.448 8.428 8.132 1.00 79.94 410 PRO A C 1
ATOM 3254 O O . PRO A 1 410 ? 7.670 9.143 8.758 1.00 79.94 410 PRO A O 1
ATOM 3257 N N . ALA A 1 411 ? 8.221 7.124 7.956 1.00 84.50 411 ALA A N 1
ATOM 3258 C CA . ALA A 1 411 ? 7.014 6.463 8.435 1.00 84.50 411 ALA A CA 1
ATOM 3259 C C . ALA A 1 411 ? 7.059 6.214 9.953 1.00 84.50 411 ALA A C 1
ATOM 3261 O O . ALA A 1 411 ? 6.065 6.449 10.636 1.00 84.50 411 ALA A O 1
ATOM 3262 N N . LEU A 1 412 ? 8.219 5.834 10.504 1.00 86.38 412 LEU A N 1
ATOM 3263 C CA . LEU A 1 412 ? 8.389 5.628 11.951 1.00 86.38 412 LEU A CA 1
ATOM 3264 C C . LEU A 1 412 ? 8.193 6.918 12.765 1.00 86.38 412 LEU A C 1
ATOM 3266 O O . LEU A 1 412 ? 7.615 6.878 13.849 1.00 86.38 412 LEU A O 1
ATOM 3270 N N . LYS A 1 413 ? 8.558 8.084 12.217 1.00 85.50 413 LYS A N 1
ATOM 3271 C CA . LYS A 1 413 ? 8.248 9.380 12.850 1.00 85.50 413 LYS A CA 1
ATOM 3272 C C . LYS A 1 413 ? 6.741 9.631 12.980 1.00 85.50 413 LYS A C 1
ATOM 3274 O O . LYS A 1 413 ? 6.295 10.150 14.000 1.00 85.50 413 LYS A O 1
ATOM 3279 N N . ILE A 1 414 ? 5.950 9.222 11.985 1.00 87.88 414 ILE A N 1
ATOM 3280 C CA . ILE A 1 414 ? 4.483 9.336 12.026 1.00 87.88 414 ILE A CA 1
ATOM 3281 C C . ILE A 1 414 ? 3.850 8.295 12.953 1.00 87.88 414 ILE A C 1
ATOM 3283 O O . ILE A 1 414 ? 2.871 8.613 13.624 1.00 87.88 414 ILE A O 1
ATOM 3287 N N . VAL A 1 415 ? 4.435 7.099 13.068 1.00 90.62 415 VAL A N 1
ATOM 3288 C CA . VAL A 1 415 ? 4.057 6.113 14.095 1.00 90.62 415 VAL A CA 1
ATOM 3289 C C . VAL A 1 415 ? 4.201 6.716 15.496 1.00 90.62 415 VAL A C 1
ATOM 3291 O O . VAL A 1 415 ? 3.236 6.694 16.254 1.00 90.62 415 VAL A O 1
ATOM 3294 N N . ASN A 1 416 ? 5.343 7.336 15.814 1.00 88.75 416 ASN A N 1
ATOM 3295 C CA . ASN A 1 416 ? 5.547 7.993 17.113 1.00 88.75 416 ASN A CA 1
ATOM 3296 C C . ASN A 1 416 ? 4.535 9.122 17.352 1.00 88.75 416 ASN A C 1
ATOM 3298 O O . ASN A 1 416 ? 3.908 9.171 18.408 1.00 88.75 416 ASN A O 1
ATOM 3302 N N . SER A 1 417 ? 4.298 9.973 16.348 1.00 89.06 417 SER A N 1
ATOM 3303 C CA . SER A 1 417 ? 3.279 11.029 16.434 1.00 89.06 417 SER A CA 1
ATOM 3304 C C . SER A 1 417 ? 1.871 10.467 16.668 1.00 89.06 417 SER A C 1
ATOM 3306 O O . SER A 1 417 ? 1.107 11.018 17.455 1.00 89.06 417 SER A O 1
ATOM 3308 N N . CYS A 1 418 ? 1.521 9.325 16.066 1.00 90.31 418 CYS A N 1
ATOM 3309 C CA . CYS A 1 418 ? 0.250 8.653 16.342 1.00 90.31 418 CYS A CA 1
ATOM 3310 C C . CYS A 1 418 ? 0.173 8.111 17.771 1.00 90.31 418 CYS A C 1
ATOM 3312 O O . CYS A 1 418 ? -0.860 8.286 18.405 1.00 90.31 418 CYS A O 1
ATOM 3314 N N . VAL A 1 419 ? 1.243 7.512 18.299 1.00 87.19 419 VAL A N 1
ATOM 3315 C CA . VAL A 1 419 ? 1.295 7.040 19.695 1.00 87.19 419 VAL A CA 1
ATOM 3316 C C . VAL A 1 419 ? 1.156 8.204 20.687 1.00 87.19 419 VAL A C 1
ATOM 3318 O O . VAL A 1 419 ? 0.454 8.076 21.686 1.00 87.19 419 VAL A O 1
ATOM 3321 N N . GLU A 1 420 ? 1.754 9.365 20.403 1.00 88.06 420 GLU A N 1
ATOM 3322 C CA . GLU A 1 420 ? 1.594 10.576 21.223 1.00 88.06 420 GLU A CA 1
ATOM 3323 C C . GLU A 1 420 ? 0.198 11.208 21.106 1.00 88.06 420 GLU A C 1
ATOM 3325 O O . GLU A 1 420 ? -0.362 11.692 22.092 1.00 88.06 420 GLU A O 1
ATOM 3330 N N . GLN A 1 421 ? -0.360 11.271 19.893 1.00 89.00 421 GLN A N 1
ATOM 3331 C CA . GLN A 1 421 ? -1.607 11.988 19.630 1.00 89.00 421 GLN A CA 1
ATOM 3332 C C . GLN A 1 421 ? -2.863 11.144 19.859 1.00 89.00 421 GLN A C 1
ATOM 3334 O O . GLN A 1 421 ? -3.909 11.738 20.118 1.00 89.00 421 GLN A O 1
ATOM 3339 N N . LEU A 1 422 ? -2.776 9.818 19.755 1.00 88.94 422 LEU A N 1
ATOM 3340 C CA . LEU A 1 422 ? -3.876 8.851 19.830 1.00 88.94 422 LEU A CA 1
ATOM 3341 C C . LEU A 1 422 ? -3.462 7.665 20.734 1.00 88.94 422 LEU A C 1
ATOM 3343 O O . LEU A 1 422 ? -3.284 6.551 20.239 1.00 88.94 422 LEU A O 1
ATOM 3347 N N . PRO A 1 423 ? -3.270 7.886 22.050 1.00 82.50 423 PRO A N 1
ATOM 3348 C CA . PRO A 1 423 ? -2.651 6.903 22.947 1.00 82.50 423 PRO A CA 1
ATOM 3349 C C . PRO A 1 423 ? -3.462 5.609 23.127 1.00 82.50 423 PRO A C 1
ATOM 3351 O O . PRO A 1 423 ? -2.876 4.565 23.402 1.00 82.50 423 PRO A O 1
ATOM 3354 N N . ASP A 1 424 ? -4.785 5.662 22.945 1.00 82.12 424 ASP A N 1
ATOM 3355 C CA . ASP A 1 424 ? -5.677 4.498 23.042 1.00 82.12 424 ASP A CA 1
ATOM 3356 C C . ASP A 1 424 ? -5.829 3.730 21.708 1.00 82.12 424 ASP A C 1
ATOM 3358 O O . ASP A 1 424 ? -6.456 2.669 21.666 1.00 82.12 424 ASP A O 1
ATOM 3362 N N . ALA A 1 425 ? -5.257 4.235 20.606 1.00 89.38 425 ALA A N 1
ATOM 3363 C CA . ALA A 1 425 ? -5.377 3.620 19.287 1.00 89.38 425 ALA A CA 1
ATOM 3364 C C . ALA A 1 425 ? -4.345 2.500 19.075 1.00 89.38 425 ALA A C 1
ATOM 3366 O O . ALA A 1 425 ? -3.134 2.699 19.223 1.00 89.38 425 ALA A O 1
ATOM 3367 N N . VAL A 1 426 ? -4.792 1.324 18.622 1.00 92.94 426 VAL A N 1
ATOM 3368 C CA . VAL A 1 426 ? -3.861 0.246 18.253 1.00 92.94 426 VAL A CA 1
ATOM 3369 C C . VAL A 1 426 ? -3.236 0.564 16.897 1.00 92.94 426 VAL A C 1
ATOM 3371 O O . VAL A 1 426 ? -3.921 0.642 15.875 1.00 92.94 426 VAL A O 1
ATOM 3374 N N . ASN A 1 427 ? -1.915 0.734 16.900 1.00 94.69 427 ASN A N 1
ATOM 3375 C CA . ASN A 1 427 ? -1.123 1.060 15.721 1.00 94.69 427 ASN A CA 1
ATOM 3376 C C . ASN A 1 427 ? -0.696 -0.232 14.993 1.00 94.69 427 ASN A C 1
ATOM 3378 O O . ASN A 1 427 ? -0.223 -1.181 15.617 1.00 94.69 427 ASN A O 1
ATOM 3382 N N . VAL A 1 428 ? -0.845 -0.280 13.667 1.00 96.56 428 VAL A N 1
ATOM 3383 C CA . VAL A 1 428 ? -0.565 -1.456 12.821 1.00 96.56 428 VAL A CA 1
ATOM 3384 C C . VAL A 1 428 ? 0.384 -1.075 11.685 1.00 96.56 428 VAL A C 1
ATOM 3386 O O . VAL A 1 428 ? 0.127 -0.128 10.950 1.00 96.56 428 VAL A O 1
ATOM 3389 N N . ALA A 1 429 ? 1.468 -1.822 11.497 1.00 95.75 429 ALA A N 1
ATOM 3390 C CA . ALA A 1 429 ? 2.380 -1.668 10.369 1.00 95.75 429 ALA A CA 1
ATOM 3391 C C . ALA A 1 429 ? 1.951 -2.575 9.205 1.00 95.75 429 ALA A C 1
ATOM 3393 O O . ALA A 1 429 ? 1.900 -3.798 9.353 1.00 95.75 429 ALA A O 1
ATOM 3394 N N . CYS A 1 430 ? 1.680 -1.988 8.039 1.00 97.06 430 CYS A N 1
ATOM 3395 C CA . CYS A 1 430 ? 1.390 -2.688 6.787 1.00 97.06 430 CYS A CA 1
ATOM 3396 C C . CYS A 1 430 ? 2.583 -2.529 5.839 1.00 97.06 430 CYS A C 1
ATOM 3398 O O . CYS A 1 430 ? 3.002 -1.401 5.573 1.00 97.06 430 CYS A O 1
ATOM 3400 N N . PHE A 1 431 ? 3.135 -3.633 5.323 1.00 96.19 431 PHE A N 1
ATOM 3401 C CA . PHE A 1 431 ? 4.418 -3.591 4.613 1.00 96.19 431 PHE A CA 1
ATOM 3402 C C . PHE A 1 431 ? 4.282 -3.744 3.102 1.00 96.19 431 PHE A C 1
ATOM 3404 O O . PHE A 1 431 ? 3.699 -4.717 2.624 1.00 96.19 431 PHE A O 1
ATOM 3411 N N . ASP A 1 432 ? 4.956 -2.886 2.336 1.00 96.44 432 ASP A N 1
ATOM 3412 C CA . ASP A 1 432 ? 5.077 -3.066 0.880 1.00 96.44 432 ASP A CA 1
ATOM 3413 C C . ASP A 1 432 ? 5.823 -4.355 0.489 1.00 96.44 432 ASP A C 1
ATOM 3415 O O . ASP A 1 432 ? 5.657 -4.843 -0.628 1.00 96.44 432 ASP A O 1
ATOM 3419 N N . THR A 1 433 ? 6.601 -4.944 1.401 1.00 97.19 433 THR A N 1
ATOM 3420 C CA . THR A 1 433 ? 7.302 -6.222 1.194 1.00 97.19 433 THR A CA 1
ATOM 3421 C C . THR A 1 433 ? 6.433 -7.460 1.451 1.00 97.19 433 THR A C 1
ATOM 3423 O O . THR A 1 433 ? 6.812 -8.554 1.035 1.00 97.19 433 THR A O 1
ATOM 3426 N N . GLN A 1 434 ? 5.288 -7.348 2.143 1.00 96.75 434 GLN A N 1
ATOM 3427 C CA . GLN A 1 434 ? 4.604 -8.527 2.709 1.00 96.75 434 GLN A CA 1
ATOM 3428 C C . GLN A 1 434 ? 3.998 -9.457 1.647 1.00 96.75 434 GLN A C 1
ATOM 3430 O O . GLN A 1 434 ? 4.131 -10.675 1.740 1.00 96.75 434 GLN A O 1
ATOM 3435 N N . PHE A 1 435 ? 3.402 -8.896 0.589 1.00 97.94 435 PHE A N 1
ATOM 3436 C CA . PHE A 1 435 ? 2.809 -9.662 -0.518 1.00 97.94 435 PHE A CA 1
ATOM 3437 C C . PHE A 1 435 ? 3.857 -10.525 -1.246 1.00 97.94 435 PHE A C 1
ATOM 3439 O O . PHE A 1 435 ? 3.581 -11.639 -1.693 1.00 97.94 435 PHE A O 1
ATOM 3446 N N . HIS A 1 436 ? 5.098 -10.038 -1.281 1.00 98.31 436 HIS A N 1
ATOM 3447 C CA . HIS A 1 436 ? 6.252 -10.679 -1.902 1.00 98.31 436 HIS A CA 1
ATOM 3448 C C . HIS A 1 436 ? 6.945 -11.727 -1.009 1.00 98.31 436 HIS A C 1
ATOM 3450 O O . HIS A 1 436 ? 7.917 -12.355 -1.431 1.00 98.31 436 HIS A O 1
ATOM 3456 N N . SER A 1 437 ? 6.436 -11.990 0.202 1.00 96.81 437 SER A N 1
ATOM 3457 C CA . SER A 1 437 ? 6.924 -13.079 1.069 1.00 96.81 437 SER A CA 1
ATOM 3458 C C . SER A 1 437 ? 6.796 -14.473 0.430 1.00 96.81 437 SER A C 1
ATOM 3460 O O . SER A 1 437 ? 7.568 -15.375 0.763 1.00 96.81 437 SER A O 1
ATOM 3462 N N . SER A 1 438 ? 5.875 -14.617 -0.529 1.00 97.31 438 SER A N 1
ATOM 3463 C CA . SER A 1 438 ? 5.617 -15.819 -1.331 1.00 97.31 438 SER A CA 1
ATOM 3464 C C . SER A 1 438 ? 6.643 -16.089 -2.446 1.00 97.31 438 SER A C 1
ATOM 3466 O O . SER A 1 438 ? 6.633 -17.180 -3.019 1.00 97.31 438 SER A O 1
ATOM 3468 N N . ILE A 1 439 ? 7.567 -15.157 -2.731 1.00 98.38 439 ILE A N 1
ATOM 3469 C CA . ILE A 1 439 ? 8.575 -15.327 -3.790 1.00 98.38 439 ILE A CA 1
ATOM 3470 C C . ILE A 1 439 ? 9.473 -16.551 -3.495 1.00 98.38 439 ILE A C 1
ATOM 3472 O O . ILE A 1 439 ? 10.092 -16.612 -2.424 1.00 98.38 439 ILE A O 1
ATOM 3476 N N . PRO A 1 440 ? 9.619 -17.507 -4.440 1.00 98.06 440 PRO A N 1
ATOM 3477 C CA . PRO A 1 440 ? 10.447 -18.697 -4.255 1.00 98.06 440 PRO A CA 1
ATOM 3478 C C . PRO A 1 440 ? 11.924 -18.393 -3.973 1.00 98.06 440 PRO A C 1
ATOM 3480 O O . PRO A 1 440 ? 12.492 -17.432 -4.490 1.00 98.06 440 PRO A O 1
ATOM 3483 N N . GLU A 1 441 ? 12.590 -19.288 -3.235 1.00 97.44 441 GLU A N 1
ATOM 3484 C CA . GLU A 1 441 ? 14.009 -19.155 -2.855 1.00 97.44 441 GLU A CA 1
ATOM 3485 C C . GLU A 1 441 ? 14.927 -18.838 -4.052 1.00 97.44 441 GLU A C 1
ATOM 3487 O O . GLU A 1 441 ? 15.706 -17.892 -4.007 1.00 97.44 441 GLU A O 1
ATOM 3492 N N . HIS A 1 442 ? 14.778 -19.564 -5.165 1.00 97.56 442 HIS A N 1
ATOM 3493 C CA . HIS A 1 442 ? 15.600 -19.373 -6.367 1.00 97.56 442 HIS A CA 1
ATOM 3494 C C . HIS A 1 442 ? 15.354 -18.042 -7.105 1.00 97.56 442 HIS A C 1
ATOM 3496 O O . HIS A 1 442 ? 16.179 -17.652 -7.925 1.00 97.56 442 HIS A O 1
ATOM 3502 N N . VAL A 1 443 ? 14.237 -17.358 -6.831 1.00 98.00 443 VAL A N 1
ATOM 3503 C CA . VAL A 1 443 ? 13.902 -16.038 -7.392 1.00 98.00 443 VAL A CA 1
ATOM 3504 C C . VAL A 1 443 ? 14.381 -14.915 -6.469 1.00 98.00 443 VAL A C 1
ATOM 3506 O O . VAL A 1 443 ? 14.809 -13.860 -6.943 1.00 98.00 443 VAL A O 1
ATOM 3509 N N . ARG A 1 444 ? 14.326 -15.124 -5.144 1.00 97.31 444 ARG A N 1
ATOM 3510 C CA . ARG A 1 444 ? 14.724 -14.098 -4.169 1.00 97.31 444 ARG A CA 1
ATOM 3511 C C . ARG A 1 444 ? 16.223 -14.049 -3.865 1.00 97.31 444 ARG A C 1
ATOM 3513 O O . ARG A 1 444 ? 16.708 -13.018 -3.397 1.00 97.31 444 ARG A O 1
ATOM 3520 N N . THR A 1 445 ? 16.948 -15.140 -4.092 1.00 98.25 445 THR A N 1
ATOM 3521 C CA . THR A 1 445 ? 18.345 -15.279 -3.663 1.00 98.25 445 THR A CA 1
ATOM 3522 C C . THR A 1 445 ? 19.327 -14.745 -4.704 1.00 98.25 445 THR A C 1
ATOM 3524 O O . THR A 1 445 ? 19.358 -15.185 -5.851 1.00 98.25 445 THR A O 1
ATOM 3527 N N . TYR A 1 446 ? 20.174 -13.799 -4.288 1.00 97.75 446 TYR A N 1
ATOM 3528 C CA . TYR A 1 446 ? 21.257 -13.274 -5.118 1.00 97.75 446 TYR A CA 1
ATOM 3529 C C . TYR A 1 446 ? 22.450 -14.248 -5.164 1.00 97.75 446 TYR A C 1
ATOM 3531 O O . TYR A 1 446 ? 22.802 -14.812 -4.124 1.00 97.75 446 TYR A O 1
ATOM 3539 N N . PRO A 1 447 ? 23.131 -14.414 -6.317 1.00 97.19 447 PRO A N 1
ATOM 3540 C CA . PRO A 1 447 ? 24.285 -15.305 -6.476 1.00 97.19 447 PRO A CA 1
ATOM 3541 C C . PRO A 1 447 ? 25.580 -14.686 -5.910 1.00 97.19 447 PRO A C 1
ATOM 3543 O O . PRO A 1 447 ? 26.558 -14.465 -6.619 1.00 97.19 447 PRO A O 1
ATOM 3546 N N . ILE A 1 448 ? 25.569 -14.385 -4.611 1.00 97.19 448 ILE A N 1
ATOM 3547 C CA . ILE A 1 448 ? 26.688 -13.824 -3.836 1.00 97.19 448 ILE A CA 1
ATOM 3548 C C . ILE A 1 448 ? 27.091 -14.786 -2.702 1.00 97.19 448 ILE A C 1
ATOM 3550 O O . ILE A 1 448 ? 26.545 -15.886 -2.590 1.00 97.19 448 ILE A O 1
ATOM 3554 N N . ASN A 1 449 ? 28.042 -14.402 -1.842 1.00 97.94 449 ASN A N 1
ATOM 3555 C CA . ASN A 1 449 ? 28.364 -15.188 -0.645 1.00 97.94 449 ASN A CA 1
ATOM 3556 C C . ASN A 1 449 ? 27.121 -15.294 0.265 1.00 97.94 449 ASN A C 1
ATOM 3558 O O . ASN A 1 449 ? 26.644 -14.290 0.795 1.00 97.94 449 ASN A O 1
ATOM 3562 N N . GLN A 1 450 ? 26.616 -16.516 0.450 1.00 97.69 450 GLN A N 1
ATOM 3563 C CA . GLN A 1 450 ? 25.352 -16.777 1.148 1.00 97.69 450 GLN A CA 1
ATOM 3564 C C . GLN A 1 450 ? 25.429 -16.586 2.671 1.00 97.69 450 GLN A C 1
ATOM 3566 O O . GLN A 1 450 ? 24.410 -16.304 3.299 1.00 97.69 450 GLN A O 1
ATOM 3571 N N . GLU A 1 451 ? 26.614 -16.698 3.273 1.00 97.50 451 GLU A N 1
ATOM 3572 C CA . GLU A 1 451 ? 26.818 -16.432 4.703 1.00 97.50 451 GLU A CA 1
ATOM 3573 C C . GLU A 1 451 ? 26.714 -14.929 4.981 1.00 97.50 451 GLU A C 1
ATOM 3575 O O . GLU A 1 451 ? 25.980 -14.509 5.876 1.00 97.50 451 GLU A O 1
ATOM 3580 N N . ILE A 1 452 ? 27.377 -14.115 4.149 1.00 97.00 452 ILE A N 1
ATOM 3581 C CA . ILE A 1 452 ? 27.272 -12.649 4.180 1.00 97.00 452 ILE A CA 1
ATOM 3582 C C . ILE A 1 452 ? 25.834 -12.222 3.871 1.00 97.00 452 ILE A C 1
ATOM 3584 O O . ILE A 1 452 ? 25.281 -11.385 4.583 1.00 97.00 452 ILE A O 1
ATOM 3588 N N . ALA A 1 453 ? 25.204 -12.826 2.857 1.00 95.38 453 ALA A N 1
ATOM 3589 C CA . ALA A 1 453 ? 23.829 -12.517 2.483 1.00 95.38 453 ALA A CA 1
ATOM 3590 C C . ALA A 1 453 ? 22.841 -12.793 3.626 1.00 95.38 453 ALA A C 1
ATOM 3592 O O . ALA A 1 453 ? 22.055 -11.915 3.966 1.00 95.38 453 ALA A O 1
ATOM 3593 N N . LYS A 1 454 ? 22.920 -13.960 4.285 1.00 93.31 454 LYS A N 1
ATOM 3594 C CA . LYS A 1 454 ? 22.091 -14.252 5.466 1.00 93.31 454 LYS A CA 1
ATOM 3595 C C . LYS A 1 454 ? 22.360 -13.290 6.617 1.00 93.31 454 LYS A C 1
ATOM 3597 O O . LYS A 1 454 ? 21.406 -12.748 7.169 1.00 93.31 454 LYS A O 1
ATOM 3602 N N . LYS A 1 455 ? 23.632 -13.067 6.969 1.00 92.56 455 LYS A N 1
ATOM 3603 C CA . LYS A 1 455 ? 24.016 -12.190 8.086 1.00 92.56 455 LYS A CA 1
ATOM 3604 C C . LYS A 1 455 ? 23.475 -10.770 7.904 1.00 92.56 455 LYS A C 1
ATOM 3606 O O . LYS A 1 455 ? 22.940 -10.199 8.846 1.00 92.56 455 LYS A O 1
ATOM 3611 N N . ASN A 1 456 ? 23.589 -10.234 6.692 1.00 90.69 456 ASN A N 1
ATOM 3612 C CA . ASN A 1 456 ? 23.226 -8.857 6.369 1.00 90.69 456 ASN A CA 1
ATOM 3613 C C . ASN A 1 456 ? 21.814 -8.744 5.752 1.00 90.69 456 ASN A C 1
ATOM 3615 O O . ASN A 1 456 ? 21.492 -7.721 5.158 1.00 90.69 456 ASN A O 1
ATOM 3619 N N . ARG A 1 457 ? 20.984 -9.796 5.851 1.00 92.75 457 ARG A N 1
ATOM 3620 C CA . ARG A 1 457 ? 19.605 -9.851 5.325 1.00 92.75 457 ARG A CA 1
ATOM 3621 C C . ARG A 1 457 ? 19.498 -9.515 3.805 1.00 92.75 457 ARG A C 1
ATOM 3623 O O . ARG A 1 457 ? 18.469 -9.051 3.331 1.00 92.75 457 ARG A O 1
ATOM 3630 N N . LEU A 1 458 ? 20.536 -9.780 3.001 1.00 94.56 458 LEU A N 1
ATOM 3631 C CA . LEU A 1 458 ? 20.610 -9.412 1.574 1.00 94.56 458 LEU A CA 1
ATOM 3632 C C . LEU A 1 458 ? 19.877 -10.416 0.669 1.00 94.56 458 LEU A C 1
ATOM 3634 O O . LEU A 1 458 ? 20.418 -11.456 0.290 1.00 94.56 458 LEU A O 1
ATOM 3638 N N . ARG A 1 459 ? 18.656 -10.072 0.260 1.00 95.81 459 ARG A N 1
ATOM 3639 C CA . ARG A 1 459 ? 17.848 -10.809 -0.727 1.00 95.81 459 ARG A CA 1
ATOM 3640 C C . ARG A 1 459 ? 16.954 -9.851 -1.508 1.00 95.81 459 ARG A C 1
ATOM 3642 O O . ARG A 1 459 ? 16.830 -8.688 -1.136 1.00 95.81 459 ARG A O 1
ATOM 3649 N N . LYS A 1 460 ? 16.292 -10.323 -2.565 1.00 97.44 460 LYS A N 1
ATOM 3650 C CA . LYS A 1 460 ? 15.134 -9.612 -3.118 1.00 97.44 460 LYS A CA 1
ATOM 3651 C C . LYS A 1 460 ? 13.994 -9.644 -2.088 1.00 97.44 460 LYS A C 1
ATOM 3653 O O . LYS A 1 460 ? 13.673 -10.695 -1.520 1.00 97.44 460 LYS A O 1
ATOM 3658 N N . TYR A 1 461 ? 13.409 -8.474 -1.860 1.00 97.50 461 TYR A N 1
ATOM 3659 C CA . TYR A 1 461 ? 12.219 -8.268 -1.043 1.00 97.50 461 TYR A CA 1
ATOM 3660 C C . TYR A 1 461 ? 11.021 -7.905 -1.914 1.00 97.50 461 TYR A C 1
ATOM 3662 O O . TYR A 1 461 ? 9.995 -8.561 -1.799 1.00 97.50 461 TYR A O 1
ATOM 3670 N N . GLY A 1 462 ? 11.172 -6.934 -2.822 1.00 97.25 462 GLY A N 1
ATOM 3671 C CA . GLY A 1 462 ? 10.058 -6.406 -3.614 1.00 97.25 462 GLY A CA 1
ATOM 3672 C C . GLY A 1 462 ? 9.202 -5.387 -2.858 1.00 97.25 462 GLY A C 1
ATOM 3673 O O . GLY A 1 462 ? 9.152 -5.405 -1.634 1.00 97.25 462 GLY A O 1
ATOM 3674 N N . PHE A 1 463 ? 8.536 -4.489 -3.591 1.00 97.12 463 PHE A N 1
ATOM 3675 C CA . PHE A 1 463 ? 7.746 -3.384 -3.027 1.00 97.12 463 PHE A CA 1
ATOM 3676 C C . PHE A 1 463 ? 6.530 -3.057 -3.906 1.00 97.12 463 PHE A C 1
ATOM 3678 O O . PHE A 1 463 ? 6.399 -3.579 -5.017 1.00 97.12 463 PHE A O 1
ATOM 3685 N N . HIS A 1 464 ? 5.677 -2.148 -3.418 1.00 97.62 464 HIS A N 1
ATOM 3686 C CA . HIS A 1 464 ? 4.292 -1.934 -3.864 1.00 97.62 464 HIS A CA 1
ATOM 3687 C C . HIS A 1 464 ? 3.384 -3.151 -3.599 1.00 97.62 464 HIS A C 1
ATOM 3689 O O . HIS A 1 464 ? 2.344 -3.308 -4.234 1.00 97.62 464 HIS A O 1
ATOM 3695 N N . GLY A 1 465 ? 3.752 -4.031 -2.660 1.00 97.88 465 GLY A N 1
ATOM 3696 C CA . GLY A 1 465 ? 2.995 -5.236 -2.327 1.00 97.88 465 GLY A CA 1
ATOM 3697 C C . GLY A 1 465 ? 1.584 -4.961 -1.804 1.00 97.88 465 GLY A C 1
ATOM 3698 O O . GLY A 1 465 ? 0.691 -5.767 -2.052 1.00 97.88 465 GLY A O 1
ATOM 3699 N N . ILE A 1 466 ? 1.350 -3.815 -1.154 1.00 97.88 466 ILE A N 1
ATOM 3700 C CA . ILE A 1 466 ? -0.002 -3.388 -0.757 1.00 97.88 466 ILE A CA 1
ATOM 3701 C C . ILE A 1 466 ? -0.843 -3.125 -2.017 1.00 97.88 466 ILE A C 1
ATOM 3703 O O . ILE A 1 466 ? -1.938 -3.669 -2.164 1.00 97.88 466 ILE A O 1
ATOM 3707 N N . SER A 1 467 ? -0.288 -2.383 -2.980 1.00 97.94 467 SER A N 1
ATOM 3708 C CA . SER A 1 467 ? -0.920 -2.151 -4.282 1.00 97.94 467 SER A CA 1
ATOM 3709 C C . SER A 1 467 ? -1.141 -3.458 -5.060 1.00 97.94 467 SER A C 1
ATOM 3711 O O . SER A 1 467 ? -2.225 -3.674 -5.596 1.00 97.94 467 SER A O 1
ATOM 3713 N N . TYR A 1 468 ? -0.180 -4.389 -5.066 1.00 98.56 468 TYR A N 1
ATOM 3714 C CA . TYR A 1 468 ? -0.355 -5.691 -5.722 1.00 98.56 468 TYR A CA 1
ATOM 3715 C C . TYR A 1 468 ? -1.404 -6.587 -5.046 1.00 98.56 468 TYR A C 1
ATOM 3717 O O . TYR A 1 468 ? -2.126 -7.283 -5.762 1.00 98.56 468 TYR A O 1
ATOM 3725 N N . SER A 1 469 ? -1.560 -6.534 -3.718 1.00 97.62 469 SER A N 1
ATOM 3726 C CA . SER A 1 469 ? -2.672 -7.191 -3.007 1.00 97.62 469 SER A CA 1
ATOM 3727 C C . SER A 1 469 ? -4.020 -6.648 -3.495 1.00 97.62 469 SER A C 1
ATOM 3729 O O . SER A 1 469 ? -4.877 -7.413 -3.944 1.00 97.62 469 SER A O 1
ATOM 3731 N N . PHE A 1 470 ? -4.161 -5.316 -3.528 1.00 97.94 470 PHE A N 1
ATOM 3732 C CA . PHE A 1 470 ? -5.357 -4.639 -4.032 1.00 97.94 470 PHE A CA 1
ATOM 3733 C C . PHE A 1 470 ? -5.673 -5.004 -5.491 1.00 97.94 470 PHE A C 1
ATOM 3735 O O . PHE A 1 470 ? -6.823 -5.317 -5.812 1.00 97.94 470 PHE A O 1
ATOM 3742 N N . ILE A 1 471 ? -4.664 -4.967 -6.374 1.00 98.44 471 ILE A N 1
ATOM 3743 C CA . ILE A 1 471 ? -4.803 -5.304 -7.799 1.00 98.44 471 ILE A CA 1
ATOM 3744 C C . ILE A 1 471 ? -5.249 -6.759 -7.949 1.00 98.44 471 ILE A C 1
ATOM 3746 O O . ILE A 1 471 ? -6.201 -7.028 -8.676 1.00 98.44 471 ILE A O 1
ATOM 3750 N N . THR A 1 472 ? -4.594 -7.691 -7.249 1.00 98.31 472 THR A N 1
ATOM 3751 C CA . THR A 1 472 ? -4.900 -9.127 -7.334 1.00 98.31 472 THR A CA 1
ATOM 3752 C C . THR A 1 472 ? -6.353 -9.394 -6.965 1.00 98.31 472 THR A C 1
ATOM 3754 O O . THR A 1 472 ? -7.064 -10.028 -7.741 1.00 98.31 472 THR A O 1
ATOM 3757 N N . ARG A 1 473 ? -6.812 -8.855 -5.827 1.00 96.44 473 ARG A N 1
ATOM 3758 C CA . ARG A 1 473 ? -8.202 -8.979 -5.374 1.00 96.44 473 ARG A CA 1
ATOM 3759 C C . ARG A 1 473 ? -9.173 -8.358 -6.382 1.00 96.44 473 ARG A C 1
ATOM 3761 O O . ARG A 1 473 ? -10.004 -9.064 -6.938 1.00 96.44 473 ARG A O 1
ATOM 3768 N N . SER A 1 474 ? -9.005 -7.072 -6.691 1.00 97.75 474 SER A N 1
ATOM 3769 C CA . SER A 1 474 ? -9.961 -6.315 -7.516 1.00 97.75 474 SER A CA 1
ATOM 3770 C C . SER A 1 474 ? -10.063 -6.840 -8.954 1.00 97.75 474 SER A C 1
ATOM 3772 O O . SER A 1 474 ? -11.135 -6.803 -9.555 1.00 97.75 474 SER A O 1
ATOM 3774 N N . VAL A 1 475 ? -8.965 -7.353 -9.522 1.00 98.00 475 VAL A N 1
ATOM 3775 C CA . VAL A 1 475 ? -8.973 -7.987 -10.850 1.00 98.00 475 VAL A CA 1
ATOM 3776 C C . VAL A 1 475 ? -9.565 -9.398 -10.792 1.00 98.00 475 VAL A C 1
ATOM 3778 O O . VAL A 1 475 ? -10.233 -9.801 -11.741 1.00 98.00 475 VAL A O 1
ATOM 3781 N N . SER A 1 476 ? -9.386 -10.138 -9.695 1.00 97.44 476 SER A N 1
ATOM 3782 C CA . SER A 1 476 ? -10.058 -11.430 -9.496 1.00 97.44 476 SER A CA 1
ATOM 3783 C C . SER A 1 476 ? -11.578 -11.264 -9.422 1.00 97.44 476 SER A C 1
ATOM 3785 O O . SER A 1 476 ? -12.295 -11.932 -10.173 1.00 97.44 476 SER A O 1
ATOM 3787 N N . ASP A 1 477 ? -12.042 -10.278 -8.644 1.00 96.75 477 ASP A N 1
ATOM 3788 C CA . ASP A 1 477 ? -13.448 -9.874 -8.546 1.00 96.75 477 ASP A CA 1
ATOM 3789 C C . ASP A 1 477 ? -14.012 -9.502 -9.935 1.00 96.75 477 ASP A C 1
ATOM 3791 O O . ASP A 1 477 ? -15.047 -10.020 -10.356 1.00 96.75 477 ASP A O 1
ATOM 3795 N N . PHE A 1 478 ? -13.296 -8.662 -10.698 1.00 97.25 478 PHE A N 1
ATOM 3796 C CA . PHE A 1 478 ? -13.689 -8.239 -12.051 1.00 97.25 478 PHE A CA 1
ATOM 3797 C C . PHE A 1 478 ? -13.759 -9.394 -13.065 1.00 97.25 478 PHE A C 1
ATOM 3799 O O . PHE A 1 478 ? -14.630 -9.404 -13.935 1.00 97.25 478 PHE A O 1
ATOM 3806 N N . LEU A 1 479 ? -12.850 -10.370 -12.975 1.00 95.69 479 LEU A N 1
ATOM 3807 C CA . LEU A 1 479 ? -12.828 -11.540 -13.859 1.00 95.69 479 LEU A CA 1
ATOM 3808 C C . LEU A 1 479 ? -13.774 -12.666 -13.407 1.00 95.69 479 LEU A C 1
ATOM 3810 O O . LEU A 1 479 ? -13.872 -13.676 -14.105 1.00 95.69 479 LEU A O 1
ATOM 3814 N N . GLY A 1 480 ? -14.449 -12.525 -12.260 1.00 96.50 480 GLY A N 1
ATOM 3815 C CA . GLY A 1 480 ? -15.300 -13.571 -11.688 1.00 96.50 480 GLY A CA 1
ATOM 3816 C C . GLY A 1 480 ? -14.526 -14.843 -11.325 1.00 96.50 480 GLY A C 1
ATOM 3817 O O . GLY A 1 480 ? -15.058 -15.947 -11.457 1.00 96.50 480 GLY A O 1
ATOM 3818 N N . LYS A 1 481 ? -13.257 -14.700 -10.924 1.00 95.69 481 LYS A N 1
ATOM 3819 C CA . LYS A 1 481 ? -12.378 -15.806 -10.524 1.00 95.69 481 LYS A CA 1
ATOM 3820 C C . LYS A 1 481 ? -12.181 -15.830 -9.010 1.00 95.69 481 LYS A C 1
ATOM 3822 O O . LYS A 1 481 ? -12.375 -14.833 -8.330 1.00 95.69 481 LYS A O 1
ATOM 3827 N N . ASP A 1 482 ? -11.765 -16.981 -8.490 1.00 95.69 482 ASP A N 1
ATOM 3828 C CA . ASP A 1 482 ? -11.209 -17.063 -7.140 1.00 95.69 482 ASP A CA 1
ATOM 3829 C C . ASP A 1 482 ? -9.778 -16.482 -7.152 1.00 95.69 482 ASP A C 1
ATOM 3831 O O . ASP A 1 482 ? -9.011 -16.803 -8.073 1.00 95.69 482 ASP A O 1
ATOM 3835 N N . PRO A 1 483 ? -9.375 -15.665 -6.158 1.00 92.06 483 PRO A N 1
ATOM 3836 C CA . PRO A 1 483 ? -8.022 -15.122 -6.076 1.00 92.06 483 PRO A CA 1
ATOM 3837 C C . PRO A 1 483 ? -6.916 -16.174 -6.185 1.00 92.06 483 PRO A C 1
ATOM 3839 O O . PRO A 1 483 ? -5.882 -15.891 -6.782 1.00 92.06 483 PRO A O 1
ATOM 3842 N N . LYS A 1 484 ? -7.120 -17.403 -5.692 1.00 94.75 484 LYS A N 1
ATOM 3843 C CA . LYS A 1 484 ? -6.110 -18.478 -5.770 1.00 94.75 484 LYS A CA 1
ATOM 3844 C C . LYS A 1 484 ? -5.912 -19.051 -7.182 1.00 94.75 484 LYS A C 1
ATOM 3846 O O . LYS A 1 484 ? -4.938 -19.760 -7.411 1.00 94.75 484 LYS A O 1
ATOM 3851 N N . ASP A 1 485 ? -6.821 -18.766 -8.114 1.00 94.94 485 ASP A N 1
ATOM 3852 C CA . ASP A 1 485 ? -6.842 -19.332 -9.469 1.00 94.94 485 ASP A CA 1
ATOM 3853 C C . ASP A 1 485 ? -6.445 -18.296 -10.545 1.00 94.94 485 ASP A C 1
ATOM 3855 O O . ASP A 1 485 ? -6.509 -18.579 -11.745 1.00 94.94 485 ASP A O 1
ATOM 3859 N N . ILE A 1 486 ? -6.033 -17.087 -10.131 1.00 96.81 486 ILE A N 1
ATOM 3860 C CA . ILE A 1 486 ? -5.660 -15.994 -11.036 1.00 96.81 486 ILE A CA 1
ATOM 3861 C C . ILE A 1 486 ? -4.153 -15.962 -11.337 1.00 96.81 486 ILE A C 1
ATOM 3863 O O . ILE A 1 486 ? -3.316 -16.070 -10.435 1.00 96.81 486 ILE A O 1
ATOM 3867 N N . ASN A 1 487 ? -3.800 -15.755 -12.608 1.00 98.12 487 ASN A N 1
ATOM 3868 C CA . ASN A 1 487 ? -2.423 -15.533 -13.053 1.00 98.12 487 ASN A CA 1
ATOM 3869 C C . ASN A 1 487 ? -2.336 -14.217 -13.840 1.00 98.12 487 ASN A C 1
ATOM 3871 O O . ASN A 1 487 ? -2.869 -14.133 -14.944 1.00 98.12 487 ASN A O 1
ATOM 3875 N N . ILE A 1 488 ? -1.684 -13.181 -13.305 1.00 98.56 488 ILE A N 1
ATOM 3876 C CA . ILE A 1 488 ? -1.621 -11.850 -13.940 1.00 98.56 488 ILE A CA 1
ATOM 3877 C C . ILE A 1 488 ? -0.206 -11.276 -13.963 1.00 98.56 488 ILE A C 1
ATOM 3879 O O . ILE A 1 488 ? 0.619 -11.551 -13.091 1.00 98.56 488 ILE A O 1
ATOM 3883 N N . ILE A 1 489 ? 0.050 -10.423 -14.954 1.00 98.81 489 ILE A N 1
ATOM 3884 C CA . ILE A 1 489 ? 1.207 -9.526 -14.966 1.00 98.81 489 ILE A CA 1
ATOM 3885 C C . ILE A 1 489 ? 0.687 -8.144 -14.580 1.00 98.81 489 ILE A C 1
ATOM 3887 O O . ILE A 1 489 ? -0.059 -7.527 -15.340 1.00 98.81 489 ILE A O 1
ATOM 3891 N N . ALA A 1 490 ? 1.055 -7.669 -13.392 1.00 98.81 490 ALA A N 1
ATOM 3892 C CA . ALA A 1 490 ? 0.623 -6.375 -12.875 1.00 98.81 490 ALA A CA 1
ATOM 3893 C C . ALA A 1 490 ? 1.760 -5.349 -12.966 1.00 98.81 490 ALA A C 1
ATOM 3895 O O . ALA A 1 490 ? 2.888 -5.626 -12.562 1.00 98.81 490 ALA A O 1
ATOM 3896 N N . LEU A 1 491 ? 1.455 -4.162 -13.486 1.00 98.81 491 LEU A N 1
ATOM 3897 C CA . LEU A 1 491 ? 2.384 -3.055 -13.691 1.00 98.81 491 LEU A CA 1
ATOM 3898 C C . LEU A 1 491 ? 1.953 -1.871 -12.821 1.00 98.81 491 LEU A C 1
ATOM 3900 O O . LEU A 1 491 ? 1.049 -1.128 -13.202 1.00 98.81 491 LEU A O 1
ATOM 3904 N N . HIS A 1 492 ? 2.598 -1.671 -11.671 1.00 98.69 492 HIS A N 1
ATOM 3905 C CA . HIS A 1 492 ? 2.407 -0.458 -10.875 1.00 98.69 492 HIS A CA 1
ATOM 3906 C C . HIS A 1 492 ? 3.364 0.624 -11.387 1.00 98.69 492 HIS A C 1
ATOM 3908 O O . HIS A 1 492 ? 4.556 0.611 -11.076 1.00 98.69 492 HIS A O 1
ATOM 3914 N N . LEU A 1 493 ? 2.860 1.560 -12.190 1.00 98.25 493 LEU A N 1
ATOM 3915 C CA . LEU A 1 493 ? 3.657 2.587 -12.857 1.00 98.25 493 LEU A CA 1
ATOM 3916 C C . LEU A 1 493 ? 3.357 3.963 -12.246 1.00 98.25 493 LEU A C 1
ATOM 3918 O O . LEU A 1 493 ? 2.294 4.542 -12.467 1.00 98.25 493 LEU A O 1
ATOM 3922 N N . GLY A 1 494 ? 4.314 4.502 -11.493 1.00 94.69 494 GLY A N 1
ATOM 3923 C CA . GLY A 1 494 ? 4.260 5.824 -10.868 1.00 94.69 494 GLY A CA 1
ATOM 3924 C C . GLY A 1 494 ? 5.634 6.500 -10.858 1.00 94.69 494 GLY A C 1
ATOM 3925 O O . GLY A 1 494 ? 6.505 6.174 -11.661 1.00 94.69 494 GLY A O 1
ATOM 3926 N N . SER A 1 495 ? 5.864 7.437 -9.932 1.00 90.75 495 SER A N 1
ATOM 3927 C CA . SER A 1 495 ? 7.191 8.053 -9.741 1.00 90.75 495 SER A CA 1
ATOM 3928 C C . SER A 1 495 ? 8.255 7.033 -9.306 1.00 90.75 495 SER A C 1
ATOM 3930 O O . SER A 1 495 ? 9.416 7.142 -9.705 1.00 90.75 495 SER A O 1
ATOM 3932 N N . GLY A 1 496 ? 7.851 6.016 -8.541 1.00 93.50 496 GLY A N 1
ATOM 3933 C CA . GLY A 1 496 ? 8.472 4.694 -8.541 1.00 93.50 496 GLY A CA 1
ATOM 3934 C C . GLY A 1 496 ? 7.633 3.741 -9.394 1.00 93.50 496 GLY A C 1
ATOM 3935 O O . GLY A 1 496 ? 6.406 3.802 -9.351 1.00 93.50 496 GLY A O 1
ATOM 3936 N N . ALA A 1 497 ? 8.279 2.861 -10.155 1.00 97.69 497 ALA A N 1
ATOM 3937 C CA . ALA A 1 497 ? 7.606 1.905 -11.028 1.00 97.69 497 ALA A CA 1
ATOM 3938 C C . ALA A 1 497 ? 8.081 0.475 -10.740 1.00 97.69 497 ALA A C 1
ATOM 3940 O O . ALA A 1 497 ? 9.272 0.242 -10.531 1.00 97.69 497 ALA A O 1
ATOM 3941 N N . SER A 1 498 ? 7.162 -0.487 -10.740 1.00 98.69 498 SER A N 1
ATOM 3942 C CA . SER A 1 498 ? 7.481 -1.912 -10.672 1.00 98.69 498 SER A CA 1
ATOM 3943 C C . SER A 1 498 ? 6.542 -2.752 -11.537 1.00 98.69 498 SER A C 1
ATOM 3945 O O . SER A 1 498 ? 5.470 -2.308 -11.944 1.00 98.69 498 SER A O 1
ATOM 3947 N N . ALA A 1 499 ? 6.971 -3.978 -11.814 1.00 98.81 499 ALA A N 1
ATOM 3948 C CA . ALA A 1 499 ? 6.153 -5.028 -12.402 1.00 98.81 499 ALA A CA 1
ATOM 3949 C C . ALA A 1 499 ? 6.181 -6.261 -11.487 1.00 98.81 499 ALA A C 1
ATOM 3951 O O . ALA A 1 499 ? 7.223 -6.551 -10.895 1.00 98.81 499 ALA A O 1
ATOM 3952 N N . CYS A 1 500 ? 5.081 -7.009 -11.404 1.00 98.88 500 CYS A N 1
ATOM 3953 C CA . CYS A 1 500 ? 4.979 -8.251 -10.639 1.00 98.88 500 CYS A CA 1
ATOM 3954 C C . CYS A 1 500 ? 4.327 -9.367 -11.470 1.00 98.88 500 CYS A C 1
ATOM 3956 O O . CYS A 1 500 ? 3.309 -9.155 -12.134 1.00 98.88 500 CYS A O 1
ATOM 3958 N N . ALA A 1 501 ? 4.923 -10.560 -11.415 1.00 98.81 501 ALA A N 1
ATOM 3959 C CA . ALA A 1 501 ? 4.333 -11.809 -11.874 1.00 98.81 501 ALA A CA 1
ATOM 3960 C C . ALA A 1 501 ? 3.539 -12.425 -10.719 1.00 98.81 501 ALA A C 1
ATOM 3962 O O . ALA A 1 501 ? 4.126 -12.899 -9.742 1.00 98.81 501 ALA A O 1
ATOM 3963 N N . ILE A 1 502 ? 2.216 -12.433 -10.838 1.00 98.81 502 ILE A N 1
ATOM 3964 C CA . ILE A 1 502 ? 1.314 -13.016 -9.846 1.00 98.81 502 ILE A CA 1
ATOM 3965 C C . ILE A 1 502 ? 0.833 -14.356 -10.387 1.00 98.81 502 ILE A C 1
ATOM 3967 O O . ILE A 1 502 ? 0.274 -14.426 -11.482 1.00 98.81 502 ILE A O 1
ATOM 3971 N N . ARG A 1 503 ? 1.076 -15.419 -9.622 1.00 98.44 503 ARG A N 1
ATOM 3972 C CA . ARG A 1 503 ? 0.737 -16.798 -9.961 1.00 98.44 503 ARG A CA 1
ATOM 3973 C C . ARG A 1 503 ? -0.158 -17.379 -8.879 1.00 98.44 503 ARG A C 1
ATOM 3975 O O . ARG A 1 503 ? 0.236 -17.372 -7.715 1.00 98.44 503 ARG A O 1
ATOM 3982 N N . ASN A 1 504 ? -1.317 -17.910 -9.252 1.00 97.62 504 ASN A N 1
ATOM 3983 C CA . ASN A 1 504 ? -2.304 -18.450 -8.311 1.00 97.62 504 ASN A CA 1
ATOM 3984 C C . ASN A 1 504 ? -2.600 -17.472 -7.144 1.00 97.62 504 ASN A C 1
ATOM 3986 O O . ASN A 1 504 ? -2.581 -17.849 -5.972 1.00 97.62 504 ASN A O 1
ATOM 3990 N N . GLY A 1 505 ? -2.755 -16.182 -7.465 1.00 97.50 505 GLY A N 1
ATOM 3991 C CA . GLY A 1 505 ? -2.976 -15.103 -6.489 1.00 97.50 505 GLY A CA 1
ATOM 3992 C C . GLY A 1 505 ? -1.772 -14.679 -5.639 1.00 97.50 505 GLY A C 1
ATOM 3993 O O . GLY A 1 505 ? -1.909 -13.782 -4.812 1.00 97.50 505 GLY A O 1
ATOM 3994 N N . GLN A 1 506 ? -0.597 -15.288 -5.815 1.00 98.12 506 GLN A N 1
ATOM 3995 C CA . GLN A 1 506 ? 0.601 -15.015 -5.012 1.00 98.12 506 GLN A CA 1
ATOM 3996 C C . GLN A 1 506 ? 1.723 -14.389 -5.847 1.00 98.12 506 GLN A C 1
ATOM 3998 O O . GLN A 1 506 ? 1.875 -14.684 -7.032 1.00 98.12 506 GLN A O 1
ATOM 4003 N N . SER A 1 507 ? 2.549 -13.539 -5.233 1.00 98.44 507 SER A N 1
ATOM 4004 C CA . SER A 1 507 ? 3.722 -12.951 -5.887 1.00 98.44 507 SER A CA 1
ATOM 4005 C C . SER A 1 507 ? 4.777 -14.018 -6.185 1.00 98.44 507 SER A C 1
ATOM 4007 O O . SER A 1 507 ? 5.533 -14.420 -5.301 1.00 98.44 507 SER A O 1
ATOM 4009 N N . TRP A 1 508 ? 4.921 -14.395 -7.451 1.00 98.56 508 TRP A N 1
ATOM 4010 C CA . TRP A 1 508 ? 5.972 -15.312 -7.883 1.00 98.56 508 TRP A CA 1
ATOM 4011 C C . TRP A 1 508 ? 7.299 -14.596 -8.158 1.00 98.56 508 TRP A C 1
ATOM 4013 O O . TRP A 1 508 ? 8.358 -15.094 -7.783 1.00 98.56 508 TRP A O 1
ATOM 4023 N N . ASP A 1 509 ? 7.252 -13.421 -8.789 1.00 98.69 509 ASP A N 1
ATOM 4024 C CA . ASP A 1 509 ? 8.417 -12.552 -8.990 1.00 98.69 509 ASP A CA 1
ATOM 4025 C C . ASP A 1 509 ? 7.999 -11.072 -9.055 1.00 98.69 509 ASP A C 1
ATOM 4027 O O . ASP A 1 509 ? 6.849 -10.744 -9.337 1.00 98.69 509 ASP A O 1
ATOM 4031 N N . THR A 1 510 ? 8.935 -10.164 -8.796 1.00 98.75 510 THR A N 1
ATOM 4032 C CA . THR A 1 510 ? 8.750 -8.709 -8.859 1.00 98.75 510 THR A CA 1
ATOM 4033 C C . THR A 1 510 ? 10.037 -8.018 -9.300 1.00 98.75 510 THR A C 1
ATOM 4035 O O . THR A 1 510 ? 11.144 -8.534 -9.099 1.00 98.75 510 THR A O 1
ATOM 4038 N N . SER A 1 511 ? 9.903 -6.871 -9.966 1.00 98.62 511 SER A N 1
ATOM 4039 C CA . SER A 1 511 ? 11.022 -6.207 -10.640 1.00 98.62 511 SER A CA 1
ATOM 4040 C C . SER A 1 511 ? 11.980 -5.555 -9.648 1.00 98.62 511 SER A C 1
ATOM 4042 O O . SER A 1 511 ? 13.178 -5.473 -9.914 1.00 98.62 511 SER A O 1
ATOM 4044 N N . MET A 1 512 ? 11.454 -5.099 -8.508 1.00 98.19 512 MET A N 1
ATOM 4045 C CA . MET A 1 512 ? 12.256 -4.530 -7.429 1.00 98.19 512 MET A CA 1
ATOM 4046 C C . MET A 1 512 ? 12.984 -5.617 -6.631 1.00 98.19 512 MET A C 1
ATOM 4048 O O . MET A 1 512 ? 12.579 -6.778 -6.593 1.00 98.19 512 MET A O 1
ATOM 4052 N N . GLY A 1 513 ? 14.108 -5.233 -6.030 1.00 96.56 513 GLY A N 1
ATOM 4053 C CA . GLY A 1 513 ? 15.096 -6.148 -5.464 1.00 96.56 513 GLY A CA 1
ATOM 4054 C C . GLY A 1 513 ? 15.196 -6.030 -3.950 1.00 96.56 513 GLY A C 1
ATOM 4055 O O . GLY A 1 513 ? 14.184 -6.062 -3.252 1.00 96.56 513 GLY A O 1
ATOM 4056 N N . LEU A 1 514 ? 16.431 -5.895 -3.460 1.00 94.69 514 LEU A N 1
ATOM 4057 C CA . LEU A 1 514 ? 16.733 -5.501 -2.081 1.00 94.69 514 LEU A CA 1
ATOM 4058 C C . LEU A 1 514 ? 16.117 -4.140 -1.733 1.00 94.69 514 LEU A C 1
ATOM 4060 O O . LEU A 1 514 ? 15.563 -3.974 -0.657 1.00 94.69 514 LEU A O 1
ATOM 4064 N N . THR A 1 515 ? 16.177 -3.186 -2.665 1.00 92.38 515 THR A N 1
ATOM 4065 C CA . THR A 1 515 ? 15.625 -1.834 -2.511 1.00 92.38 515 THR A CA 1
ATOM 4066 C C . THR A 1 515 ? 14.742 -1.456 -3.711 1.00 92.38 515 THR A C 1
ATOM 4068 O O . THR A 1 515 ? 14.818 -2.107 -4.765 1.00 92.38 515 THR A O 1
ATOM 4071 N N . PRO A 1 516 ? 13.935 -0.380 -3.610 1.00 93.31 516 PRO A N 1
ATOM 4072 C CA . PRO A 1 516 ? 13.097 0.118 -4.707 1.00 93.31 516 PRO A CA 1
ATOM 4073 C C . PRO A 1 516 ? 13.839 0.744 -5.909 1.00 93.31 516 PRO A C 1
ATOM 4075 O O . PRO A 1 516 ? 13.193 1.397 -6.733 1.00 93.31 516 PRO A O 1
ATOM 4078 N N . VAL A 1 517 ? 15.172 0.617 -5.989 1.00 94.75 517 VAL A N 1
ATOM 4079 C CA . VAL A 1 517 ? 16.005 1.067 -7.127 1.00 94.75 517 VAL A CA 1
ATOM 4080 C C . VAL A 1 517 ? 16.042 0.036 -8.248 1.00 94.75 517 VAL A C 1
ATOM 4082 O O . VAL A 1 517 ? 16.053 0.410 -9.417 1.00 94.75 517 VAL A O 1
ATOM 4085 N N . ALA A 1 518 ? 16.086 -1.253 -7.907 1.00 96.44 518 ALA A N 1
ATOM 4086 C CA . ALA A 1 518 ? 16.139 -2.314 -8.905 1.00 96.44 518 ALA A CA 1
ATOM 4087 C C . ALA A 1 518 ? 14.815 -2.411 -9.682 1.00 96.44 518 ALA A C 1
ATOM 4089 O O . ALA A 1 518 ? 13.745 -2.084 -9.170 1.00 96.44 518 ALA A O 1
ATOM 4090 N N . GLY A 1 519 ? 14.889 -2.900 -10.916 1.00 97.56 519 GLY A N 1
ATOM 4091 C CA . GLY A 1 519 ? 13.737 -3.075 -11.792 1.00 97.56 519 GLY A CA 1
ATOM 4092 C C . GLY A 1 519 ? 13.609 -1.978 -12.842 1.00 97.56 519 GLY A C 1
ATOM 4093 O O . GLY A 1 519 ? 14.540 -1.732 -13.613 1.00 97.56 519 GLY A O 1
ATOM 4094 N N . LEU A 1 520 ? 12.428 -1.365 -12.906 1.00 98.38 520 LEU A N 1
ATOM 4095 C CA . LEU A 1 520 ? 12.112 -0.292 -13.847 1.00 98.38 520 LEU A CA 1
ATOM 4096 C C . LEU A 1 520 ? 12.776 1.028 -13.418 1.00 98.38 520 LEU A C 1
ATOM 4098 O O . LEU A 1 520 ? 12.877 1.289 -12.217 1.00 98.38 520 LEU A O 1
ATOM 4102 N N . PRO A 1 521 ? 13.199 1.888 -14.363 1.00 97.56 521 PRO A N 1
ATOM 4103 C CA . PRO A 1 521 ? 13.585 3.249 -14.021 1.00 97.56 521 PRO A CA 1
ATOM 4104 C C . PRO A 1 521 ? 12.374 4.015 -13.474 1.00 97.56 521 PRO A C 1
ATOM 4106 O O . PRO A 1 521 ? 11.230 3.746 -13.841 1.00 97.56 521 PRO A O 1
ATOM 4109 N N . GLY A 1 522 ? 12.638 4.963 -12.579 1.00 96.50 522 GLY A N 1
ATOM 4110 C CA . GLY A 1 522 ? 11.634 5.853 -11.996 1.00 96.50 522 GLY A CA 1
ATOM 4111 C C . GLY A 1 522 ? 11.923 7.317 -12.317 1.00 96.50 522 GLY A C 1
ATOM 4112 O O . GLY A 1 522 ? 12.835 7.640 -13.080 1.00 96.50 522 GLY A O 1
ATOM 4113 N N . ALA A 1 523 ? 11.203 8.223 -11.658 1.00 96.06 523 ALA A N 1
ATOM 4114 C CA . ALA A 1 523 ? 11.378 9.662 -11.847 1.00 96.06 523 ALA A CA 1
ATOM 4115 C C . ALA A 1 523 ? 12.799 10.131 -11.528 1.00 96.06 523 ALA A C 1
ATOM 4117 O O . ALA A 1 523 ? 13.386 10.886 -12.298 1.00 96.06 523 ALA A O 1
ATOM 4118 N N . THR A 1 524 ? 13.357 9.642 -10.422 1.00 95.94 524 THR A N 1
ATOM 4119 C CA . THR A 1 524 ? 14.725 9.944 -9.975 1.00 95.94 524 THR A CA 1
ATOM 4120 C C . THR A 1 524 ? 15.590 8.697 -9.780 1.00 95.94 524 THR A C 1
ATOM 4122 O O . THR A 1 524 ? 16.755 8.811 -9.404 1.00 95.94 524 THR A O 1
ATOM 4125 N N . ARG A 1 525 ? 15.023 7.501 -10.012 1.00 96.19 525 ARG A N 1
ATOM 4126 C CA . ARG A 1 525 ? 15.685 6.208 -9.785 1.00 96.19 525 ARG A CA 1
ATOM 4127 C C . ARG A 1 525 ? 16.199 5.600 -11.084 1.00 96.19 525 ARG A C 1
ATOM 4129 O O . ARG A 1 525 ? 15.474 5.598 -12.076 1.00 96.19 525 ARG A O 1
ATOM 4136 N N . SER A 1 526 ? 17.402 5.030 -11.063 1.00 97.62 526 SER A N 1
ATOM 4137 C CA . SER A 1 526 ? 18.048 4.450 -12.252 1.00 97.62 526 SER A CA 1
ATOM 4138 C C . SER A 1 526 ? 17.303 3.266 -12.873 1.00 97.62 526 SER A C 1
ATOM 4140 O O . SER A 1 526 ? 17.414 3.053 -14.078 1.00 97.62 526 SER A O 1
ATOM 4142 N N . GLY A 1 527 ? 16.587 2.475 -12.068 1.00 97.44 527 GLY A N 1
ATOM 4143 C CA . GLY A 1 527 ? 16.218 1.117 -12.464 1.00 97.44 527 GLY A CA 1
ATOM 4144 C C . GLY A 1 527 ? 17.448 0.205 -12.509 1.00 97.44 527 GLY A C 1
ATOM 4145 O O . GLY A 1 527 ? 18.519 0.543 -11.990 1.00 97.44 527 GLY A O 1
ATOM 4146 N N . ASN A 1 528 ? 17.309 -0.941 -13.175 1.00 97.56 528 ASN A N 1
ATOM 4147 C CA . ASN A 1 528 ? 18.423 -1.850 -13.438 1.00 97.56 528 ASN A CA 1
ATOM 4148 C C . ASN A 1 528 ? 19.501 -1.197 -14.322 1.00 97.56 528 ASN A C 1
ATOM 4150 O O . ASN A 1 528 ? 19.252 -0.835 -15.474 1.00 97.56 528 ASN A O 1
ATOM 4154 N N . VAL A 1 529 ? 20.719 -1.144 -13.787 1.00 96.62 529 VAL A N 1
ATOM 4155 C CA . VAL A 1 529 ? 21.966 -0.767 -14.467 1.00 96.62 529 VAL A CA 1
ATOM 4156 C C . VAL A 1 529 ? 23.043 -1.813 -14.163 1.00 96.62 529 VAL A C 1
ATOM 4158 O O . VAL A 1 529 ? 22.854 -2.662 -13.292 1.00 96.62 529 VAL A O 1
ATOM 4161 N N . ASP A 1 530 ? 24.173 -1.762 -14.869 1.00 97.19 530 ASP A N 1
ATOM 4162 C CA . ASP A 1 530 ? 25.353 -2.556 -14.511 1.00 97.19 530 ASP A CA 1
ATOM 4163 C C . ASP A 1 530 ? 25.815 -2.182 -13.080 1.00 97.19 530 ASP A C 1
ATOM 4165 O O . ASP A 1 530 ? 26.041 -0.996 -12.823 1.00 97.19 530 ASP A O 1
ATOM 4169 N N . PRO A 1 531 ? 25.968 -3.136 -12.137 1.00 94.00 531 PRO A N 1
ATOM 4170 C CA . PRO A 1 531 ? 26.425 -2.843 -10.776 1.00 94.00 531 PRO A CA 1
ATOM 4171 C C . PRO A 1 531 ? 27.785 -2.132 -10.703 1.00 94.00 531 PRO A C 1
ATOM 4173 O O . PRO A 1 531 ? 28.034 -1.380 -9.762 1.00 94.00 531 PRO A O 1
ATOM 4176 N N . SER A 1 532 ? 28.664 -2.333 -11.689 1.00 94.75 532 SER A N 1
ATOM 4177 C CA . SER A 1 532 ? 29.958 -1.653 -11.773 1.00 94.75 532 SER A CA 1
ATOM 4178 C C . SER A 1 532 ? 29.858 -0.218 -12.304 1.00 94.75 532 SER A C 1
ATOM 4180 O O . SER A 1 532 ? 30.776 0.566 -12.068 1.00 94.75 532 SER A O 1
ATOM 4182 N N . LEU A 1 533 ? 28.750 0.173 -12.955 1.00 95.56 533 LEU A N 1
ATOM 4183 C CA . LEU A 1 533 ? 28.567 1.514 -13.532 1.00 95.56 533 LEU A CA 1
ATOM 4184 C C . LEU A 1 533 ? 28.766 2.622 -12.499 1.00 95.56 533 LEU A C 1
ATOM 4186 O O . LEU A 1 533 ? 29.396 3.630 -12.807 1.00 95.56 533 LEU A O 1
ATOM 4190 N N . VAL A 1 534 ? 28.263 2.441 -11.274 1.00 94.62 534 VAL A N 1
ATOM 4191 C CA . VAL A 1 534 ? 28.313 3.488 -10.242 1.00 94.62 534 VAL A CA 1
ATOM 4192 C C . VAL A 1 534 ? 29.761 3.853 -9.879 1.00 94.62 534 VAL A C 1
ATOM 4194 O O . VAL A 1 534 ? 30.090 5.033 -9.817 1.00 94.62 534 VAL A O 1
ATOM 4197 N N . PHE A 1 535 ? 30.662 2.866 -9.799 1.00 93.31 535 PHE A N 1
ATOM 4198 C CA . PHE A 1 535 ? 32.099 3.061 -9.543 1.00 93.31 535 PHE A CA 1
ATOM 4199 C C . PHE A 1 535 ? 32.854 3.718 -10.712 1.00 93.31 535 PHE A C 1
ATOM 4201 O O . PHE A 1 535 ? 33.941 4.258 -10.518 1.00 93.31 535 PHE A O 1
ATOM 4208 N N . HIS A 1 536 ? 32.296 3.675 -11.926 1.00 93.56 536 HIS A N 1
ATOM 4209 C CA . HIS A 1 536 ? 32.803 4.425 -13.080 1.00 93.56 536 HIS A CA 1
ATOM 4210 C C . HIS A 1 536 ? 32.189 5.827 -13.191 1.00 93.56 536 HIS A C 1
ATOM 4212 O O . HIS A 1 536 ? 32.809 6.716 -13.770 1.00 93.56 536 HIS A O 1
ATOM 4218 N N . TYR A 1 537 ? 30.990 6.030 -12.640 1.00 91.88 537 TYR A N 1
ATOM 4219 C CA . TYR A 1 537 ? 30.299 7.318 -12.609 1.00 91.88 537 TYR A CA 1
ATOM 4220 C C . TYR A 1 537 ? 30.903 8.267 -11.562 1.00 91.88 537 TYR A C 1
ATOM 4222 O O . TYR A 1 537 ? 31.067 9.454 -11.833 1.00 91.88 537 TYR A O 1
ATOM 4230 N N . ALA A 1 538 ? 31.276 7.750 -10.386 1.00 91.12 538 ALA A N 1
ATOM 4231 C CA . ALA A 1 538 ? 31.966 8.514 -9.349 1.00 91.12 538 ALA A CA 1
ATOM 4232 C C . ALA A 1 538 ? 32.998 7.659 -8.589 1.00 91.12 538 ALA A C 1
ATOM 4234 O O . ALA A 1 538 ? 32.781 6.483 -8.304 1.00 91.12 538 ALA A O 1
ATOM 4235 N N . SER A 1 539 ? 34.128 8.271 -8.222 1.00 84.88 539 SER A N 1
ATOM 4236 C CA . SER A 1 539 ? 35.268 7.570 -7.605 1.00 84.88 539 SER A CA 1
ATOM 4237 C C . SER A 1 539 ? 35.064 7.187 -6.134 1.00 84.88 539 SER A C 1
ATOM 4239 O O . SER A 1 539 ? 35.767 6.321 -5.623 1.00 84.88 539 SER A O 1
ATOM 4241 N N . ASP A 1 540 ? 34.138 7.856 -5.443 1.00 86.44 540 ASP A N 1
ATOM 4242 C CA . ASP A 1 540 ? 34.020 7.868 -3.976 1.00 86.44 540 ASP A CA 1
ATOM 4243 C C . ASP A 1 540 ? 32.690 7.276 -3.464 1.00 86.44 540 ASP A C 1
ATOM 4245 O O . ASP A 1 540 ? 32.267 7.520 -2.337 1.00 86.44 540 ASP A O 1
ATOM 4249 N N . VAL A 1 541 ? 32.033 6.459 -4.289 1.00 87.25 541 VAL A N 1
ATOM 4250 C CA . VAL A 1 541 ? 30.638 6.000 -4.120 1.00 87.25 541 VAL A CA 1
ATOM 4251 C C . VAL A 1 541 ? 30.322 5.237 -2.829 1.00 87.25 541 VAL A C 1
ATOM 4253 O O . VAL A 1 541 ? 29.161 5.168 -2.438 1.00 87.25 541 VAL A O 1
ATOM 4256 N N . GLY A 1 542 ? 31.335 4.687 -2.153 1.00 87.00 542 GLY A N 1
ATOM 4257 C CA . GLY A 1 542 ? 31.187 4.026 -0.850 1.00 87.00 542 GLY A CA 1
ATOM 4258 C C . GLY A 1 542 ? 31.241 4.963 0.364 1.00 87.00 542 GLY A C 1
ATOM 4259 O O . GLY A 1 542 ? 31.104 4.490 1.490 1.00 87.00 542 GLY A O 1
ATOM 4260 N N . LYS A 1 543 ? 31.481 6.268 0.176 1.00 89.94 543 LYS A N 1
ATOM 4261 C CA . LYS A 1 543 ? 31.426 7.268 1.255 1.00 89.94 543 LYS A CA 1
ATOM 4262 C C . LYS A 1 543 ? 29.978 7.666 1.547 1.00 89.94 543 LYS A C 1
ATOM 4264 O O . LYS A 1 543 ? 29.106 7.522 0.692 1.00 89.94 543 LYS A O 1
ATOM 4269 N N . LEU A 1 544 ? 29.739 8.200 2.747 1.00 88.44 544 LEU A N 1
ATOM 4270 C CA . LEU A 1 544 ? 28.469 8.850 3.073 1.00 88.44 544 LEU A CA 1
ATOM 4271 C C . LEU A 1 544 ? 28.251 10.064 2.161 1.00 88.44 544 LEU A C 1
ATOM 4273 O O . LEU A 1 544 ? 29.171 10.857 1.947 1.00 88.44 544 LEU A O 1
ATOM 4277 N N . SER A 1 545 ? 27.033 10.196 1.648 1.00 86.81 545 SER A N 1
ATOM 4278 C CA . SER A 1 545 ? 26.600 11.331 0.840 1.00 86.81 545 SER A CA 1
ATOM 4279 C C . SER A 1 545 ? 26.492 12.603 1.697 1.00 86.81 545 SER A C 1
ATOM 4281 O O . SER A 1 545 ? 26.145 12.501 2.878 1.00 86.81 545 SER A O 1
ATOM 4283 N N . PRO A 1 546 ? 26.699 13.816 1.143 1.00 83.44 546 PRO A N 1
ATOM 4284 C CA . PRO A 1 546 ? 26.479 15.075 1.866 1.00 83.44 546 PRO A CA 1
ATOM 4285 C C . PRO A 1 546 ? 25.054 15.256 2.418 1.00 83.44 546 PRO A C 1
ATOM 4287 O O . PRO A 1 546 ? 24.862 16.030 3.351 1.00 83.44 546 PRO A O 1
ATOM 4290 N N . ASN A 1 547 ? 24.072 14.538 1.861 1.00 80.62 547 ASN A N 1
ATOM 4291 C CA . ASN A 1 547 ? 22.676 14.530 2.313 1.00 80.62 547 ASN A CA 1
ATOM 4292 C C . ASN A 1 547 ? 22.394 13.499 3.430 1.00 80.62 547 ASN A C 1
ATOM 4294 O O . ASN A 1 547 ? 21.253 13.369 3.873 1.00 80.62 547 ASN A O 1
ATOM 4298 N N . SER A 1 548 ? 23.409 12.755 3.885 1.00 79.44 548 SER A N 1
ATOM 4299 C CA . SER A 1 548 ? 23.299 11.830 5.016 1.00 79.44 548 SER A CA 1
ATOM 4300 C C . SER A 1 548 ? 23.217 12.595 6.343 1.00 79.44 548 SER A C 1
ATOM 4302 O O . SER A 1 548 ? 23.924 13.580 6.555 1.00 79.44 548 SER A O 1
ATOM 4304 N N . THR A 1 549 ? 22.369 12.129 7.259 1.00 78.19 549 THR A N 1
ATOM 4305 C CA . THR A 1 549 ? 22.212 12.690 8.611 1.00 78.19 549 THR A CA 1
ATOM 4306 C C . THR A 1 549 ? 22.504 11.624 9.670 1.00 78.19 549 THR A C 1
ATOM 4308 O O . THR A 1 549 ? 22.698 10.453 9.345 1.00 78.19 549 THR A O 1
ATOM 4311 N N . SER A 1 550 ? 22.493 11.999 10.952 1.00 69.69 550 SER A N 1
ATOM 4312 C CA . SER A 1 550 ? 22.581 11.051 12.077 1.00 69.69 550 SER A CA 1
ATOM 4313 C C . SER A 1 550 ? 21.427 10.042 12.147 1.00 69.69 550 SER A C 1
ATOM 4315 O O . SER A 1 550 ? 21.528 9.070 12.881 1.00 69.69 550 SER A O 1
ATOM 4317 N N . GLU A 1 551 ? 20.338 10.284 11.415 1.00 65.31 551 GLU A N 1
ATOM 4318 C CA . GLU A 1 551 ? 19.142 9.430 11.343 1.00 65.31 551 GLU A CA 1
ATOM 4319 C C . GLU A 1 551 ? 18.962 8.797 9.949 1.00 65.31 551 GLU A C 1
ATOM 4321 O O . GLU A 1 551 ? 18.031 8.028 9.721 1.00 65.31 551 GLU A O 1
ATOM 4326 N N . LEU A 1 552 ? 19.816 9.161 8.987 1.00 74.06 552 LEU A N 1
ATOM 4327 C CA . LEU A 1 552 ? 19.724 8.757 7.588 1.00 74.06 552 LEU A CA 1
ATOM 4328 C C . LEU A 1 552 ? 21.130 8.478 7.054 1.00 74.06 552 LEU A C 1
ATOM 4330 O O . LEU A 1 552 ? 21.765 9.343 6.441 1.00 74.06 552 LEU A O 1
ATOM 4334 N N . HIS A 1 553 ? 21.617 7.261 7.274 1.00 78.94 553 HIS A N 1
ATOM 4335 C CA . HIS A 1 553 ? 22.850 6.786 6.658 1.00 78.94 553 HIS A CA 1
ATOM 4336 C C . HIS A 1 553 ? 22.612 6.500 5.176 1.00 78.94 553 HIS A C 1
ATOM 4338 O O . HIS A 1 553 ? 21.798 5.654 4.824 1.00 78.94 553 HIS A O 1
ATOM 4344 N N . LEU A 1 554 ? 23.292 7.248 4.308 1.00 84.12 554 LEU A N 1
ATOM 4345 C CA . LEU A 1 554 ? 23.129 7.152 2.861 1.00 84.12 554 LEU A CA 1
ATOM 4346 C C . LEU A 1 554 ? 24.495 7.212 2.193 1.00 84.12 554 LEU A C 1
ATOM 4348 O O . LEU A 1 554 ? 25.243 8.164 2.419 1.00 84.12 554 LEU A O 1
ATOM 4352 N N . THR A 1 555 ? 24.824 6.226 1.365 1.00 90.56 555 THR A N 1
ATOM 4353 C CA . THR A 1 555 ? 26.035 6.273 0.539 1.00 90.56 555 THR A CA 1
ATOM 4354 C C . THR A 1 555 ? 25.839 7.163 -0.685 1.00 90.56 555 THR A C 1
ATOM 4356 O O . THR A 1 555 ? 24.726 7.339 -1.184 1.00 90.56 555 THR A O 1
ATOM 4359 N N . GLU A 1 556 ? 26.929 7.708 -1.219 1.00 92.12 556 GLU A N 1
ATOM 4360 C CA . GLU A 1 556 ? 26.879 8.496 -2.455 1.00 92.12 556 GLU A CA 1
ATOM 4361 C C . GLU A 1 556 ? 26.375 7.654 -3.648 1.00 92.12 556 GLU A C 1
ATOM 4363 O O . GLU A 1 556 ? 25.648 8.163 -4.499 1.00 92.12 556 GLU A O 1
ATOM 4368 N N . ALA A 1 557 ? 26.649 6.339 -3.665 1.00 93.12 557 ALA A N 1
ATOM 4369 C CA . ALA A 1 557 ? 26.038 5.399 -4.610 1.00 93.12 557 ALA A CA 1
ATOM 4370 C C . ALA A 1 557 ? 24.501 5.438 -4.573 1.00 93.12 557 ALA A C 1
ATOM 4372 O O . ALA A 1 557 ? 23.842 5.500 -5.614 1.00 93.12 557 ALA A O 1
ATOM 4373 N N . GLU A 1 558 ? 23.920 5.380 -3.375 1.00 91.44 558 GLU A N 1
ATOM 4374 C CA . GLU A 1 558 ? 22.472 5.347 -3.193 1.00 91.44 558 GLU A CA 1
ATOM 4375 C C . GLU A 1 558 ? 21.823 6.689 -3.516 1.00 91.44 558 GLU A C 1
ATOM 4377 O O . GLU A 1 558 ? 20.748 6.689 -4.113 1.00 91.44 558 GLU A O 1
ATOM 4382 N N . GLU A 1 559 ? 22.460 7.813 -3.177 1.00 91.94 559 GLU A N 1
ATOM 4383 C CA . GLU A 1 559 ? 21.983 9.150 -3.544 1.00 91.94 559 GLU A CA 1
ATOM 4384 C C . GLU A 1 559 ? 21.932 9.314 -5.072 1.00 91.94 559 GLU A C 1
ATOM 4386 O O . GLU A 1 559 ? 20.889 9.682 -5.626 1.00 91.94 559 GLU A O 1
ATOM 4391 N N . ILE A 1 560 ? 23.016 8.953 -5.772 1.00 94.19 560 ILE A N 1
ATOM 4392 C CA . ILE A 1 560 ? 23.079 8.985 -7.240 1.00 94.19 560 ILE A CA 1
ATOM 4393 C C . ILE A 1 560 ? 21.942 8.145 -7.836 1.00 94.19 560 ILE A C 1
ATOM 4395 O O . ILE A 1 560 ? 21.150 8.645 -8.639 1.00 94.19 560 ILE A O 1
ATOM 4399 N N . LEU A 1 561 ? 21.818 6.881 -7.416 1.00 95.25 561 LEU A N 1
ATOM 4400 C CA . LEU A 1 561 ? 20.882 5.927 -8.014 1.00 95.25 561 LEU A CA 1
ATOM 4401 C C . LEU A 1 561 ? 19.415 6.120 -7.582 1.00 95.25 561 LEU A C 1
ATOM 4403 O O . LEU A 1 561 ? 18.531 5.639 -8.293 1.00 95.25 561 LEU A O 1
ATOM 4407 N N . ASN A 1 562 ? 19.126 6.819 -6.471 1.00 91.69 562 ASN A N 1
ATOM 4408 C CA . ASN A 1 562 ? 17.755 7.108 -6.011 1.00 91.69 562 ASN A CA 1
ATOM 4409 C C . ASN A 1 562 ? 17.237 8.512 -6.342 1.00 91.69 562 ASN A C 1
ATOM 4411 O O . ASN A 1 562 ? 16.020 8.675 -6.494 1.00 91.69 562 ASN A O 1
ATOM 4415 N N . LYS A 1 563 ? 18.102 9.534 -6.336 1.00 90.69 563 LYS A N 1
ATOM 4416 C CA . LYS A 1 563 ? 17.699 10.954 -6.359 1.00 90.69 563 LYS A CA 1
ATOM 4417 C C . LYS A 1 563 ? 18.203 11.715 -7.586 1.00 90.69 563 LYS A C 1
ATOM 4419 O O . LYS A 1 563 ? 17.555 12.685 -7.989 1.00 90.69 563 LYS A O 1
ATOM 4424 N N . GLN A 1 564 ? 19.317 11.282 -8.179 1.00 93.69 564 GLN A N 1
ATOM 4425 C CA . GLN A 1 564 ? 19.991 11.989 -9.277 1.00 93.69 564 GLN A CA 1
ATOM 4426 C C . GLN A 1 564 ? 19.900 11.266 -10.636 1.00 93.69 564 GLN A C 1
ATOM 4428 O O . GLN A 1 564 ? 20.367 11.796 -11.642 1.00 93.69 564 GLN A O 1
ATOM 4433 N N . ALA A 1 565 ? 19.277 10.086 -10.685 1.00 96.12 565 ALA A N 1
ATOM 4434 C CA . ALA A 1 565 ? 19.100 9.273 -11.887 1.00 96.12 565 ALA A CA 1
ATOM 4435 C C . ALA A 1 565 ? 17.665 9.396 -12.453 1.00 96.12 565 ALA A C 1
ATOM 4437 O O . ALA A 1 565 ? 17.001 10.423 -12.293 1.00 96.12 565 ALA A O 1
ATOM 4438 N N . GLY A 1 566 ? 17.174 8.343 -13.117 1.00 96.81 566 GLY A N 1
ATOM 4439 C CA . GLY A 1 566 ? 15.815 8.275 -13.661 1.00 96.81 566 GLY A CA 1
ATOM 4440 C C . GLY A 1 566 ? 15.574 9.191 -14.860 1.00 96.81 566 GLY A C 1
ATOM 4441 O O . GLY A 1 566 ? 16.497 9.802 -15.395 1.00 96.81 566 GLY A O 1
ATOM 4442 N N . TRP A 1 567 ? 14.321 9.316 -15.300 1.00 97.75 567 TRP A N 1
ATOM 4443 C CA . TRP A 1 567 ? 14.011 10.179 -16.448 1.00 97.75 567 TRP A CA 1
ATOM 4444 C C . TRP A 1 567 ? 14.236 11.671 -16.171 1.00 97.75 567 TRP A C 1
ATOM 4446 O O . TRP A 1 567 ? 14.450 12.430 -17.119 1.00 97.75 567 TRP A O 1
ATOM 4456 N N . LYS A 1 568 ? 14.276 12.105 -14.902 1.00 97.44 568 LYS A N 1
ATOM 4457 C CA . LYS A 1 568 ? 14.639 13.482 -14.533 1.00 97.44 568 LYS A CA 1
ATOM 4458 C C . LYS A 1 568 ? 16.044 13.859 -15.009 1.00 97.44 568 LYS A C 1
ATOM 4460 O O . LYS A 1 568 ? 16.215 14.985 -15.466 1.00 97.44 568 LYS A O 1
ATOM 4465 N N . SER A 1 569 ? 17.029 12.958 -14.946 1.00 96.88 569 SER A N 1
ATOM 4466 C CA . SER A 1 569 ? 18.397 13.281 -15.388 1.00 96.88 569 SER A CA 1
ATOM 4467 C C . SER A 1 569 ? 18.513 13.452 -16.909 1.00 96.88 569 SER A C 1
ATOM 4469 O O . SER A 1 569 ? 19.386 14.178 -17.376 1.00 96.88 569 SER A O 1
ATOM 4471 N N . LEU A 1 570 ? 17.601 12.842 -17.675 1.00 96.75 570 LEU A N 1
ATOM 4472 C CA . LEU A 1 570 ? 17.521 12.972 -19.134 1.00 96.75 570 LEU A CA 1
ATOM 4473 C C . LEU A 1 570 ? 16.696 14.192 -19.577 1.00 96.75 570 LEU A C 1
ATOM 4475 O O . LEU A 1 570 ? 17.031 14.843 -20.563 1.00 96.75 570 LEU A O 1
ATOM 4479 N N . THR A 1 571 ? 15.597 14.484 -18.876 1.00 97.56 571 THR A N 1
ATOM 4480 C CA . THR A 1 571 ? 14.547 15.417 -19.338 1.00 97.56 571 THR A CA 1
ATOM 4481 C C . THR A 1 571 ? 14.451 16.717 -18.543 1.00 97.56 571 THR A C 1
ATOM 4483 O O . THR A 1 571 ? 13.794 17.654 -18.987 1.00 97.56 571 THR A O 1
ATOM 4486 N N . GLY A 1 572 ? 15.059 16.782 -17.356 1.00 96.00 572 GLY A N 1
ATOM 4487 C CA . GLY A 1 572 ? 14.903 17.882 -16.401 1.00 96.00 572 GLY A CA 1
ATOM 4488 C C . GLY A 1 572 ? 13.610 17.840 -15.572 1.00 96.00 572 GLY A C 1
ATOM 4489 O O . GLY A 1 572 ? 13.499 18.591 -14.605 1.00 96.00 572 GLY A O 1
ATOM 4490 N N . THR A 1 573 ? 12.653 16.955 -15.883 1.00 94.88 573 THR A N 1
ATOM 4491 C CA . THR A 1 573 ? 11.348 16.871 -15.201 1.00 94.88 573 THR A CA 1
ATOM 4492 C C . THR A 1 573 ? 11.092 15.497 -14.585 1.00 94.88 573 THR A C 1
ATOM 4494 O O . THR A 1 573 ? 11.520 14.467 -15.096 1.00 94.88 573 THR A O 1
ATOM 4497 N N . THR A 1 574 ? 10.361 15.461 -13.471 1.00 94.56 574 THR A N 1
ATOM 4498 C CA . THR A 1 574 ? 9.833 14.217 -12.887 1.00 94.56 574 THR A CA 1
ATOM 4499 C C . THR A 1 574 ? 8.466 13.834 -13.460 1.00 94.56 574 THR A C 1
ATOM 4501 O O . THR A 1 574 ? 8.044 12.688 -13.298 1.00 94.56 574 THR A O 1
ATOM 4504 N N . ASN A 1 575 ? 7.770 14.755 -14.140 1.00 94.81 575 ASN A N 1
ATOM 4505 C CA . ASN A 1 575 ? 6.407 14.552 -14.626 1.00 94.81 575 ASN A CA 1
ATOM 4506 C C . ASN A 1 575 ? 6.384 13.742 -15.933 1.00 94.81 575 ASN A C 1
ATOM 4508 O O . ASN A 1 575 ? 6.599 14.278 -17.021 1.00 94.81 575 ASN A O 1
ATOM 4512 N N . PHE A 1 576 ? 6.059 12.452 -15.827 1.00 95.88 576 PHE A N 1
ATOM 4513 C CA . PHE A 1 576 ? 5.971 11.560 -16.984 1.00 95.88 576 PHE A CA 1
ATOM 4514 C C . PHE A 1 576 ? 4.847 11.937 -17.968 1.00 95.88 576 PHE A C 1
ATOM 4516 O O . PHE A 1 576 ? 4.967 11.654 -19.155 1.00 95.88 576 PHE A O 1
ATOM 4523 N N . GLY A 1 577 ? 3.790 12.630 -17.526 1.00 95.25 577 GLY A N 1
ATOM 4524 C CA . GLY A 1 577 ? 2.752 13.142 -18.429 1.00 95.25 577 GLY A CA 1
ATOM 4525 C C . GLY A 1 577 ? 3.320 14.140 -19.441 1.00 95.25 577 GLY A C 1
ATOM 4526 O O . GLY A 1 577 ? 3.069 14.017 -20.635 1.00 95.25 577 GLY A O 1
ATOM 4527 N N . THR A 1 578 ? 4.182 15.055 -18.981 1.00 95.94 578 THR A N 1
ATOM 4528 C CA . THR A 1 578 ? 4.921 15.991 -19.845 1.00 95.94 578 THR A CA 1
ATOM 4529 C C . THR A 1 578 ? 5.863 15.263 -20.806 1.00 95.94 578 THR A C 1
ATOM 4531 O O . THR A 1 578 ? 5.993 15.664 -21.958 1.00 95.94 578 THR A O 1
ATOM 4534 N N . ILE A 1 579 ? 6.498 14.175 -20.359 1.00 97.19 579 ILE A N 1
ATOM 4535 C CA . ILE A 1 579 ? 7.379 13.344 -21.195 1.00 97.19 579 ILE A CA 1
ATOM 4536 C C . ILE A 1 579 ? 6.575 12.638 -22.292 1.00 97.19 579 ILE A C 1
ATOM 4538 O O . ILE A 1 579 ? 6.952 12.698 -23.459 1.00 97.19 579 ILE A O 1
ATOM 4542 N N . ALA A 1 580 ? 5.433 12.043 -21.944 1.00 95.12 580 ALA A N 1
ATOM 4543 C CA . ALA A 1 580 ? 4.570 11.321 -22.873 1.00 95.12 580 ALA A CA 1
ATOM 4544 C C . ALA A 1 580 ? 4.018 12.200 -24.010 1.00 95.12 580 ALA A C 1
ATOM 4546 O O . ALA A 1 580 ? 3.818 11.699 -25.120 1.00 95.12 580 ALA A O 1
ATOM 4547 N N . THR A 1 581 ? 3.789 13.493 -23.766 1.00 95.38 581 THR A N 1
ATOM 4548 C CA . THR A 1 581 ? 3.244 14.440 -24.758 1.00 95.38 581 THR A CA 1
ATOM 4549 C C . THR A 1 581 ? 4.298 15.306 -25.452 1.00 95.38 581 THR A C 1
ATOM 4551 O O . THR A 1 581 ? 3.934 16.099 -26.315 1.00 95.38 581 THR A O 1
ATOM 4554 N N . SER A 1 582 ? 5.578 15.208 -25.080 1.00 95.62 582 SER A N 1
ATOM 4555 C CA . SER A 1 582 ? 6.641 16.054 -25.636 1.00 95.62 582 SER A CA 1
ATOM 4556 C C . SER A 1 582 ? 7.271 15.454 -26.894 1.00 95.62 582 SER A C 1
ATOM 4558 O O . SER A 1 582 ? 7.473 14.243 -26.999 1.00 95.62 582 SER A O 1
ATOM 4560 N N . ASP A 1 583 ? 7.631 16.324 -27.838 1.00 94.44 583 ASP A N 1
ATOM 4561 C CA . ASP A 1 583 ? 8.374 15.961 -29.046 1.00 94.44 583 ASP A CA 1
ATOM 4562 C C . ASP A 1 583 ? 9.903 16.075 -28.894 1.00 94.44 583 ASP A C 1
ATOM 4564 O O . ASP A 1 583 ? 10.630 15.660 -29.805 1.00 94.44 583 ASP A O 1
ATOM 4568 N N . GLU A 1 584 ? 10.390 16.589 -27.758 1.00 97.31 584 GLU A N 1
ATOM 4569 C CA . GLU A 1 584 ? 11.816 16.792 -27.475 1.00 97.31 584 GLU A CA 1
ATOM 4570 C C . GLU A 1 584 ? 12.618 15.478 -27.548 1.00 97.31 584 GLU A C 1
ATOM 4572 O O . GLU A 1 584 ? 12.193 14.472 -26.965 1.00 97.31 584 GLU A O 1
ATOM 4577 N N . PRO A 1 585 ? 13.811 15.451 -28.181 1.00 98.12 585 PRO A N 1
ATOM 4578 C CA . PRO A 1 585 ? 14.595 14.223 -28.345 1.00 98.12 585 PRO A CA 1
ATOM 4579 C C . PRO A 1 585 ? 14.917 13.502 -27.029 1.00 98.12 585 PRO A C 1
ATOM 4581 O O . PRO A 1 585 ? 14.890 12.274 -26.976 1.00 98.12 585 PRO A O 1
ATOM 4584 N N . THR A 1 586 ? 15.176 14.248 -25.951 1.00 98.12 586 THR A N 1
ATOM 4585 C CA . THR A 1 586 ? 15.440 13.670 -24.622 1.00 98.12 586 THR A CA 1
ATOM 4586 C C . THR A 1 586 ? 14.195 13.067 -23.979 1.00 98.12 586 THR A C 1
ATOM 4588 O O . THR A 1 586 ? 14.301 12.084 -23.249 1.00 98.12 586 THR A O 1
ATOM 4591 N N . HIS A 1 587 ? 13.017 13.631 -24.256 1.00 98.31 587 HIS A N 1
ATOM 4592 C CA . HIS A 1 587 ? 11.746 13.147 -23.723 1.00 98.31 587 HIS A CA 1
ATOM 4593 C C . HIS A 1 587 ? 11.309 11.881 -24.463 1.00 98.31 587 HIS A C 1
ATOM 4595 O O . HIS A 1 587 ? 10.938 10.907 -23.814 1.00 98.31 587 HIS A O 1
ATOM 4601 N N . LYS A 1 588 ? 11.470 11.845 -25.793 1.00 98.12 588 LYS A N 1
ATOM 4602 C CA . LYS A 1 588 ? 11.311 10.622 -26.596 1.00 98.12 588 LYS A CA 1
ATOM 4603 C C . LYS A 1 588 ? 12.234 9.509 -26.110 1.00 98.12 588 LYS A C 1
ATOM 4605 O O . LYS A 1 588 ? 11.745 8.450 -25.745 1.00 98.12 588 LYS A O 1
ATOM 4610 N N . LEU A 1 589 ? 13.532 9.786 -25.963 1.00 98.38 589 LEU A N 1
ATOM 4611 C CA . LEU A 1 589 ? 14.492 8.810 -25.439 1.00 98.38 589 LEU A CA 1
ATOM 4612 C C . LEU A 1 589 ? 14.099 8.279 -24.048 1.00 98.38 589 LEU A C 1
ATOM 4614 O O . LEU A 1 589 ? 14.172 7.077 -23.808 1.00 98.38 589 LEU A O 1
ATOM 4618 N N . ALA A 1 590 ? 13.669 9.150 -23.130 1.00 98.44 590 ALA A N 1
ATOM 4619 C CA . ALA A 1 590 ? 13.228 8.734 -21.799 1.00 98.44 590 ALA A CA 1
ATOM 4620 C C . ALA A 1 590 ? 11.941 7.888 -21.834 1.00 98.44 590 ALA A C 1
ATOM 4622 O O . ALA A 1 590 ? 11.818 6.935 -21.062 1.00 98.44 590 ALA A O 1
ATOM 4623 N N . PHE A 1 591 ? 11.006 8.212 -22.733 1.00 98.44 591 PHE A N 1
ATOM 4624 C CA . PHE A 1 591 ? 9.795 7.431 -22.968 1.00 98.44 591 PHE A CA 1
ATOM 4625 C C . PHE A 1 591 ? 10.144 6.046 -23.528 1.00 98.44 591 PHE A C 1
ATOM 4627 O O . PHE A 1 591 ? 9.792 5.041 -22.916 1.00 98.44 591 PHE A O 1
ATOM 4634 N N . ASP A 1 592 ? 10.913 5.990 -24.618 1.00 98.38 592 ASP A N 1
ATOM 4635 C CA . ASP A 1 592 ? 11.312 4.756 -25.302 1.00 98.38 592 ASP A CA 1
ATOM 4636 C C . ASP A 1 592 ? 12.081 3.808 -24.364 1.00 98.38 592 ASP A C 1
ATOM 4638 O O . ASP A 1 592 ? 11.799 2.610 -24.325 1.00 98.38 592 ASP A O 1
ATOM 4642 N N . ILE A 1 593 ? 12.992 4.339 -23.532 1.00 98.44 593 ILE A N 1
ATOM 4643 C CA . ILE A 1 593 ? 13.683 3.565 -22.485 1.00 98.44 593 ILE A CA 1
ATOM 4644 C C . ILE A 1 593 ? 12.683 2.972 -21.484 1.00 98.44 593 ILE A C 1
ATOM 4646 O O . ILE A 1 593 ? 12.819 1.809 -21.105 1.00 98.44 593 ILE A O 1
ATOM 4650 N N . PHE A 1 594 ? 11.688 3.736 -21.025 1.00 98.56 594 PHE A N 1
ATOM 4651 C CA . PHE A 1 594 ? 10.716 3.227 -20.055 1.00 98.56 594 PHE A CA 1
ATOM 4652 C C . PHE A 1 594 ? 9.837 2.121 -20.657 1.00 98.56 594 PHE A C 1
ATOM 4654 O O . PHE A 1 594 ? 9.661 1.081 -20.020 1.00 98.56 594 PHE A O 1
ATOM 4661 N N . ILE A 1 595 ? 9.359 2.304 -21.893 1.00 98.50 595 ILE A N 1
ATOM 4662 C CA . ILE A 1 595 ? 8.571 1.302 -22.627 1.00 98.50 595 ILE A CA 1
ATOM 4663 C C . ILE A 1 595 ? 9.378 0.012 -22.830 1.00 98.50 595 ILE A C 1
ATOM 4665 O O . ILE A 1 595 ? 8.890 -1.063 -22.482 1.00 98.50 595 ILE A O 1
ATOM 4669 N N . ASP A 1 596 ? 10.626 0.106 -23.304 1.00 98.62 596 ASP A N 1
ATOM 4670 C CA . ASP A 1 596 ? 11.513 -1.049 -23.503 1.00 98.62 596 ASP A CA 1
ATOM 4671 C C . ASP A 1 596 ? 11.719 -1.848 -22.205 1.00 98.62 596 ASP A C 1
ATOM 4673 O O . ASP A 1 596 ? 11.537 -3.070 -22.181 1.00 98.62 596 ASP A O 1
ATOM 4677 N N . ARG A 1 597 ? 12.019 -1.163 -21.091 1.00 98.44 597 ARG A N 1
ATOM 4678 C CA . ARG A 1 597 ? 12.213 -1.833 -19.796 1.00 98.44 597 ARG A CA 1
ATOM 4679 C C . ARG A 1 597 ? 10.928 -2.481 -19.284 1.00 98.44 597 ARG A C 1
ATOM 4681 O O . ARG A 1 597 ? 10.998 -3.599 -18.775 1.00 98.44 597 ARG A O 1
ATOM 4688 N N . VAL A 1 598 ? 9.767 -1.841 -19.451 1.00 98.75 598 VAL A N 1
ATOM 4689 C CA . VAL A 1 598 ? 8.459 -2.440 -19.122 1.00 98.75 598 VAL A CA 1
ATOM 4690 C C . VAL A 1 598 ? 8.218 -3.705 -19.951 1.00 98.75 598 VAL A C 1
ATOM 4692 O O . VAL A 1 598 ? 7.930 -4.759 -19.380 1.00 98.75 598 VAL A O 1
ATOM 4695 N N . CYS A 1 599 ? 8.415 -3.648 -21.268 1.00 98.75 599 CYS A N 1
ATOM 4696 C CA . CYS A 1 599 ? 8.216 -4.791 -22.162 1.00 98.75 599 CYS A CA 1
ATOM 4697 C C . CYS A 1 599 ? 9.179 -5.951 -21.862 1.00 98.75 599 CYS A C 1
ATOM 4699 O O . CYS A 1 599 ? 8.768 -7.113 -21.890 1.00 98.75 599 CYS A O 1
ATOM 4701 N N . GLY A 1 600 ? 10.427 -5.659 -21.478 1.00 98.69 600 GLY A N 1
ATOM 4702 C CA . GLY A 1 600 ? 11.387 -6.665 -21.015 1.00 98.69 600 GLY A CA 1
ATOM 4703 C C . GLY A 1 600 ? 10.901 -7.448 -19.786 1.00 98.69 600 GLY A C 1
ATOM 4704 O O . GLY A 1 600 ? 11.021 -8.676 -19.748 1.00 98.69 600 GLY A O 1
ATOM 4705 N N . PHE A 1 601 ? 10.289 -6.771 -18.806 1.00 98.75 601 PHE A N 1
ATOM 4706 C CA . PHE A 1 601 ? 9.679 -7.446 -17.654 1.00 98.75 601 PHE A CA 1
ATOM 4707 C C . PHE A 1 601 ? 8.414 -8.226 -18.027 1.00 98.75 601 PHE A C 1
ATOM 4709 O O . PHE A 1 601 ? 8.264 -9.353 -17.562 1.00 98.75 601 PHE A O 1
ATOM 4716 N N . ILE A 1 602 ? 7.549 -7.700 -18.903 1.00 98.75 602 ILE A N 1
ATOM 4717 C CA . ILE A 1 602 ? 6.360 -8.430 -19.385 1.00 98.75 602 ILE A CA 1
ATOM 4718 C C . ILE A 1 602 ? 6.770 -9.733 -20.079 1.00 98.75 602 ILE A C 1
ATOM 4720 O O . ILE A 1 602 ? 6.232 -10.788 -19.751 1.00 98.75 602 ILE A O 1
ATOM 4724 N N . GLY A 1 603 ? 7.751 -9.691 -20.987 1.00 98.62 603 GLY A N 1
ATOM 4725 C CA . GLY A 1 603 ? 8.251 -10.883 -21.678 1.00 98.62 603 GLY A CA 1
ATOM 4726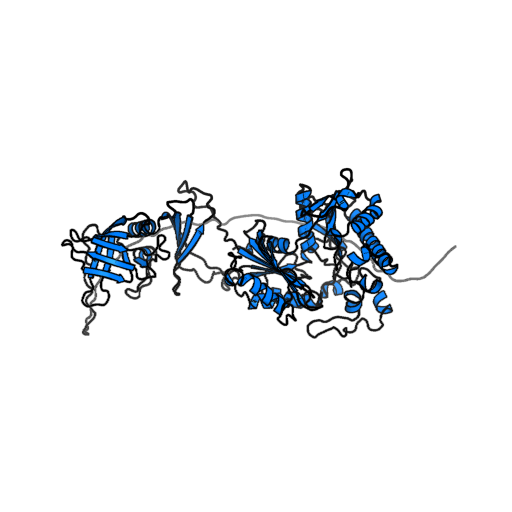 C C . GLY A 1 603 ? 8.832 -11.924 -20.717 1.00 98.62 603 GLY A C 1
ATOM 4727 O O . GLY A 1 603 ? 8.489 -13.104 -20.805 1.00 98.62 603 GLY A O 1
ATOM 4728 N N . SER A 1 604 ? 9.645 -11.485 -19.750 1.00 98.38 604 SER A N 1
ATOM 4729 C CA . SER A 1 604 ? 10.171 -12.350 -18.684 1.00 98.38 604 SER A CA 1
ATOM 4730 C C . SER A 1 604 ? 9.042 -13.008 -17.879 1.00 98.38 604 SER A C 1
ATOM 4732 O O . SER A 1 604 ? 8.999 -14.228 -17.723 1.00 98.38 604 SER A O 1
ATOM 4734 N N . TYR A 1 605 ? 8.069 -12.218 -17.425 1.00 98.75 605 TYR A N 1
ATOM 4735 C CA . TYR A 1 605 ? 6.984 -12.685 -16.563 1.00 98.75 605 TYR A CA 1
ATOM 4736 C C . TYR A 1 605 ? 5.954 -13.547 -17.284 1.00 98.75 605 TYR A C 1
ATOM 4738 O O . TYR A 1 605 ? 5.431 -14.487 -16.689 1.00 98.75 605 TYR A O 1
ATOM 4746 N N . PHE A 1 606 ? 5.741 -13.329 -18.579 1.00 98.56 606 PHE A N 1
ATOM 4747 C CA . PHE A 1 606 ? 4.950 -14.226 -19.414 1.00 98.56 606 PHE A CA 1
ATOM 4748 C C . PHE A 1 606 ? 5.573 -15.630 -19.475 1.00 98.56 606 PHE A C 1
ATOM 4750 O O . PHE A 1 606 ? 4.862 -16.625 -19.334 1.00 98.56 606 PHE A O 1
ATOM 4757 N N . VAL A 1 607 ? 6.903 -15.727 -19.610 1.00 98.12 607 VAL A N 1
ATOM 4758 C CA . VAL A 1 607 ? 7.628 -17.011 -19.565 1.00 98.12 607 VAL A CA 1
ATOM 4759 C C . VAL A 1 607 ? 7.588 -17.625 -18.161 1.00 98.12 607 VAL A C 1
ATOM 4761 O O . VAL A 1 607 ? 7.314 -18.817 -18.031 1.00 98.12 607 VAL A O 1
ATOM 4764 N N . THR A 1 608 ? 7.775 -16.825 -17.107 1.00 96.69 608 THR A N 1
ATOM 4765 C CA . THR A 1 608 ? 7.668 -17.259 -15.700 1.00 96.69 608 THR A CA 1
ATOM 4766 C C . THR A 1 608 ? 6.294 -17.849 -15.359 1.00 96.69 608 THR A C 1
ATOM 4768 O O . THR A 1 608 ? 6.209 -18.834 -14.624 1.00 96.69 608 THR A O 1
ATOM 4771 N N . LEU A 1 609 ? 5.219 -17.297 -15.931 1.00 97.75 609 LEU A N 1
ATOM 4772 C CA . LEU A 1 609 ? 3.845 -17.803 -15.812 1.00 97.75 609 LEU A CA 1
ATOM 4773 C C . LEU A 1 609 ? 3.510 -18.903 -16.845 1.00 97.75 609 LEU A C 1
ATOM 4775 O O . LEU A 1 609 ? 2.361 -19.325 -16.961 1.00 97.75 609 LEU A O 1
ATOM 4779 N N . GLY A 1 610 ? 4.490 -19.392 -17.615 1.00 96.62 610 GLY A N 1
ATOM 4780 C CA . GLY A 1 610 ? 4.304 -20.466 -18.599 1.00 96.62 610 GLY A CA 1
ATOM 4781 C C . GLY A 1 610 ? 3.353 -20.113 -19.750 1.00 96.62 610 GLY A C 1
ATOM 4782 O O . GLY A 1 610 ? 2.727 -21.005 -20.322 1.00 96.62 610 GLY A O 1
ATOM 4783 N N . GLY A 1 611 ? 3.194 -18.822 -20.058 1.00 95.88 611 GLY A N 1
ATOM 4784 C CA . GLY A 1 611 ? 2.225 -18.306 -21.027 1.00 95.88 611 GLY A CA 1
ATOM 4785 C C . GLY A 1 611 ? 0.759 -18.415 -20.589 1.00 95.88 611 GLY A C 1
ATOM 4786 O O . GLY A 1 611 ? -0.138 -18.250 -21.418 1.00 95.88 611 GLY A O 1
ATOM 4787 N N . GLN A 1 612 ? 0.501 -18.709 -19.309 1.00 95.25 612 GLN A N 1
ATOM 4788 C CA . GLN A 1 612 ? -0.831 -18.713 -18.704 1.00 95.25 612 GLN A CA 1
ATOM 4789 C C . GLN A 1 612 ? -1.042 -17.382 -17.981 1.00 95.25 612 GLN A C 1
ATOM 4791 O O . GLN A 1 612 ? -0.767 -17.257 -16.791 1.00 95.25 612 GLN A O 1
ATOM 4796 N N . VAL A 1 613 ? -1.479 -16.369 -18.729 1.00 97.56 613 VAL A N 1
ATOM 4797 C CA . VAL A 1 613 ? -1.741 -15.021 -18.210 1.00 97.56 613 VAL A CA 1
ATOM 4798 C C . VAL A 1 613 ? -3.192 -14.660 -18.499 1.00 97.56 613 VAL A C 1
ATOM 4800 O O . VAL A 1 613 ? -3.595 -14.582 -19.657 1.00 97.56 613 VAL A O 1
ATOM 4803 N N . ASP A 1 614 ? -3.971 -14.432 -17.451 1.00 97.12 614 ASP A N 1
ATOM 4804 C CA . ASP A 1 614 ? -5.369 -14.016 -17.532 1.00 97.12 614 ASP A CA 1
ATOM 4805 C C . ASP A 1 614 ? -5.482 -12.554 -17.966 1.00 97.12 614 ASP A C 1
ATOM 4807 O O . ASP A 1 614 ? -6.290 -12.217 -18.833 1.00 97.12 614 ASP A O 1
ATOM 4811 N N . ALA A 1 615 ? -4.639 -11.691 -17.391 1.00 97.88 615 ALA A N 1
ATOM 4812 C CA . ALA A 1 615 ? -4.612 -10.268 -17.690 1.00 97.88 615 ALA A CA 1
ATOM 4813 C C . ALA A 1 615 ? -3.206 -9.653 -17.602 1.00 97.88 615 ALA A C 1
ATOM 4815 O O . ALA A 1 615 ? -2.414 -9.979 -16.712 1.00 97.88 615 ALA A O 1
ATOM 4816 N N . LEU A 1 616 ? -2.946 -8.701 -18.500 1.00 98.56 616 LEU A N 1
ATOM 4817 C CA . LEU A 1 616 ? -1.959 -7.641 -18.304 1.00 98.56 616 LEU A CA 1
ATOM 4818 C C . LEU A 1 616 ? -2.675 -6.445 -17.668 1.00 98.56 616 LEU A C 1
ATOM 4820 O O . LEU A 1 616 ? -3.658 -5.950 -18.224 1.00 98.56 616 LEU A O 1
ATOM 4824 N N . VAL A 1 617 ? -2.208 -5.999 -16.503 1.00 98.81 617 VAL A N 1
ATOM 4825 C CA . VAL A 1 617 ? -2.882 -4.969 -15.701 1.00 98.81 617 VAL A CA 1
ATOM 4826 C C . VAL A 1 617 ? -1.986 -3.747 -15.545 1.00 98.81 617 VAL A C 1
ATOM 4828 O O . VAL A 1 617 ? -0.901 -3.841 -14.975 1.00 98.81 617 VAL A O 1
ATOM 4831 N N . PHE A 1 618 ? -2.455 -2.593 -16.012 1.00 98.81 618 PHE A N 1
ATOM 4832 C CA . PHE A 1 618 ? -1.818 -1.295 -15.800 1.00 98.81 618 PHE A CA 1
ATOM 4833 C C . PHE A 1 618 ? -2.411 -0.605 -14.572 1.00 98.81 618 PHE A C 1
ATOM 4835 O O . PHE A 1 618 ? -3.627 -0.542 -14.418 1.00 98.81 618 PHE A O 1
ATOM 4842 N N . ALA A 1 619 ? -1.557 -0.079 -13.705 1.00 98.31 619 ALA A N 1
ATOM 4843 C CA . ALA A 1 619 ? -1.943 0.486 -12.420 1.00 98.31 619 ALA A CA 1
ATOM 4844 C C . ALA A 1 619 ? -1.009 1.635 -12.013 1.00 98.31 619 ALA A C 1
ATOM 4846 O O . ALA A 1 619 ? 0.068 1.808 -12.596 1.00 98.31 619 ALA A O 1
ATOM 4847 N N . GLY A 1 620 ? -1.401 2.411 -11.002 1.00 94.50 620 GLY A N 1
ATOM 4848 C CA . GLY A 1 620 ? -0.635 3.555 -10.519 1.00 94.50 620 GLY A CA 1
ATOM 4849 C C . GLY A 1 620 ? -0.731 4.768 -11.450 1.00 94.50 620 GLY A C 1
ATOM 4850 O O . GLY A 1 620 ? -1.173 4.687 -12.597 1.00 94.50 620 GLY A O 1
ATOM 4851 N N . GLY A 1 621 ? -0.302 5.933 -10.960 1.00 93.06 621 GLY A N 1
ATOM 4852 C CA . GLY A 1 621 ? -0.624 7.225 -11.581 1.00 93.06 621 GLY A CA 1
ATOM 4853 C C . GLY A 1 621 ? -0.183 7.429 -13.041 1.00 93.06 621 GLY A C 1
ATOM 4854 O O . GLY A 1 621 ? -0.773 8.269 -13.718 1.00 93.06 621 GLY A O 1
ATOM 4855 N N . ILE A 1 622 ? 0.814 6.691 -13.544 1.00 96.81 622 ILE A N 1
ATOM 4856 C CA . ILE A 1 622 ? 1.197 6.677 -14.968 1.00 96.81 622 ILE A CA 1
ATOM 4857 C C . ILE A 1 622 ? 0.380 5.627 -15.731 1.00 96.81 622 ILE A C 1
ATOM 4859 O O . ILE A 1 622 ? -0.158 5.938 -16.794 1.00 96.81 622 ILE A O 1
ATOM 4863 N N . GLY A 1 623 ? 0.260 4.407 -15.194 1.00 97.12 623 GLY A N 1
ATOM 4864 C CA . GLY A 1 623 ? -0.462 3.302 -15.836 1.00 97.12 623 GLY A CA 1
ATOM 4865 C C . GLY A 1 623 ? -1.956 3.583 -16.010 1.00 97.12 623 GLY A C 1
ATOM 4866 O O . GLY A 1 623 ? -2.539 3.232 -17.034 1.00 97.12 623 GLY A O 1
ATOM 4867 N N . GLU A 1 624 ? -2.558 4.294 -15.059 1.00 95.81 624 GLU A N 1
ATOM 4868 C CA . GLU A 1 624 ? -3.957 4.732 -15.091 1.00 95.81 624 GLU A CA 1
ATOM 4869 C C . GLU A 1 624 ? -4.202 5.876 -16.086 1.00 95.81 624 GLU A C 1
ATOM 4871 O O . GLU A 1 624 ? -5.230 5.895 -16.764 1.00 95.81 624 GLU A O 1
ATOM 4876 N N . LYS A 1 625 ? -3.261 6.822 -16.215 1.00 95.00 625 LYS A N 1
ATOM 4877 C CA . LYS A 1 625 ? -3.484 8.088 -16.940 1.00 95.00 625 LYS A CA 1
ATOM 4878 C C . LYS A 1 625 ? -2.905 8.136 -18.354 1.00 95.00 625 LYS A C 1
ATOM 4880 O O . LYS A 1 625 ? -3.376 8.938 -19.150 1.00 95.00 625 LYS A O 1
ATOM 4885 N N . SER A 1 626 ? -1.890 7.331 -18.677 1.00 96.38 626 SER A N 1
ATOM 4886 C CA . SER A 1 626 ? -1.214 7.385 -19.980 1.00 96.38 626 SER A CA 1
ATOM 4887 C C . SER A 1 626 ? -1.702 6.290 -20.932 1.00 96.38 626 SER A C 1
ATOM 4889 O O . SER A 1 626 ? -1.126 5.206 -21.032 1.00 96.38 626 SER A O 1
ATOM 4891 N N . ASP A 1 627 ? -2.753 6.616 -21.679 1.00 96.88 627 ASP A N 1
ATOM 4892 C CA . ASP A 1 627 ? -3.279 5.848 -22.812 1.00 96.88 627 ASP A CA 1
ATOM 4893 C C . ASP A 1 627 ? -2.200 5.524 -23.865 1.00 96.88 627 ASP A C 1
ATOM 4895 O O . ASP A 1 627 ? -2.076 4.374 -24.293 1.00 96.88 627 ASP A O 1
ATOM 4899 N N . LYS A 1 628 ? -1.357 6.505 -24.217 1.00 96.88 628 LYS A N 1
ATOM 4900 C CA . LYS A 1 628 ? -0.228 6.362 -25.148 1.00 96.88 628 LYS A CA 1
ATOM 4901 C C . LYS A 1 628 ? 0.798 5.336 -24.662 1.00 96.88 628 LYS A C 1
ATOM 4903 O O . LYS A 1 628 ? 1.296 4.552 -25.470 1.00 96.88 628 LYS A O 1
ATOM 4908 N N . LEU A 1 629 ? 1.108 5.316 -23.362 1.00 97.88 629 LEU A N 1
ATOM 4909 C CA . LEU A 1 629 ? 2.013 4.319 -22.785 1.00 97.88 629 LEU A CA 1
ATOM 4910 C C . LEU A 1 629 ? 1.405 2.921 -22.860 1.00 97.88 629 LEU A C 1
ATOM 4912 O O . LEU A 1 629 ? 2.068 2.008 -23.349 1.00 97.88 629 LEU A O 1
ATOM 4916 N N . ARG A 1 630 ? 0.144 2.755 -22.433 1.00 98.25 630 ARG A N 1
ATOM 4917 C CA . ARG A 1 630 ? -0.550 1.460 -22.520 1.00 98.25 630 ARG A CA 1
ATOM 4918 C C . ARG A 1 630 ? -0.548 0.940 -23.953 1.00 98.25 630 ARG A C 1
ATOM 4920 O O . ARG A 1 630 ? -0.198 -0.215 -24.182 1.00 98.25 630 ARG A O 1
ATOM 4927 N N . ARG A 1 631 ? -0.847 1.819 -24.917 1.00 98.00 631 ARG A N 1
ATOM 4928 C CA . ARG A 1 631 ? -0.849 1.493 -26.344 1.00 98.00 631 ARG A CA 1
ATOM 4929 C C . ARG A 1 631 ? 0.509 0.998 -26.834 1.00 98.00 631 ARG A C 1
ATOM 4931 O O . ARG A 1 631 ? 0.569 -0.079 -27.417 1.00 98.00 631 ARG A O 1
ATOM 4938 N N . GLN A 1 632 ? 1.593 1.730 -26.571 1.00 98.12 632 GLN A N 1
ATOM 4939 C CA . GLN A 1 632 ? 2.921 1.324 -27.049 1.00 98.12 632 GLN A CA 1
ATOM 4940 C C . GLN A 1 632 ? 3.451 0.054 -26.368 1.00 98.12 632 GLN A C 1
ATOM 4942 O O . GLN A 1 632 ? 4.031 -0.791 -27.047 1.00 98.12 632 GLN A O 1
ATOM 4947 N N . VAL A 1 633 ? 3.204 -0.126 -25.064 1.00 98.56 633 VAL A N 1
ATOM 4948 C CA . VAL A 1 633 ? 3.571 -1.361 -24.349 1.00 98.56 633 VAL A CA 1
ATOM 4949 C C . VAL A 1 633 ? 2.853 -2.574 -24.945 1.00 98.56 633 VAL A C 1
ATOM 4951 O O . VAL A 1 633 ? 3.484 -3.604 -25.192 1.00 98.56 633 VAL A O 1
ATOM 4954 N N . VAL A 1 634 ? 1.545 -2.466 -25.201 1.00 97.75 634 VAL A N 1
ATOM 4955 C CA . VAL A 1 634 ? 0.764 -3.574 -25.769 1.00 97.75 634 VAL A CA 1
ATOM 4956 C C . VAL A 1 634 ? 1.156 -3.852 -27.220 1.00 97.75 634 VAL A C 1
ATOM 4958 O O . VAL A 1 634 ? 1.341 -5.017 -27.560 1.00 97.75 634 VAL A O 1
ATOM 4961 N N . ASP A 1 635 ? 1.368 -2.824 -28.049 1.00 97.06 635 ASP A N 1
ATOM 4962 C CA . ASP A 1 635 ? 1.832 -2.996 -29.433 1.00 97.06 635 ASP A CA 1
ATOM 4963 C C . ASP A 1 635 ? 3.198 -3.711 -29.490 1.00 97.06 635 ASP A C 1
ATOM 4965 O O . ASP A 1 635 ? 3.374 -4.641 -30.279 1.00 97.06 635 ASP A O 1
ATOM 4969 N N . GLN A 1 636 ? 4.153 -3.348 -28.621 1.00 97.62 636 GLN A N 1
ATOM 4970 C CA . GLN A 1 636 ? 5.461 -4.016 -28.560 1.00 97.62 636 GLN A CA 1
ATOM 4971 C C . GLN A 1 636 ? 5.367 -5.451 -28.002 1.00 97.62 636 GLN A C 1
ATOM 4973 O O . GLN A 1 636 ? 6.125 -6.327 -28.420 1.00 97.62 636 GLN A O 1
ATOM 4978 N N . CYS A 1 637 ? 4.413 -5.719 -27.104 1.00 96.25 637 CYS A N 1
ATOM 4979 C CA . CYS A 1 637 ? 4.153 -7.048 -26.537 1.00 96.25 637 CYS A CA 1
ATOM 4980 C C . CYS A 1 637 ? 3.118 -7.882 -27.322 1.00 96.25 637 CYS A C 1
ATOM 4982 O O . CYS A 1 637 ? 2.755 -8.973 -26.874 1.00 96.25 637 CYS A O 1
ATOM 4984 N N . ALA A 1 638 ? 2.647 -7.424 -28.488 1.00 94.38 638 ALA A N 1
ATOM 4985 C CA . ALA A 1 638 ? 1.552 -8.058 -29.232 1.00 94.38 638 ALA A CA 1
ATOM 4986 C C . ALA A 1 638 ? 1.844 -9.517 -29.641 1.00 94.38 638 ALA A C 1
ATOM 4988 O O . ALA A 1 638 ? 0.931 -10.336 -29.748 1.00 94.38 638 ALA A O 1
ATOM 4989 N N . CYS A 1 639 ? 3.121 -9.887 -29.795 1.00 94.94 639 CYS A N 1
ATOM 4990 C CA . CYS A 1 639 ? 3.548 -11.266 -30.061 1.00 94.94 639 CYS A CA 1
ATOM 4991 C C . CYS A 1 639 ? 3.205 -12.260 -28.932 1.00 94.94 639 CYS A C 1
ATOM 4993 O O . CYS A 1 639 ? 3.181 -13.466 -29.174 1.00 94.94 639 CYS A O 1
ATOM 4995 N N . LEU A 1 640 ? 2.909 -11.770 -27.722 1.00 95.44 640 LEU A N 1
ATOM 4996 C CA . LEU A 1 640 ? 2.472 -12.566 -26.569 1.00 95.44 640 LEU A CA 1
ATOM 4997 C C . LEU A 1 640 ? 0.945 -12.789 -26.542 1.00 95.44 640 LEU A C 1
ATOM 4999 O O . LEU A 1 640 ? 0.456 -13.586 -25.745 1.00 95.44 640 LEU A O 1
ATOM 5003 N N . GLY A 1 641 ? 0.188 -12.124 -27.426 1.00 93.06 641 GLY A N 1
ATOM 5004 C CA . GLY A 1 641 ? -1.272 -12.245 -27.530 1.00 93.06 641 GLY A CA 1
ATOM 5005 C C . GLY A 1 641 ? -2.079 -11.216 -26.730 1.00 93.06 641 GLY A C 1
ATOM 5006 O O . GLY A 1 641 ? -3.301 -11.353 -26.640 1.00 93.06 641 GLY A O 1
ATOM 5007 N N . PHE A 1 642 ? -1.426 -10.192 -26.169 1.00 95.56 642 PHE A N 1
ATOM 5008 C CA . PHE A 1 642 ? -2.105 -9.015 -25.619 1.00 95.56 642 PHE A CA 1
ATOM 5009 C C . PHE A 1 642 ? -2.652 -8.130 -26.745 1.00 95.56 642 PHE A C 1
ATOM 5011 O O . PHE A 1 642 ? -2.065 -8.043 -27.824 1.00 95.56 642 PHE A O 1
ATOM 5018 N N . THR A 1 643 ? -3.779 -7.467 -26.493 1.00 95.56 643 THR A N 1
ATOM 5019 C CA . THR A 1 643 ? -4.443 -6.576 -27.454 1.00 95.56 643 THR A CA 1
ATOM 5020 C C . THR A 1 643 ? -4.963 -5.340 -26.736 1.00 95.56 643 THR A C 1
ATOM 5022 O O . THR A 1 643 ? -5.208 -5.377 -25.533 1.00 95.56 643 THR A O 1
ATOM 5025 N N . ILE A 1 644 ? -5.145 -4.246 -27.468 1.00 95.56 644 ILE A N 1
ATOM 5026 C CA . ILE A 1 644 ? -5.691 -3.000 -26.936 1.00 95.56 644 ILE A CA 1
ATOM 5027 C C . ILE A 1 644 ? -6.677 -2.402 -27.936 1.00 95.56 644 ILE A C 1
ATOM 5029 O O . ILE A 1 644 ? -6.487 -2.507 -29.151 1.00 95.56 644 ILE A O 1
ATOM 5033 N N . ASP A 1 645 ? -7.758 -1.841 -27.415 1.00 96.56 645 ASP A N 1
ATOM 5034 C CA . ASP A 1 645 ? -8.790 -1.143 -28.165 1.00 96.56 645 ASP A CA 1
ATOM 5035 C C . ASP A 1 645 ? -8.619 0.365 -27.956 1.00 96.56 645 ASP A C 1
ATOM 5037 O O . ASP A 1 645 ? -8.590 0.833 -26.819 1.00 96.56 645 ASP A O 1
ATOM 5041 N N . ASP A 1 646 ? -8.472 1.132 -29.037 1.00 95.44 646 ASP A N 1
ATOM 5042 C CA . ASP A 1 646 ? -8.176 2.566 -28.943 1.00 95.44 646 ASP A CA 1
ATOM 5043 C C . ASP A 1 646 ? -9.348 3.382 -28.373 1.00 95.44 646 ASP A C 1
ATOM 5045 O O . ASP A 1 646 ? -9.120 4.356 -27.653 1.00 95.44 646 ASP A O 1
ATOM 5049 N N . GLU A 1 647 ? -10.598 2.975 -28.627 1.00 95.31 647 GLU A N 1
ATOM 5050 C CA . GLU A 1 647 ? -11.775 3.666 -28.091 1.00 95.31 647 GLU A CA 1
ATOM 5051 C C . GLU A 1 647 ? -11.977 3.378 -26.603 1.00 95.31 647 GLU A C 1
ATOM 5053 O O . GLU A 1 647 ? -12.444 4.249 -25.869 1.00 95.31 647 GLU A O 1
ATOM 5058 N N . LEU A 1 648 ? -11.651 2.169 -26.133 1.00 95.75 648 LEU A N 1
ATOM 5059 C CA . LEU A 1 648 ? -11.665 1.849 -24.702 1.00 95.75 648 LEU A CA 1
ATOM 5060 C C . LEU A 1 648 ? -10.466 2.460 -23.969 1.00 95.75 648 LEU A C 1
ATOM 5062 O O . LEU A 1 648 ? -10.625 2.996 -22.874 1.00 95.75 648 LEU A O 1
ATOM 5066 N N . ASN A 1 649 ? -9.279 2.423 -24.577 1.00 96.75 649 ASN A N 1
ATOM 5067 C CA . ASN A 1 649 ? -8.044 2.943 -23.996 1.00 96.75 649 ASN A CA 1
ATOM 5068 C C . ASN A 1 649 ? -8.033 4.473 -23.853 1.00 96.75 649 ASN A C 1
ATOM 5070 O O . ASN A 1 649 ? -7.447 4.976 -22.895 1.00 96.75 649 ASN A O 1
ATOM 5074 N N . GLY A 1 650 ? -8.670 5.194 -24.783 1.00 93.94 650 GLY A N 1
ATOM 5075 C CA . GLY A 1 650 ? -8.798 6.655 -24.755 1.00 93.94 650 GLY A CA 1
ATOM 5076 C C . GLY A 1 650 ? -9.923 7.191 -23.858 1.00 93.94 650 GLY A C 1
ATOM 5077 O O . GLY A 1 650 ? -10.057 8.407 -23.713 1.00 93.94 650 GLY A O 1
ATOM 5078 N N . LYS A 1 651 ? -10.748 6.324 -23.252 1.00 93.75 651 LYS A N 1
ATOM 5079 C CA . LYS A 1 651 ? -11.772 6.737 -22.277 1.00 93.75 651 LYS A CA 1
ATOM 5080 C C . LYS A 1 651 ? -11.150 7.021 -20.912 1.00 93.75 651 LYS A C 1
ATOM 5082 O O . LYS A 1 651 ? -10.148 6.426 -20.519 1.00 93.75 651 LYS A O 1
ATOM 5087 N N . MET A 1 652 ? -11.799 7.908 -20.159 1.00 91.25 652 MET A N 1
ATOM 5088 C CA . MET A 1 652 ? -11.490 8.105 -18.745 1.00 91.25 652 MET A CA 1
ATOM 5089 C C . MET A 1 652 ? -11.709 6.800 -17.968 1.00 91.25 652 MET A C 1
ATOM 5091 O O . MET A 1 652 ? -12.599 6.012 -18.295 1.00 91.25 652 MET A O 1
ATOM 5095 N N . ILE A 1 653 ? -10.877 6.572 -16.948 1.00 92.25 653 ILE A N 1
ATOM 5096 C CA . ILE A 1 653 ? -10.962 5.383 -16.097 1.00 92.25 653 ILE A CA 1
ATOM 5097 C C . ILE A 1 653 ? -11.841 5.704 -14.886 1.00 92.25 653 ILE A C 1
ATOM 5099 O O . ILE A 1 653 ? -11.426 6.392 -13.944 1.00 92.25 653 ILE A O 1
ATOM 5103 N N . GLU A 1 654 ? -13.079 5.228 -14.926 1.00 91.00 654 GLU A N 1
ATOM 5104 C CA . GLU A 1 654 ? -14.090 5.533 -13.911 1.00 91.00 654 GLU A CA 1
ATOM 5105 C C . GLU A 1 654 ? -14.104 4.454 -12.821 1.00 91.00 654 GLU A C 1
ATOM 5107 O O . GLU A 1 654 ? -13.880 4.769 -11.647 1.00 91.00 654 GLU A O 1
ATOM 5112 N N . SER A 1 655 ? -14.250 3.185 -13.213 1.00 94.38 655 SER A N 1
ATOM 5113 C CA . SER A 1 655 ? -14.317 2.025 -12.316 1.00 94.38 655 SER A CA 1
ATOM 5114 C C . SER A 1 655 ? -12.960 1.609 -11.731 1.00 94.38 655 SER A C 1
ATOM 5116 O O . SER A 1 655 ? -11.900 1.896 -12.285 1.00 94.38 655 SER A O 1
ATOM 5118 N N . THR A 1 656 ? -12.987 0.874 -10.611 1.00 96.19 656 THR A N 1
ATOM 5119 C CA . THR A 1 656 ? -11.789 0.315 -9.951 1.00 96.19 656 THR A CA 1
ATOM 5120 C C . THR A 1 656 ? -10.964 -0.579 -10.876 1.00 96.19 656 THR A C 1
ATOM 5122 O O . THR A 1 656 ? -9.737 -0.537 -10.837 1.00 96.19 656 THR A O 1
ATOM 5125 N N . VAL A 1 657 ? -11.634 -1.367 -11.721 1.00 97.88 657 VAL A N 1
ATOM 5126 C CA . VAL A 1 657 ? -11.027 -2.110 -12.829 1.00 97.88 657 VAL A CA 1
ATOM 5127 C C . VAL A 1 657 ? -11.817 -1.801 -14.096 1.00 97.88 657 VAL A C 1
ATOM 5129 O O . VAL A 1 657 ? -13.049 -1.830 -14.079 1.00 97.88 657 VAL A O 1
ATOM 5132 N N . GLN A 1 658 ? -11.117 -1.484 -15.182 1.00 97.38 658 GLN A N 1
ATOM 5133 C CA . GLN A 1 658 ? -11.698 -1.164 -16.485 1.00 97.38 658 GLN A CA 1
ATOM 5134 C C . GLN A 1 658 ? -10.970 -1.938 -17.583 1.00 97.38 658 GLN A C 1
ATOM 5136 O O . GLN A 1 658 ? -9.743 -2.042 -17.580 1.00 97.38 658 GLN A O 1
ATOM 5141 N N . GLU A 1 659 ? -11.722 -2.479 -18.537 1.00 96.81 659 GLU A N 1
ATOM 5142 C CA . GLU A 1 659 ? -11.150 -3.124 -19.714 1.00 96.81 659 GLU A CA 1
ATOM 5143 C C . GLU A 1 659 ? -10.741 -2.092 -20.768 1.00 96.81 659 GLU A C 1
ATOM 5145 O O . GLU A 1 659 ? -11.522 -1.212 -21.126 1.00 96.81 659 GLU A O 1
ATOM 5150 N N . VAL A 1 660 ? -9.513 -2.233 -21.271 1.00 97.12 660 VAL A N 1
ATOM 5151 C CA . VAL A 1 660 ? -8.975 -1.480 -22.417 1.00 97.12 660 VAL A CA 1
ATOM 5152 C C . VAL A 1 660 ? -8.478 -2.404 -23.539 1.00 97.12 660 VAL A C 1
ATOM 5154 O O . VAL A 1 660 ? -8.022 -1.930 -24.575 1.00 97.12 660 VAL A O 1
ATOM 5157 N N . GLY A 1 661 ? -8.541 -3.723 -23.336 1.00 94.44 661 GLY A N 1
ATOM 5158 C CA . GLY A 1 661 ? -8.235 -4.749 -24.332 1.00 94.44 661 GLY A CA 1
ATOM 5159 C C . GLY A 1 661 ? -9.359 -4.963 -25.343 1.00 94.44 661 GLY A C 1
ATOM 5160 O O . GLY A 1 661 ? -10.492 -4.536 -25.123 1.00 94.44 661 GLY A O 1
ATOM 5161 N N . LYS A 1 662 ? -9.066 -5.671 -26.440 1.00 90.81 662 LYS A N 1
ATOM 5162 C CA . LYS A 1 662 ? -10.115 -6.105 -27.372 1.00 90.81 662 LYS A CA 1
ATOM 5163 C C . LYS A 1 662 ? -10.831 -7.357 -26.840 1.00 90.81 662 LYS A C 1
ATOM 5165 O O . LYS A 1 662 ? -10.172 -8.204 -26.229 1.00 90.81 662 LYS A O 1
ATOM 5170 N N . PRO A 1 663 ? -12.143 -7.535 -27.101 1.00 75.94 663 PRO A N 1
ATOM 5171 C CA . PRO A 1 663 ? -12.908 -8.681 -26.589 1.00 75.94 663 PRO A CA 1
ATOM 5172 C C . PRO A 1 663 ? -12.425 -10.061 -27.069 1.00 75.94 663 PRO A C 1
ATOM 5174 O O . PRO A 1 663 ? -12.759 -11.069 -26.453 1.00 75.94 663 PRO A O 1
ATOM 5177 N N . ASP A 1 664 ? -11.674 -10.110 -28.172 1.00 73.06 664 ASP A N 1
ATOM 5178 C CA . ASP A 1 664 ? -11.123 -11.311 -28.810 1.00 73.06 664 ASP A CA 1
ATOM 5179 C C . ASP A 1 664 ? -9.677 -11.639 -28.380 1.00 73.06 664 ASP A C 1
ATOM 5181 O O . ASP A 1 664 ? -9.099 -12.628 -28.838 1.00 73.06 664 ASP A O 1
ATOM 5185 N N . GLY A 1 665 ? -9.086 -10.839 -27.485 1.00 65.75 665 GLY A N 1
ATOM 5186 C CA . GLY A 1 665 ? -7.745 -11.069 -26.952 1.00 65.75 665 GLY A CA 1
ATOM 5187 C C . GLY A 1 665 ? -7.625 -12.387 -26.178 1.00 65.75 665 GLY A C 1
ATOM 5188 O O . GLY A 1 665 ? -8.479 -12.732 -25.362 1.00 65.75 665 GLY A O 1
ATOM 5189 N N . ARG A 1 666 ? -6.513 -13.112 -26.381 1.00 76.31 666 ARG A N 1
ATOM 5190 C CA . ARG A 1 666 ? -6.205 -14.355 -25.641 1.00 76.31 666 ARG A CA 1
ATOM 5191 C C . ARG A 1 666 ? -6.039 -14.111 -24.136 1.00 76.31 666 ARG A C 1
ATOM 5193 O O . ARG A 1 666 ? -6.364 -14.982 -23.335 1.00 76.31 666 ARG A O 1
ATOM 5200 N N . SER A 1 667 ? -5.524 -12.936 -23.792 1.00 89.25 667 SER A N 1
ATOM 5201 C CA . SER A 1 667 ? -5.373 -12.421 -22.434 1.00 89.25 667 SER A CA 1
ATOM 5202 C C . SER A 1 667 ? -6.009 -11.036 -22.374 1.00 89.25 667 SER A C 1
ATOM 5204 O O . SER A 1 667 ? -5.898 -10.254 -23.323 1.00 89.25 667 SER A O 1
ATOM 5206 N N . ARG A 1 668 ? -6.665 -10.717 -21.258 1.00 95.38 668 ARG A N 1
ATOM 5207 C CA . ARG A 1 668 ? -7.336 -9.427 -21.051 1.00 95.38 668 ARG A CA 1
ATOM 5208 C C . ARG A 1 668 ? -6.291 -8.320 -20.889 1.00 95.38 668 ARG A C 1
ATOM 5210 O O . ARG A 1 668 ? -5.164 -8.567 -20.456 1.00 95.38 668 ARG A O 1
ATOM 5217 N N . THR A 1 669 ? -6.645 -7.084 -21.221 1.00 97.94 669 THR A N 1
ATOM 5218 C CA . THR A 1 669 ? -5.798 -5.916 -20.935 1.00 97.94 669 THR A CA 1
ATOM 5219 C C . THR A 1 669 ? -6.624 -4.908 -20.160 1.00 97.94 669 THR A C 1
ATOM 5221 O O . THR A 1 669 ? -7.655 -4.432 -20.634 1.00 97.94 669 THR A O 1
ATOM 5224 N N . LEU A 1 670 ? -6.203 -4.658 -18.924 1.00 98.25 670 LEU A N 1
ATOM 5225 C CA . LEU A 1 670 ? -7.002 -3.984 -17.910 1.00 98.25 670 LEU A CA 1
ATOM 5226 C C . LEU A 1 670 ? -6.246 -2.785 -17.343 1.00 98.25 670 LEU A C 1
ATOM 5228 O O . LEU A 1 670 ? -5.016 -2.781 -17.278 1.00 98.25 670 LEU A O 1
ATOM 5232 N N . VAL A 1 671 ? -6.997 -1.800 -16.868 1.00 98.62 671 VAL A N 1
ATOM 5233 C CA . VAL A 1 671 ? -6.501 -0.745 -15.985 1.00 98.62 671 VAL A CA 1
ATOM 5234 C C . VAL A 1 671 ? -7.114 -0.950 -14.606 1.00 98.62 671 VAL A C 1
ATOM 5236 O O . VAL A 1 671 ? -8.310 -1.216 -14.509 1.00 98.62 671 VAL A O 1
ATOM 5239 N N . CYS A 1 672 ? -6.313 -0.834 -13.548 1.00 98.38 672 CYS A N 1
ATOM 5240 C CA . CYS A 1 672 ? -6.762 -0.913 -12.162 1.00 98.38 672 CYS A CA 1
ATOM 5241 C C . CYS A 1 672 ? -6.368 0.362 -11.404 1.00 98.38 672 CYS A C 1
ATOM 5243 O O . CYS A 1 672 ? -5.181 0.670 -11.295 1.00 98.38 672 CYS A O 1
ATOM 5245 N N . LYS A 1 673 ? -7.362 1.091 -10.883 1.00 96.44 673 LYS A N 1
ATOM 5246 C CA . LYS A 1 673 ? -7.172 2.256 -10.004 1.00 96.44 673 LYS A CA 1
ATOM 5247 C C . LYS A 1 673 ? -6.902 1.762 -8.593 1.00 96.44 673 LYS A C 1
ATOM 5249 O O . LYS A 1 673 ? -7.794 1.186 -7.974 1.00 96.44 673 LYS A O 1
ATOM 5254 N N . THR A 1 674 ? -5.677 1.937 -8.107 1.00 93.38 674 THR A N 1
ATOM 5255 C CA . THR A 1 674 ? -5.235 1.275 -6.870 1.00 93.38 674 THR A CA 1
ATOM 5256 C C . THR A 1 674 ? -5.491 2.115 -5.633 1.00 93.38 674 THR A C 1
ATOM 5258 O O . THR A 1 674 ? -5.062 3.267 -5.589 1.00 93.38 674 THR A O 1
ATOM 5261 N N . ASP A 1 675 ? -6.077 1.511 -4.601 1.00 94.50 675 ASP A N 1
ATOM 5262 C CA . ASP A 1 675 ? -6.234 2.131 -3.285 1.00 94.50 675 ASP A CA 1
ATOM 5263 C C . ASP A 1 675 ? -5.430 1.351 -2.229 1.00 94.50 675 ASP A C 1
ATOM 5265 O O . ASP A 1 675 ? -5.845 0.301 -1.732 1.00 94.50 675 ASP A O 1
ATOM 5269 N N . GLU A 1 676 ? -4.230 1.855 -1.921 1.00 95.44 676 GLU A N 1
ATOM 5270 C CA . GLU A 1 676 ? -3.359 1.276 -0.892 1.00 95.44 676 GLU A CA 1
ATOM 5271 C C . GLU A 1 676 ? -3.964 1.434 0.509 1.00 95.44 676 GLU A C 1
ATOM 5273 O O . GLU A 1 676 ? -3.853 0.526 1.331 1.00 95.44 676 GLU A O 1
ATOM 5278 N N . GLN A 1 677 ? -4.627 2.563 0.779 1.00 95.69 677 GLN A N 1
ATOM 5279 C CA . GLN A 1 677 ? -5.240 2.863 2.070 1.00 95.69 677 GLN A CA 1
ATOM 5280 C C . GLN A 1 677 ? -6.422 1.933 2.369 1.00 95.69 677 GLN A C 1
ATOM 5282 O O . GLN A 1 677 ? -6.515 1.412 3.483 1.00 95.69 677 GLN A O 1
ATOM 5287 N N . LEU A 1 678 ? -7.278 1.659 1.379 1.00 96.38 678 LEU A N 1
ATOM 5288 C CA . LEU A 1 678 ? -8.382 0.710 1.528 1.00 96.38 678 LEU A CA 1
ATOM 5289 C C . LEU A 1 678 ? -7.859 -0.704 1.785 1.00 96.38 678 LEU A C 1
ATOM 5291 O O . LEU A 1 678 ? -8.392 -1.403 2.643 1.00 96.38 678 LEU A O 1
ATOM 5295 N N . GLU A 1 679 ? -6.803 -1.130 1.088 1.00 96.94 679 GLU A N 1
ATOM 5296 C CA . GLU A 1 679 ? -6.218 -2.458 1.295 1.00 96.94 679 GLU A CA 1
ATOM 5297 C C . GLU A 1 679 ? -5.534 -2.577 2.670 1.00 96.94 679 GLU A C 1
ATOM 5299 O O . GLU A 1 679 ? -5.666 -3.611 3.322 1.00 96.94 679 GLU A O 1
ATOM 5304 N N . MET A 1 680 ? -4.890 -1.514 3.170 1.00 97.56 680 MET A N 1
ATOM 5305 C CA . MET A 1 680 ? -4.390 -1.450 4.553 1.00 97.56 680 MET A CA 1
ATOM 5306 C C . MET A 1 680 ? -5.518 -1.573 5.584 1.00 97.56 680 MET A C 1
ATOM 5308 O O . MET A 1 680 ? -5.428 -2.395 6.496 1.00 97.56 680 MET A O 1
ATOM 5312 N N . ALA A 1 681 ? -6.607 -0.816 5.418 1.00 97.25 681 ALA A N 1
ATOM 5313 C CA . ALA A 1 681 ? -7.771 -0.913 6.295 1.00 97.25 681 ALA A CA 1
ATOM 5314 C C . ALA A 1 681 ? -8.412 -2.314 6.234 1.00 97.25 681 ALA A C 1
ATOM 5316 O O . ALA A 1 681 ? -8.800 -2.862 7.266 1.00 97.25 681 ALA A O 1
ATOM 5317 N N . ARG A 1 682 ? -8.464 -2.931 5.044 1.00 95.75 682 ARG A N 1
ATOM 5318 C CA . ARG A 1 682 ? -8.976 -4.294 4.818 1.00 95.75 682 ARG A CA 1
ATOM 5319 C C . ARG A 1 682 ? -8.143 -5.341 5.563 1.00 95.75 682 ARG A C 1
ATOM 5321 O O . ARG A 1 682 ? -8.705 -6.193 6.239 1.00 95.75 682 ARG A O 1
ATOM 5328 N N . LEU A 1 683 ? -6.813 -5.239 5.527 1.00 94.50 683 LEU A N 1
ATOM 5329 C CA . LEU A 1 683 ? -5.921 -6.118 6.300 1.00 94.50 683 LEU A CA 1
ATOM 5330 C C . LEU A 1 683 ? -6.191 -6.028 7.813 1.00 94.50 683 LEU A C 1
ATOM 5332 O O . LEU A 1 683 ? -6.139 -7.040 8.515 1.00 94.50 683 LEU A O 1
ATOM 5336 N N . CYS A 1 684 ? -6.541 -4.841 8.321 1.00 94.50 684 CYS A N 1
ATOM 5337 C CA . CYS A 1 684 ? -6.975 -4.684 9.707 1.00 94.50 684 CYS A CA 1
ATOM 5338 C C . CYS A 1 684 ? -8.329 -5.356 9.993 1.00 94.50 684 CYS A C 1
ATOM 5340 O O . CYS A 1 684 ? -8.498 -5.900 11.084 1.00 94.50 684 CYS A O 1
ATOM 5342 N N . THR A 1 685 ? -9.281 -5.390 9.050 1.00 92.38 685 THR A N 1
ATOM 5343 C CA . THR A 1 685 ? -10.556 -6.112 9.259 1.00 92.38 685 THR A CA 1
ATOM 5344 C C . THR A 1 685 ? -10.379 -7.632 9.295 1.00 92.38 685 THR A C 1
ATOM 5346 O O . THR A 1 685 ? -11.146 -8.322 9.966 1.00 92.38 685 THR A O 1
ATOM 5349 N N . GLU A 1 686 ? -9.345 -8.172 8.646 1.00 90.12 686 GLU A N 1
ATOM 5350 C CA . GLU A 1 686 ? -9.052 -9.614 8.621 1.00 90.12 686 GLU A CA 1
ATOM 5351 C C . GLU A 1 686 ? -8.326 -10.127 9.882 1.00 90.12 686 GLU A C 1
ATOM 5353 O O . GLU A 1 686 ? -8.478 -11.296 10.252 1.00 90.12 686 GLU A O 1
ATOM 5358 N N . LYS A 1 687 ? -7.553 -9.274 10.571 1.00 87.81 687 LYS A N 1
ATOM 5359 C CA . LYS A 1 687 ? -6.708 -9.660 11.716 1.00 87.81 687 LYS A CA 1
ATOM 5360 C C . LYS A 1 687 ? -7.519 -9.729 13.016 1.00 87.81 687 LYS A C 1
ATOM 5362 O O . LYS A 1 687 ? -7.717 -8.720 13.683 1.00 87.81 687 LYS A O 1
ATOM 5367 N N . SER A 1 688 ? -7.959 -10.928 13.408 1.00 82.25 688 SER A N 1
ATOM 5368 C CA . SER A 1 688 ? -8.872 -11.150 14.552 1.00 82.25 688 SER A CA 1
ATOM 5369 C C . SER A 1 688 ? -8.420 -10.547 15.888 1.00 82.25 688 SER A C 1
ATOM 5371 O O . SER A 1 688 ? -9.263 -10.115 16.663 1.00 82.25 688 SER A O 1
ATOM 5373 N N . GLU A 1 689 ? -7.112 -10.467 16.135 1.00 84.12 689 GLU A N 1
ATOM 5374 C CA . GLU A 1 689 ? -6.508 -9.831 17.323 1.00 84.12 689 GLU A CA 1
ATOM 5375 C C . GLU A 1 689 ? -6.836 -8.331 17.459 1.00 84.12 689 GLU A C 1
ATOM 5377 O O . GLU A 1 689 ? -6.699 -7.766 18.537 1.00 84.12 689 GLU A O 1
ATOM 5382 N N . LEU A 1 690 ? -7.256 -7.668 16.375 1.00 84.38 690 LEU A N 1
ATOM 5383 C CA . LEU A 1 690 ? -7.692 -6.267 16.395 1.00 84.38 690 LEU A CA 1
ATOM 5384 C C . LEU A 1 690 ? -9.171 -6.106 16.781 1.00 84.38 690 LEU A C 1
ATOM 5386 O O . LEU A 1 690 ? -9.644 -4.975 16.891 1.00 84.38 690 LEU A O 1
ATOM 5390 N N . TRP A 1 691 ? -9.907 -7.205 16.973 1.00 79.44 691 TRP A N 1
ATOM 5391 C CA . TRP A 1 691 ? -11.363 -7.227 17.188 1.00 79.44 691 TRP A CA 1
ATOM 5392 C C . TRP A 1 691 ? -11.803 -8.025 18.422 1.00 79.44 691 TRP A C 1
ATOM 5394 O O . TRP A 1 691 ? -13.000 -8.075 18.700 1.00 79.44 691 TRP A O 1
ATOM 5404 N N . SER A 1 692 ? -10.850 -8.635 19.130 1.00 62.34 692 SER A N 1
ATOM 5405 C CA . SER A 1 692 ? -11.012 -9.260 20.451 1.00 62.34 692 SER A CA 1
ATOM 5406 C C . SER A 1 692 ? -11.050 -8.240 21.583 1.00 62.34 692 SER A C 1
ATOM 5408 O O . SER A 1 692 ? -10.287 -7.253 21.468 1.00 62.34 692 SER A O 1
#

Sequence (692 aa):
QTFSSMAASSSGSSFTSSSLGRPPSYAQPYASPLDSTWTPTSGASSISALTSEASAPHASLRPLDLGPPGYQATITLFENTPNERTVYLGPWEVVGSEQRRVLWQCSYQSELLEHFLPSDVPADVFPHTLHSRHRPYTDPCELELYVSFREPHRIRYTTGEGMVMHDHLMEVKYEFTTVESSLRFQGDVRRKDLVDYYDIDVIWSDVHGRTDGFGNIRGMGLVQRLKLWRDRYSTYHSLTVFANRAGGRQHQEYEIHNFEGELRNRDDRHRQSAFFVMKIILAINAGSSSVKISVYAAEPRQPPRQLAETSVSGLTAPPAQISYTRADVEVKKDEKLQDEVATQDDAFKVLLKTLIDDPELSQIKGKDDITLTCHRIVHGGDYPCSQIITSDTYHHLEELSDLAPLHNGPALKIVNSCVEQLPDAVNVACFDTQFHSSIPEHVRTYPINQEIAKKNRLRKYGFHGISYSFITRSVSDFLGKDPKDINIIALHLGSGASACAIRNGQSWDTSMGLTPVAGLPGATRSGNVDPSLVFHYASDVGKLSPNSTSELHLTEAEEILNKQAGWKSLTGTTNFGTIATSDEPTHKLAFDIFIDRVCGFIGSYFVTLGGQVDALVFAGGIGEKSDKLRRQVVDQCACLGFTIDDELNGKMIESTVQEVGKPDGRSRTLVCKTDEQLEMARLCTEKSELWS

Foldseek 3Di:
DDDDDDDDDDDDDDDDDDDDDDDDDDDDDDDDDDDDDDDDDDDDDDDDDDDDDDDDDDDDDDPPPPDQPAFFKWWWDPPPDPPIDIWGWHDWDQDDPLSQWIWTDTRPPQKIKIWGDPHSALVFKALDDDDDDDDDDPDPQQSLQKIWGPFFTWMWIADNVRHTPGTDTDTTIMGGPGSVSSQVVNCNSRQKDFPDKDWDFDQDDDLPDDDDPVRHRPDTFPIKMWTWIAHNPDRKIKIKIAGPDPPPCGIDIDIDPDDPDDPDDPPCVPDDDDDFDWAKEWEWEQDPFKIKTWIWTDTFLDQTHTAKIKMWGCLVNDDIFIWIDGPNRTPGDRHGDPDPPNASLSRLVVRVCVCCVDVVSVCRVDLQSHAAYEFEAADQQPALFKDFDDPVSLVVLLVCCVLVVNTHLSRSVVVVSCCVRRVNHTYMYGYQQNLVNPADPVQFDDPDPVVCCVVVSFTFRGGPSLQLLQCLVVVCVVVVHDSQCAWAWEWADDLQTKIFTAHSNGTHHIQGMSYSQEAFFGLAAAHDDDPCVLCVVDVQQQDFDPPADPSGGDGNSRCNRRHVHGLCVQPVDRDLVCLLPDPDPSSVVNLVSRLVSLLVVVVVSCVVNVLPHQEHEFEHDCSQPPLVSLVSSCVVNCVSQWAFDSVQSPDHDDDQKGWGGDPPTPHTYIYGYTDSSSSSVSSCSHPCSSRD

InterPro domains:
  IPR000890 Aliphatic acid kinase, short-chain [PF00871] (281-681)
  IPR000890 Aliphatic acid kinase, short-chain [PR00471] (281-292)
  IPR000890 Aliphatic acid kinase, short-chain [PR00471] (458-471)
  IPR000890 Aliphatic acid kinase, short-chain [PR00471] (488-509)
  IPR000890 Aliphatic acid kinase, short-chain [PR00471] (590-603)
  IPR000890 Aliphatic acid kinase, short-chain [PR00471] (613-629)
  IPR000890 Aliphatic acid kinase, short-chain [PR00471] (669-681)
  IPR000890 Aliphatic acid kinase, short-chain [PTHR21060] (279-687)
  IPR004372 Acetate/propionate kinase [MF_00020] (278-692)
  IPR004372 Acetate/propionate kinase [TIGR00016] (278-682)
  IPR023865 Aliphatic acid kinase, short-chain, conserved site [PS01075] (281-292)
  IPR023865 Aliphatic acid kinase, short-chain, conserved site [PS01076] (488-505)
  IPR043129 ATPase, nucleotide binding domain [SSF53067] (278-481)
  IPR043129 ATPase, nucleotide binding domain [SSF53067] (442-684)

pLDDT: mean 78.79, std 22.74, range [23.73, 98.88]

Secondary structure (DSSP, 8-state):
----------------------------PPPP-------------------------PPP------PSTT--EEEEESTTSTT-EEEEEEEEEEESTT--EEEEEESSTT-EEEEE-SSSS-S-EE-----SSS---S-THHHHTEEEESSPEEEEEE-TTS-EEEEEEE--EEEES-HHHHHHHHHHHHTEEEEEEEEEEE----TT--B-TTS-BS-PEEEEEEEEEEESSSS-EEEEEE---SSS--EEEEEES--------TT-TT--------EEEEEEEEETTEEEEEEEEE-TTSPPEEEEEEEEE-TTSSSPEEEEEETTEEEEEEEEPSS---SHHHHHHHHHHHHHS-TT-TT-SSGGG--EEEEEES--TT-SS-EE--HHHHHHHHHHHTTSHHHHHHHHHHHHHHHHH-TTSEEEEEETTSGGGG--HHHH--SS-HHHHHHTT-S---S-HHHHHHHHHHHHHHHT--GGG--EEEEEESSSEEEEEEETTEEEEES--SSTTSSS--SS---S--TTHHHHH-TTTTSBPTT-BTTB--BHHHHIIIII-HHHHHHS-S-HHHHHH---HHHHHHHHHHHHHHHHHHHHHHHHTTT--SEEEEEHHHHTT-HHHHHHHHHHTGGGT----HHHHTS---SSEEE-S-TT-SSEEEEE---HHHHHHHHHHH-GGGT-

Organism: Colletotrichum gloeosporioides (NCBI:txid474922)

Radius of gyration: 37.22 Å; chains: 1; bounding box: 110×85×113 Å